Protein AF-A0A522WHL7-F1 (afdb_monomer)

Secondary structure (DSSP, 8-state):
---HHHHHHHHHHGGG-TTTTTS--SPPPSSS--HHHHHHHTTT-S----EEEES-SS---EEEET----S-HHHHHHHHHTSTT-TT---SS-----------GGGB-TTSBBSSSTT-B--SGGGTB-SHHHHHHHHHHHHHHHHHHHTTPPPP---TTT-HHHHHHHHHHHH--SS-B-TTTS--S-TTTS-GGGHHHHHHHHHHHTTSS-HHHHHHHHHHHHHHHHHHHHHHH-EE---HHHHHHHHHTT----SS-EEHHHHHTSTT--TTGGGGTS-----HHHHHHHHHHHHTHHHHHHHHHHHHHHHHHHHSB--TT---TT-TT--HHHHHHHHHH--SBHHHHHHSTT--HHHHHHHHHHHHHH---

Foldseek 3Di:
DFAPQLLVLLVVQQCVFCVNVCVDVADADPVLDALSVCCVVPVVDGDDDWDFDDPDDPDPDTDGPGHQGATDPVSVQSSQLNDPPRVPPDDPDDHHDDDDEADFLLQADLLQAGPVDGLDGDFDVNLQADDPVRRVLRCVSNVLQSVCVVVVHDRDHDDLLLELSNQSSCCRNQATDSHHDDSVVGPSPLDLNHDPLCNCVRPVVVCVVSPNDDPVSNVVSVVLVVLLVVVLVQQQVAKAAQDPQQQVLCVVLVHHGDPGIDGSLVVLLDPSDALVSCCSGDVDDGDPSSRVVSSSCSNCVVVNVVSVVVVVVLVVQQPAFDDQPDQPVVQPPDDPVLNVQCVVSVDGTLSSSCPGPPCDPSNSVSVVVVSCVPDPD

Structure (mmCIF, N/CA/C/O backbone):
data_AF-A0A522WHL7-F1
#
_entry.id   AF-A0A522WHL7-F1
#
loop_
_atom_site.group_PDB
_atom_site.id
_atom_site.type_symbol
_atom_site.label_atom_id
_atom_site.label_alt_id
_atom_site.label_comp_id
_atom_site.label_asym_id
_atom_site.label_entity_id
_atom_site.label_seq_id
_atom_site.pdbx_PDB_ins_code
_atom_site.Cartn_x
_atom_site.Cartn_y
_atom_site.Cartn_z
_atom_site.occupancy
_atom_site.B_iso_or_equiv
_atom_site.auth_seq_id
_atom_site.auth_comp_id
_atom_site.auth_asym_id
_atom_site.auth_atom_id
_atom_site.pdbx_PDB_model_num
ATOM 1 N N . TYR A 1 1 ? 24.673 10.976 -4.773 1.00 96.88 1 TYR A N 1
ATOM 2 C CA . TYR A 1 1 ? 23.726 11.743 -5.624 1.00 96.88 1 TYR A CA 1
ATOM 3 C C . TYR A 1 1 ? 24.350 11.904 -7.002 1.00 96.88 1 TYR A C 1
ATOM 5 O O . TYR A 1 1 ? 25.568 11.944 -7.076 1.00 96.88 1 TYR A O 1
ATOM 13 N N . THR A 1 2 ? 23.563 12.035 -8.073 1.00 96.94 2 THR A N 1
ATOM 14 C CA . THR A 1 2 ? 24.100 12.474 -9.377 1.00 96.94 2 THR A CA 1
ATOM 15 C C . THR A 1 2 ? 24.519 13.944 -9.319 1.00 96.94 2 THR A C 1
ATOM 17 O O . THR A 1 2 ? 24.060 14.681 -8.445 1.00 96.94 2 THR A O 1
ATOM 20 N N . ASN A 1 3 ? 25.281 14.405 -10.305 1.00 96.19 3 ASN A N 1
ATOM 21 C CA . ASN A 1 3 ? 25.673 15.809 -10.448 1.00 96.19 3 ASN A CA 1
ATOM 22 C C . ASN A 1 3 ? 25.560 16.278 -11.912 1.00 96.19 3 ASN A C 1
ATOM 24 O O . ASN A 1 3 ? 25.128 15.525 -12.788 1.00 96.19 3 ASN A O 1
ATOM 28 N N . LYS A 1 4 ? 25.959 17.529 -12.174 1.00 95.50 4 LYS A N 1
ATOM 29 C CA . LYS A 1 4 ? 25.925 18.133 -13.513 1.00 95.50 4 LYS A CA 1
ATOM 30 C C . LYS A 1 4 ? 26.721 17.328 -14.548 1.00 95.50 4 LYS A C 1
ATOM 32 O O . LYS A 1 4 ? 26.211 17.097 -15.639 1.00 95.50 4 LYS A O 1
ATOM 37 N N . ASN A 1 5 ? 27.912 16.842 -14.188 1.00 96.75 5 ASN A N 1
ATOM 38 C CA . ASN A 1 5 ? 28.731 16.011 -15.075 1.00 96.75 5 ASN A CA 1
ATOM 39 C C . ASN A 1 5 ? 27.999 14.709 -15.441 1.00 96.75 5 ASN A C 1
ATOM 41 O O . ASN A 1 5 ? 27.919 14.351 -16.614 1.00 96.75 5 ASN A O 1
ATOM 45 N N . THR A 1 6 ? 27.362 14.054 -14.462 1.00 97.06 6 THR A N 1
ATOM 46 C CA . THR A 1 6 ? 26.501 12.886 -14.715 1.00 97.06 6 THR A CA 1
ATOM 47 C C . THR A 1 6 ? 25.419 13.196 -15.749 1.00 97.06 6 THR A C 1
ATOM 49 O O . THR A 1 6 ? 25.168 12.399 -16.651 1.00 97.06 6 THR A O 1
ATOM 52 N N . HIS A 1 7 ? 24.768 14.359 -15.642 1.00 96.62 7 HIS A N 1
ATOM 53 C CA . HIS A 1 7 ? 23.696 14.740 -16.564 1.00 96.62 7 HIS A CA 1
ATOM 54 C C . HIS A 1 7 ? 24.213 15.005 -17.972 1.00 96.62 7 HIS A C 1
ATOM 56 O O . HIS A 1 7 ? 23.568 14.589 -18.930 1.00 96.62 7 HIS A O 1
ATOM 62 N N . ASP A 1 8 ? 25.370 15.647 -18.108 1.00 96.06 8 ASP A N 1
ATOM 63 C CA . ASP A 1 8 ? 25.982 15.922 -19.409 1.00 96.06 8 ASP A CA 1
ATOM 64 C C . ASP A 1 8 ? 26.408 14.625 -20.116 1.00 96.06 8 ASP A C 1
ATOM 66 O O . ASP A 1 8 ? 26.147 14.450 -21.310 1.00 96.06 8 ASP A O 1
ATOM 70 N N . ILE A 1 9 ? 26.942 13.656 -19.364 1.00 96.62 9 ILE A N 1
ATOM 71 C CA . ILE A 1 9 ? 27.240 12.308 -19.867 1.00 96.62 9 ILE A CA 1
ATOM 72 C C . ILE A 1 9 ? 25.968 11.620 -20.375 1.00 96.62 9 ILE A C 1
ATOM 74 O O . ILE A 1 9 ? 25.951 11.108 -21.495 1.00 96.62 9 ILE A O 1
ATOM 78 N N . ILE A 1 10 ? 24.882 11.646 -19.599 1.00 94.88 10 ILE A N 1
ATOM 79 C CA . ILE A 1 10 ? 23.603 11.038 -19.997 1.00 94.88 10 ILE A CA 1
ATOM 80 C C . ILE A 1 10 ? 23.042 11.733 -21.246 1.00 94.88 10 ILE A C 1
ATOM 82 O O . ILE A 1 10 ? 22.650 11.049 -22.193 1.00 94.88 10 ILE A O 1
ATOM 86 N N . ARG A 1 11 ? 23.080 13.073 -21.307 1.00 93.69 11 ARG A N 1
ATOM 87 C CA . ARG A 1 11 ? 22.654 13.856 -22.482 1.00 93.69 11 ARG A CA 1
ATOM 88 C C . ARG A 1 11 ? 23.410 13.453 -23.746 1.00 93.69 11 ARG A C 1
ATOM 90 O O . ARG A 1 11 ? 22.787 13.307 -24.796 1.00 93.69 11 ARG A O 1
ATOM 97 N N . SER A 1 12 ? 24.715 13.195 -23.638 1.00 94.38 12 SER A N 1
ATOM 98 C CA . SER A 1 12 ? 25.541 12.745 -24.769 1.00 94.38 12 SER A CA 1
ATOM 99 C C . SER A 1 12 ? 25.128 11.375 -25.336 1.00 94.38 12 SER A C 1
ATOM 101 O O . SER A 1 12 ? 25.459 11.053 -26.476 1.00 94.38 12 SER A O 1
ATOM 103 N N . GLY A 1 13 ? 24.401 10.563 -24.558 1.00 91.12 13 GLY A N 1
ATOM 104 C CA . GLY A 1 13 ? 23.924 9.237 -24.949 1.00 91.12 13 GLY A CA 1
ATOM 105 C C . GLY A 1 13 ? 22.462 9.175 -25.404 1.00 91.12 13 GLY A C 1
ATOM 106 O O . GLY A 1 13 ? 22.029 8.113 -25.855 1.00 91.12 13 GLY A O 1
ATOM 107 N N . LEU A 1 14 ? 21.692 10.267 -25.307 1.00 88.56 14 LEU A N 1
ATOM 108 C CA . LEU A 1 14 ? 20.240 10.255 -25.555 1.00 88.56 14 LEU A CA 1
ATOM 109 C C . LEU A 1 14 ? 19.878 9.799 -26.971 1.00 88.56 14 LEU A C 1
ATOM 111 O O . LEU A 1 14 ? 18.954 9.010 -27.145 1.00 88.56 14 LEU A O 1
ATOM 115 N N . ASN A 1 15 ? 20.652 10.212 -27.974 1.00 87.88 15 ASN A N 1
ATOM 116 C CA . ASN A 1 15 ? 20.476 9.798 -29.371 1.00 87.88 15 ASN A CA 1
ATOM 117 C C . ASN A 1 15 ? 20.708 8.294 -29.615 1.00 87.88 15 ASN A C 1
ATOM 119 O O . ASN A 1 15 ? 20.445 7.810 -30.713 1.00 87.88 15 ASN A O 1
ATOM 123 N N . ARG A 1 16 ? 21.217 7.560 -28.620 1.00 86.25 16 ARG A N 1
ATOM 124 C CA . ARG A 1 16 ? 21.435 6.108 -28.659 1.00 86.25 16 ARG A CA 1
ATOM 125 C C . ARG A 1 16 ? 20.519 5.342 -27.705 1.00 86.25 16 ARG A C 1
ATOM 127 O O . ARG A 1 16 ? 20.542 4.114 -27.716 1.00 86.25 16 ARG A O 1
ATOM 134 N N . SER A 1 17 ? 19.709 6.029 -26.900 1.00 83.19 17 SER A N 1
ATOM 135 C CA . SER A 1 17 ? 18.747 5.375 -26.013 1.00 83.19 17 SER A CA 1
ATOM 136 C C . SER A 1 17 ? 17.597 4.765 -26.830 1.00 83.19 17 SER A C 1
ATOM 138 O O . SER A 1 17 ? 16.963 5.476 -27.619 1.00 83.19 17 SER A O 1
ATOM 140 N N . PRO A 1 18 ? 17.260 3.476 -26.643 1.00 79.31 18 PRO A N 1
ATOM 141 C CA . PRO A 1 18 ? 16.093 2.853 -27.270 1.00 79.31 18 PRO A CA 1
ATOM 142 C C . PRO A 1 18 ? 14.770 3.588 -26.999 1.00 79.31 18 PRO A C 1
ATOM 144 O O . PRO A 1 18 ? 13.891 3.576 -27.860 1.00 79.31 18 PRO A O 1
ATOM 147 N N . LEU A 1 19 ? 14.657 4.268 -25.848 1.00 76.69 19 LEU A N 1
ATOM 148 C CA . LEU A 1 19 ? 13.498 5.090 -25.481 1.00 76.69 19 LEU A CA 1
ATOM 149 C C . LEU A 1 19 ? 13.349 6.332 -26.372 1.00 76.69 19 LEU A C 1
ATOM 151 O O . LEU A 1 19 ? 12.238 6.689 -26.743 1.00 76.69 19 LEU A O 1
ATOM 155 N N . TYR A 1 20 ? 14.459 6.982 -26.736 1.00 75.81 20 TYR A N 1
ATOM 156 C CA . TYR A 1 20 ? 14.453 8.229 -27.518 1.00 75.81 20 TYR A CA 1
ATOM 157 C C . TYR A 1 20 ? 14.638 8.020 -29.021 1.00 75.81 20 TYR A C 1
ATOM 159 O O . TYR A 1 20 ? 14.260 8.873 -29.818 1.00 75.81 20 TYR A O 1
ATOM 167 N N . THR A 1 21 ? 15.187 6.877 -29.424 1.00 74.38 21 THR A N 1
ATOM 168 C CA . THR A 1 21 ? 15.337 6.497 -30.839 1.00 74.38 21 THR A CA 1
ATOM 169 C C . THR A 1 21 ? 14.070 5.885 -31.440 1.00 74.38 21 THR A C 1
ATOM 171 O O . THR A 1 21 ? 14.076 5.505 -32.608 1.00 74.38 21 THR A O 1
ATOM 174 N N . GLY A 1 22 ? 12.989 5.763 -30.659 1.00 68.19 22 GLY A N 1
ATOM 175 C CA . GLY A 1 22 ? 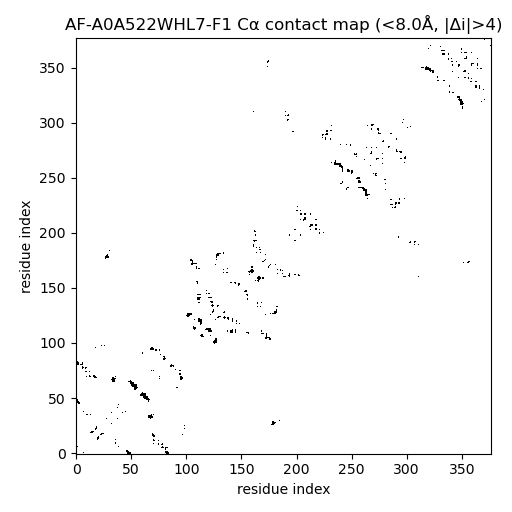11.722 5.174 -31.103 1.00 68.19 22 GLY A CA 1
ATOM 176 C C . GLY A 1 22 ? 11.776 3.659 -31.326 1.00 68.19 22 GLY A C 1
ATOM 177 O O . GLY A 1 22 ? 10.855 3.099 -31.920 1.00 68.19 22 GLY A O 1
ATOM 178 N N . LYS A 1 23 ? 12.847 2.987 -30.871 1.00 73.50 23 LYS A N 1
ATOM 179 C CA . LYS A 1 23 ? 12.945 1.519 -30.885 1.00 73.50 23 LYS A CA 1
ATOM 180 C C . LYS A 1 23 ? 11.979 0.889 -29.886 1.00 73.50 23 LYS A C 1
ATOM 182 O O . LYS A 1 23 ? 11.388 -0.133 -30.202 1.00 73.50 23 LYS A O 1
ATOM 187 N N . ILE A 1 24 ? 11.820 1.513 -28.719 1.00 70.88 24 ILE A N 1
ATOM 188 C CA . ILE A 1 24 ? 10.766 1.185 -27.758 1.00 70.88 24 ILE A CA 1
ATOM 189 C C . ILE A 1 24 ? 9.537 2.011 -28.134 1.00 70.88 24 ILE A C 1
ATOM 191 O O . ILE A 1 24 ? 9.610 3.240 -28.197 1.00 70.88 24 ILE A O 1
ATOM 195 N N . LYS A 1 25 ? 8.423 1.332 -28.413 1.00 69.88 25 LYS A N 1
ATOM 196 C CA . LYS A 1 25 ? 7.145 1.968 -28.774 1.00 69.88 25 LYS A CA 1
ATOM 197 C C . LYS A 1 25 ? 6.217 2.078 -27.570 1.00 69.88 25 LYS A C 1
ATOM 199 O O . LYS A 1 25 ? 5.331 2.933 -27.556 1.00 69.88 25 LYS A O 1
ATOM 204 N N . ALA A 1 26 ? 6.407 1.212 -26.575 1.00 66.06 26 ALA A N 1
ATOM 205 C CA . ALA A 1 26 ? 5.633 1.219 -25.350 1.00 66.06 26 ALA A CA 1
ATOM 206 C C . ALA A 1 26 ? 5.852 2.511 -24.548 1.00 66.06 26 ALA A C 1
ATOM 208 O O . ALA A 1 26 ? 6.954 3.056 -24.457 1.00 66.06 26 ALA A O 1
ATOM 209 N N . THR A 1 27 ? 4.780 2.991 -23.916 1.00 66.38 27 THR A N 1
ATOM 210 C CA . THR A 1 27 ? 4.862 4.142 -23.014 1.00 66.38 27 THR A CA 1
ATOM 211 C C . THR A 1 27 ? 5.487 3.696 -21.692 1.00 66.38 27 THR A C 1
ATOM 213 O O . THR A 1 27 ? 4.933 2.850 -20.991 1.00 66.38 27 THR A O 1
ATOM 216 N N . GLY A 1 28 ? 6.650 4.256 -21.348 1.00 65.19 28 GLY A N 1
ATOM 217 C CA . GLY A 1 28 ? 7.315 3.995 -20.071 1.00 65.19 28 GLY A CA 1
ATOM 218 C C . GLY A 1 28 ? 6.529 4.524 -18.864 1.00 65.19 28 GLY A C 1
ATOM 219 O O . GLY A 1 28 ? 5.613 5.334 -18.996 1.00 65.19 28 GLY A O 1
ATOM 220 N N . VAL A 1 29 ? 6.913 4.093 -17.660 1.00 65.88 29 VAL A N 1
ATOM 221 C CA . VAL A 1 29 ? 6.261 4.514 -16.409 1.00 65.88 29 VAL A CA 1
ATOM 222 C C . VAL A 1 29 ? 6.482 6.012 -16.176 1.00 65.88 29 VAL A C 1
ATOM 224 O O . VAL A 1 29 ? 7.615 6.429 -15.938 1.00 65.88 29 VAL A O 1
ATOM 227 N N . ARG A 1 30 ? 5.423 6.837 -16.149 1.00 66.81 30 ARG A N 1
ATOM 228 C CA . ARG A 1 30 ? 5.552 8.289 -15.888 1.00 66.81 30 ARG A CA 1
ATOM 229 C C . ARG A 1 30 ? 6.271 8.617 -14.587 1.00 66.81 30 ARG A C 1
ATOM 231 O O . ARG A 1 30 ? 6.985 9.613 -14.519 1.00 66.81 30 ARG A O 1
ATOM 238 N N . TYR A 1 31 ? 6.043 7.813 -13.553 1.00 59.19 31 TYR A N 1
ATOM 239 C CA . TYR A 1 31 ? 6.452 8.136 -12.188 1.00 59.19 31 TYR A CA 1
ATOM 240 C C . TYR A 1 31 ? 7.720 7.423 -11.704 1.00 59.19 31 TYR A C 1
ATOM 242 O O . TYR A 1 31 ? 8.341 7.867 -10.740 1.00 59.19 31 TYR A O 1
ATOM 250 N N . CYS A 1 32 ? 8.145 6.365 -12.393 1.00 61.41 32 CYS A N 1
ATOM 251 C CA . CYS A 1 32 ? 9.471 5.781 -12.213 1.00 61.41 32 CYS A CA 1
ATOM 252 C C . CYS A 1 32 ? 10.206 5.744 -13.555 1.00 61.41 32 CYS A C 1
ATOM 254 O O . CYS A 1 32 ? 10.490 4.654 -14.051 1.00 61.41 32 CYS A O 1
ATOM 256 N N . PRO A 1 33 ? 10.484 6.915 -14.158 1.00 76.56 33 PRO A N 1
ATOM 257 C CA . PRO A 1 33 ? 11.187 6.933 -15.421 1.00 76.56 33 PRO A CA 1
ATOM 258 C C . PRO A 1 33 ? 12.647 6.523 -15.233 1.00 76.56 33 PRO A C 1
ATOM 260 O O . PRO A 1 33 ? 13.207 6.631 -14.132 1.00 76.56 33 PRO A O 1
ATOM 263 N N . SER A 1 34 ? 13.258 6.066 -16.322 1.00 88.19 34 SER A N 1
ATOM 264 C CA . SER A 1 34 ? 14.704 5.887 -16.393 1.00 88.19 34 SER A CA 1
ATOM 265 C C . SER A 1 34 ? 15.424 7.209 -16.109 1.00 88.19 34 SER A C 1
ATOM 267 O O . SER A 1 34 ? 14.839 8.291 -16.207 1.00 88.19 34 SER A O 1
ATOM 269 N N . ILE A 1 35 ? 16.692 7.147 -15.707 1.00 91.44 35 ILE A N 1
ATOM 270 C CA . ILE A 1 35 ? 17.466 8.343 -15.359 1.00 91.44 35 ILE A CA 1
ATOM 271 C C . ILE A 1 35 ? 17.605 9.294 -16.549 1.00 91.44 35 ILE A C 1
ATOM 273 O O . ILE A 1 35 ? 17.504 10.507 -16.363 1.00 91.44 35 ILE A O 1
ATOM 277 N N . GLU A 1 36 ? 17.727 8.759 -17.768 1.00 90.94 36 GLU A N 1
ATOM 278 C CA . GLU A 1 36 ? 17.702 9.558 -18.990 1.00 90.94 36 GLU A CA 1
ATOM 279 C C . GLU A 1 36 ? 16.388 10.332 -19.164 1.00 90.94 36 GLU A C 1
ATOM 281 O O . GLU A 1 36 ? 16.423 11.517 -19.491 1.00 90.94 36 GLU A O 1
ATOM 286 N N . ASP A 1 37 ? 15.241 9.725 -18.845 1.00 88.88 37 ASP A N 1
ATOM 287 C CA . ASP A 1 37 ? 13.938 10.386 -18.954 1.00 88.88 37 ASP A CA 1
ATOM 288 C C . ASP A 1 37 ? 13.640 11.344 -17.796 1.00 88.88 37 ASP A C 1
ATOM 290 O O . ASP A 1 37 ? 13.053 12.409 -18.003 1.00 88.88 37 ASP A O 1
ATOM 294 N N . LYS A 1 38 ? 14.151 11.059 -16.591 1.00 89.75 38 LYS A N 1
ATOM 295 C CA . LYS A 1 38 ? 14.127 12.009 -15.466 1.00 89.75 38 LYS A CA 1
ATOM 296 C C . LYS A 1 38 ? 14.867 13.302 -15.799 1.00 89.75 38 LYS A C 1
ATOM 298 O O . LYS A 1 38 ? 14.344 14.373 -15.514 1.00 89.75 38 LYS A O 1
ATOM 303 N N . ILE A 1 39 ? 16.055 13.211 -16.396 1.00 90.00 39 ILE A N 1
ATOM 304 C CA . ILE A 1 39 ? 16.891 14.383 -16.703 1.00 90.00 39 ILE A CA 1
ATOM 305 C C . ILE A 1 39 ? 16.273 15.249 -17.803 1.00 90.00 39 ILE A C 1
ATOM 307 O O . ILE A 1 39 ? 16.405 16.470 -17.753 1.00 90.00 39 ILE A O 1
ATOM 311 N N . VAL A 1 40 ? 15.580 14.647 -18.773 1.00 88.88 40 VAL A N 1
ATOM 312 C CA . VAL A 1 40 ? 14.864 15.401 -19.814 1.00 88.88 40 VAL A CA 1
ATOM 313 C C . VAL A 1 40 ? 13.605 16.063 -19.250 1.00 88.88 40 VAL A C 1
ATOM 315 O O . VAL A 1 40 ? 13.370 17.242 -19.505 1.00 88.88 40 VAL A O 1
ATOM 318 N N . LYS A 1 41 ? 12.801 15.340 -18.457 1.00 87.25 41 LYS A N 1
ATOM 319 C CA . LYS A 1 41 ? 11.545 15.868 -17.891 1.00 87.25 41 LYS A CA 1
ATOM 320 C C . LYS A 1 41 ? 11.753 16.897 -16.781 1.00 87.25 41 LYS A C 1
ATOM 322 O O . LYS A 1 41 ? 10.933 17.798 -16.640 1.00 87.25 41 LYS A O 1
ATOM 327 N N . PHE A 1 42 ? 12.818 16.757 -15.995 1.00 89.62 42 PHE A N 1
ATOM 328 C CA . PHE A 1 42 ? 13.140 17.614 -14.851 1.00 89.62 42 PHE A CA 1
ATOM 329 C C . PHE A 1 42 ? 14.507 18.275 -15.047 1.00 89.62 42 PHE A C 1
ATOM 331 O O . PHE A 1 42 ? 15.416 18.121 -14.230 1.00 89.62 42 PHE A O 1
ATOM 338 N N . ALA A 1 43 ? 14.661 18.977 -16.172 1.00 89.25 43 ALA A N 1
ATOM 339 C CA . ALA A 1 43 ? 15.923 19.592 -16.582 1.00 89.25 43 ALA A CA 1
ATOM 340 C C . ALA A 1 43 ? 16.423 20.691 -15.623 1.00 89.25 43 ALA A C 1
ATOM 342 O O . ALA A 1 43 ? 17.608 21.015 -15.631 1.00 89.25 43 ALA A O 1
ATOM 343 N N . ASP A 1 44 ? 15.534 21.245 -14.798 1.00 91.38 44 ASP A N 1
ATOM 344 C CA . ASP A 1 44 ? 15.813 22.225 -13.747 1.00 91.38 44 ASP A CA 1
ATOM 345 C C . ASP A 1 44 ? 16.507 21.617 -12.516 1.00 91.38 44 ASP A C 1
ATOM 347 O O . ASP A 1 44 ? 17.134 22.334 -11.736 1.00 91.38 44 ASP A O 1
ATOM 351 N N . LYS A 1 45 ? 16.429 20.293 -12.325 1.00 92.12 45 LYS A N 1
ATOM 352 C CA . LYS A 1 45 ? 17.042 19.625 -11.173 1.00 92.12 45 LYS A CA 1
ATOM 353 C C . LYS A 1 45 ? 18.531 19.389 -11.388 1.00 92.12 45 LYS A C 1
ATOM 355 O O . LYS A 1 45 ? 18.926 18.555 -12.193 1.00 92.12 45 LYS A O 1
ATOM 360 N N . GLU A 1 46 ? 19.355 20.013 -10.551 1.00 94.12 46 GLU A N 1
ATOM 361 C CA . GLU A 1 46 ? 20.820 19.878 -10.600 1.00 94.12 46 GLU A CA 1
ATOM 362 C C . GLU A 1 46 ? 21.345 18.507 -10.138 1.00 94.12 46 GLU A C 1
ATOM 364 O O . GLU A 1 46 ? 22.448 18.095 -10.499 1.00 94.12 46 GLU A O 1
ATOM 369 N N . ARG A 1 47 ? 20.568 17.778 -9.327 1.00 95.38 47 ARG A N 1
ATOM 370 C CA . ARG A 1 47 ? 20.953 16.469 -8.781 1.00 95.38 47 ARG A CA 1
ATOM 371 C C . ARG A 1 47 ? 19.758 15.553 -8.554 1.00 95.38 47 ARG A C 1
ATOM 373 O O . ARG A 1 47 ? 18.670 16.000 -8.200 1.00 95.38 47 ARG A O 1
ATOM 380 N N . HIS A 1 48 ? 20.004 14.254 -8.676 1.00 95.25 48 HIS A N 1
ATOM 381 C CA . HIS A 1 48 ? 19.059 13.186 -8.377 1.00 95.25 48 HIS A CA 1
ATOM 382 C C . HIS A 1 48 ? 19.645 12.270 -7.298 1.00 95.25 48 HIS A C 1
ATOM 384 O O . HIS A 1 48 ? 20.848 11.994 -7.276 1.00 95.25 48 HIS A O 1
ATOM 390 N N . GLN A 1 49 ? 18.810 11.837 -6.355 1.00 95.94 49 GLN A N 1
ATOM 391 C CA . GLN A 1 49 ? 19.238 10.915 -5.306 1.00 95.94 49 GLN A CA 1
ATOM 392 C C . GLN A 1 49 ? 19.458 9.517 -5.888 1.00 95.94 49 GLN A C 1
ATOM 394 O O . GLN A 1 49 ? 18.701 9.077 -6.751 1.00 95.94 49 GLN A O 1
ATOM 399 N N . VAL A 1 50 ? 20.499 8.850 -5.395 1.00 96.12 50 VAL A N 1
ATOM 400 C CA . VAL A 1 50 ? 20.830 7.460 -5.716 1.00 96.12 50 VAL A CA 1
ATOM 401 C C . VAL A 1 50 ? 21.042 6.744 -4.390 1.00 96.12 50 VAL A C 1
ATOM 403 O O . VAL A 1 50 ? 21.777 7.262 -3.546 1.00 96.12 50 VAL A O 1
ATOM 406 N N . PHE A 1 51 ? 20.376 5.610 -4.200 1.00 97.19 51 PHE A N 1
ATOM 407 C CA . PHE A 1 51 ? 20.589 4.721 -3.061 1.00 97.19 51 PHE A CA 1
ATOM 408 C C . PHE A 1 51 ? 21.415 3.527 -3.528 1.00 97.19 51 PHE A C 1
ATOM 410 O O . PHE A 1 51 ? 21.125 2.956 -4.574 1.00 97.19 51 PHE A O 1
ATOM 417 N N . LEU A 1 52 ? 22.448 3.171 -2.770 1.00 97.00 52 LEU A N 1
ATOM 418 C CA . LEU A 1 52 ? 23.219 1.953 -2.998 1.00 97.00 52 LEU A CA 1
ATOM 419 C C . LEU A 1 52 ? 22.682 0.890 -2.049 1.00 97.00 52 LEU A C 1
ATOM 421 O O . LEU A 1 52 ? 22.902 0.967 -0.840 1.00 97.00 52 LEU A O 1
ATOM 425 N N . GLU A 1 53 ? 21.922 -0.050 -2.595 1.00 97.62 53 GLU A N 1
ATOM 426 C CA . GLU A 1 53 ? 21.223 -1.079 -1.830 1.00 97.62 53 GLU A CA 1
ATOM 427 C C . GLU A 1 53 ? 21.975 -2.409 -1.985 1.00 97.62 53 GLU A C 1
ATOM 429 O O . GLU A 1 53 ? 22.102 -2.884 -3.111 1.00 97.62 53 GLU A O 1
ATOM 434 N N . PRO A 1 54 ? 22.507 -3.017 -0.908 1.00 97.06 54 PRO A N 1
ATOM 435 C CA . PRO A 1 54 ? 23.101 -4.350 -0.996 1.00 97.06 54 PRO A CA 1
ATOM 436 C C . PRO A 1 54 ? 22.054 -5.371 -1.459 1.00 97.06 54 PRO A C 1
ATOM 438 O O . PRO A 1 54 ? 20.959 -5.410 -0.893 1.00 97.06 54 PRO A O 1
ATOM 441 N N . GLU A 1 55 ? 22.377 -6.220 -2.439 1.00 96.94 55 GLU A N 1
ATOM 442 C CA . GLU A 1 55 ? 21.430 -7.246 -2.911 1.00 96.94 55 GLU A CA 1
ATOM 443 C C . GLU A 1 55 ? 21.324 -8.455 -1.959 1.00 96.94 55 GLU A C 1
ATOM 445 O O . GLU A 1 55 ? 20.351 -9.208 -2.007 1.00 96.94 55 GLU A O 1
ATOM 450 N N . GLY A 1 56 ? 22.289 -8.638 -1.053 1.00 96.50 56 GLY A N 1
ATOM 451 C CA . GLY A 1 56 ? 22.282 -9.719 -0.067 1.00 96.50 56 GLY A CA 1
ATOM 452 C C . GLY A 1 56 ? 23.464 -9.663 0.900 1.00 96.50 56 GLY A C 1
ATOM 453 O O . GLY A 1 56 ? 24.334 -8.807 0.777 1.00 96.50 56 GLY A O 1
ATOM 454 N N . LEU A 1 57 ? 23.486 -10.577 1.878 1.00 96.19 57 LEU A N 1
ATOM 455 C CA . LEU A 1 57 ? 24.555 -10.653 2.888 1.00 96.19 57 LEU A CA 1
ATOM 456 C C . LEU A 1 57 ? 25.852 -11.276 2.346 1.00 96.19 57 LEU A C 1
ATOM 458 O O . LEU A 1 57 ? 26.931 -10.892 2.784 1.00 96.19 57 LEU A O 1
ATOM 462 N N . ASP A 1 58 ? 25.734 -12.206 1.393 1.00 97.19 58 ASP A N 1
ATOM 463 C CA . ASP A 1 58 ? 26.853 -13.016 0.883 1.00 97.19 58 ASP A CA 1
ATOM 464 C C . ASP A 1 58 ? 27.295 -12.621 -0.540 1.00 97.19 58 ASP A C 1
ATOM 466 O O . ASP A 1 58 ? 28.129 -13.290 -1.148 1.00 97.19 58 ASP A O 1
ATOM 470 N N . THR A 1 59 ? 26.720 -11.553 -1.101 1.00 96.38 59 THR A N 1
ATOM 471 C CA . THR A 1 59 ? 27.074 -11.027 -2.427 1.00 96.38 59 THR A CA 1
ATOM 472 C C . THR A 1 59 ? 27.801 -9.696 -2.299 1.00 96.38 59 THR A C 1
ATOM 474 O O . THR A 1 59 ? 27.573 -8.930 -1.366 1.00 96.38 59 THR A O 1
ATOM 477 N N . ILE A 1 60 ? 28.662 -9.409 -3.270 1.00 96.06 60 ILE A N 1
ATOM 478 C CA . ILE A 1 60 ? 29.313 -8.103 -3.424 1.00 96.06 60 ILE A CA 1
ATOM 479 C C . ILE A 1 60 ? 28.488 -7.143 -4.293 1.00 96.06 60 ILE A C 1
ATOM 481 O O . ILE A 1 60 ? 28.919 -6.023 -4.555 1.00 96.06 60 ILE A O 1
ATOM 485 N N . GLU A 1 61 ? 27.330 -7.588 -4.790 1.00 97.19 61 GLU A N 1
ATOM 486 C CA . GLU A 1 61 ? 26.480 -6.804 -5.683 1.00 97.19 61 GLU A CA 1
ATOM 487 C C . GLU A 1 61 ? 25.651 -5.761 -4.922 1.00 97.19 61 GLU A C 1
ATOM 489 O O . GLU A 1 61 ? 25.026 -6.036 -3.893 1.00 97.19 61 GLU A O 1
ATOM 494 N N . TYR A 1 62 ? 25.619 -4.556 -5.490 1.00 97.38 62 TYR A N 1
ATOM 495 C CA . TYR A 1 62 ? 24.797 -3.444 -5.034 1.00 97.38 62 TYR A CA 1
ATOM 496 C C . TYR A 1 62 ? 23.872 -3.000 -6.163 1.00 97.38 62 TYR A C 1
ATOM 498 O O . TYR A 1 62 ? 24.314 -2.799 -7.294 1.00 97.38 62 TYR A O 1
ATOM 506 N N . TYR A 1 63 ? 22.607 -2.767 -5.830 1.00 97.12 63 TYR A N 1
ATOM 507 C CA . TYR A 1 63 ? 21.624 -2.171 -6.717 1.00 97.12 63 TYR A CA 1
ATOM 508 C C . TYR A 1 63 ? 21.645 -0.638 -6.567 1.00 97.12 63 TYR A C 1
ATOM 510 O O . TYR A 1 63 ? 21.287 -0.114 -5.505 1.00 97.12 63 TYR A O 1
ATOM 518 N N . PRO A 1 64 ? 22.049 0.123 -7.603 1.00 96.25 64 PRO A N 1
ATOM 519 C CA . PRO A 1 64 ? 22.054 1.578 -7.552 1.00 96.25 64 PRO A CA 1
ATOM 520 C C . PRO A 1 64 ? 20.648 2.120 -7.867 1.00 96.25 64 PRO A C 1
ATOM 522 O O . PRO A 1 64 ? 20.329 2.551 -8.981 1.00 96.25 64 PRO A O 1
ATOM 525 N N . ASN A 1 65 ? 19.763 2.098 -6.873 1.00 94.75 65 ASN A N 1
ATOM 526 C CA . ASN A 1 65 ? 18.391 2.565 -7.014 1.00 94.75 65 ASN A CA 1
ATOM 527 C C . ASN A 1 65 ? 18.348 4.067 -7.338 1.00 94.75 65 ASN A C 1
ATOM 529 O O . ASN A 1 65 ? 18.857 4.911 -6.598 1.00 94.75 65 ASN A O 1
ATOM 533 N N . GLY A 1 66 ? 17.713 4.403 -8.462 1.00 92.25 66 GLY A N 1
ATOM 534 C CA . GLY A 1 66 ? 17.608 5.768 -8.978 1.00 92.25 66 GLY A CA 1
ATOM 535 C C . GLY A 1 66 ? 18.241 5.969 -10.354 1.00 92.25 66 GLY A C 1
ATOM 536 O O . GLY A 1 66 ? 17.840 6.914 -11.035 1.00 92.25 66 GLY A O 1
ATOM 537 N N . VAL A 1 67 ? 19.132 5.067 -10.791 1.00 94.06 67 VAL A N 1
ATOM 538 C CA . VAL A 1 67 ? 19.848 5.150 -12.082 1.00 94.06 67 VAL A CA 1
ATOM 539 C C . VAL A 1 67 ? 19.453 4.068 -13.098 1.00 94.06 67 VAL A C 1
ATOM 541 O O . VAL A 1 67 ? 20.239 3.714 -13.971 1.00 94.06 67 VAL A O 1
ATOM 544 N N . SER A 1 68 ? 18.221 3.548 -13.027 1.00 93.25 68 SER A N 1
ATOM 545 C CA . SER A 1 68 ? 17.679 2.645 -14.056 1.00 93.25 68 SER A CA 1
ATOM 546 C C . SER A 1 68 ? 17.808 3.280 -15.444 1.00 93.25 68 SER A C 1
ATOM 548 O O . SER A 1 68 ? 17.399 4.427 -15.625 1.00 93.25 68 SER A O 1
ATOM 550 N N . THR A 1 69 ? 18.366 2.558 -16.417 1.00 93.81 69 THR A N 1
ATOM 551 C CA . THR A 1 69 ? 18.711 3.120 -17.729 1.00 93.81 69 THR A CA 1
ATOM 552 C C . THR A 1 69 ? 18.667 2.082 -18.844 1.00 93.81 69 THR A C 1
ATOM 554 O O . THR A 1 69 ? 18.818 0.887 -18.607 1.00 93.81 69 THR A O 1
ATOM 557 N N . SER A 1 70 ? 18.488 2.564 -20.070 1.00 91.81 70 SER A N 1
ATOM 558 C CA . SER A 1 70 ? 18.603 1.814 -21.324 1.00 91.81 70 SER A CA 1
ATOM 559 C C . SER A 1 70 ? 19.767 2.300 -22.203 1.00 91.81 70 SER A C 1
ATOM 561 O O . SER A 1 70 ? 19.868 1.921 -23.370 1.00 91.81 70 SER A O 1
ATOM 563 N N . LEU A 1 71 ? 20.623 3.185 -21.675 1.00 94.00 71 LEU A N 1
ATOM 564 C CA . LEU A 1 71 ? 21.749 3.766 -22.406 1.00 94.00 71 LEU A CA 1
ATOM 565 C C . LEU A 1 71 ? 22.821 2.713 -22.743 1.00 94.00 71 LEU A C 1
ATOM 567 O O . LEU A 1 71 ? 22.945 1.717 -22.034 1.00 94.00 71 LEU A O 1
ATOM 571 N N . PRO A 1 72 ? 23.638 2.927 -23.787 1.00 94.56 72 PRO A N 1
ATOM 572 C CA . PRO A 1 72 ? 24.781 2.066 -24.087 1.00 94.56 72 PRO A CA 1
ATOM 573 C C . PRO A 1 72 ? 25.756 1.915 -22.910 1.00 94.56 72 PRO A C 1
ATOM 575 O O . PRO A 1 72 ? 25.968 2.863 -22.152 1.00 94.56 72 PRO A O 1
ATOM 578 N N . LEU A 1 73 ? 26.390 0.744 -22.787 1.00 95.94 73 LEU A N 1
ATOM 579 C CA . LEU A 1 73 ? 27.288 0.409 -21.672 1.00 95.94 73 LEU A CA 1
ATOM 580 C C . LEU A 1 73 ? 28.424 1.432 -21.479 1.00 95.94 73 LEU A C 1
ATOM 582 O O . LEU A 1 73 ? 28.736 1.779 -20.343 1.00 95.94 73 LEU A O 1
ATOM 586 N N . ASP A 1 74 ? 28.989 1.983 -22.560 1.00 96.56 74 ASP A N 1
ATOM 587 C CA . ASP A 1 74 ? 30.029 3.022 -22.489 1.00 96.56 74 ASP A CA 1
ATOM 588 C C . ASP A 1 74 ? 29.550 4.290 -21.767 1.00 96.56 74 ASP A C 1
ATOM 590 O O . ASP A 1 74 ? 30.324 4.935 -21.058 1.00 96.56 74 ASP A O 1
ATOM 594 N N . ILE A 1 75 ? 28.272 4.642 -21.921 1.00 96.81 75 ILE A N 1
ATOM 595 C CA . ILE A 1 75 ? 27.655 5.765 -21.212 1.00 96.81 75 ILE A CA 1
ATOM 596 C C . ILE A 1 75 ? 27.315 5.376 -19.781 1.00 96.81 75 ILE A C 1
ATOM 598 O O . ILE A 1 75 ? 27.508 6.197 -18.890 1.00 96.81 75 ILE A O 1
ATOM 602 N N . GLN A 1 76 ? 26.858 4.144 -19.544 1.00 97.38 76 GLN A N 1
ATOM 603 C CA . GLN A 1 76 ? 26.555 3.675 -18.191 1.00 97.38 76 GLN A CA 1
ATOM 604 C C . GLN A 1 76 ? 27.784 3.714 -17.280 1.00 97.38 76 GLN A C 1
ATOM 606 O O . GLN A 1 76 ? 27.693 4.235 -16.171 1.00 97.38 76 GLN A O 1
ATOM 611 N N . ILE A 1 77 ? 28.933 3.240 -17.771 1.00 97.44 77 ILE A N 1
ATOM 612 C CA . ILE A 1 77 ? 30.205 3.269 -17.035 1.00 97.44 77 ILE A CA 1
ATOM 613 C C . ILE A 1 77 ? 30.579 4.714 -16.690 1.00 97.44 77 ILE A C 1
ATOM 615 O O . ILE A 1 77 ? 30.749 5.046 -15.520 1.00 97.44 77 ILE A O 1
ATOM 619 N N . LYS A 1 78 ? 30.617 5.604 -17.693 1.00 97.69 78 LYS A N 1
ATOM 620 C CA . LYS A 1 78 ? 30.943 7.027 -17.488 1.00 97.69 78 LYS A CA 1
ATOM 621 C C . LYS A 1 78 ? 29.979 7.705 -16.514 1.00 97.69 78 LYS A C 1
ATOM 623 O O . LYS A 1 78 ? 30.401 8.478 -15.659 1.00 97.69 78 LYS A O 1
ATOM 628 N N . MET A 1 79 ? 28.683 7.419 -16.644 1.00 96.44 79 MET A N 1
ATOM 629 C CA . MET A 1 79 ? 27.637 7.927 -15.761 1.00 96.44 79 MET A CA 1
ATOM 630 C C . MET A 1 79 ? 27.900 7.500 -14.317 1.00 96.44 79 MET A C 1
ATOM 632 O O . MET A 1 79 ? 27.896 8.362 -13.443 1.00 96.44 79 MET A O 1
ATOM 636 N N . LEU A 1 80 ? 28.138 6.210 -14.060 1.00 96.88 80 LEU A N 1
ATOM 637 C CA . LEU A 1 80 ? 28.396 5.717 -12.706 1.00 96.88 80 LEU A CA 1
ATOM 638 C C . LEU A 1 80 ? 29.684 6.302 -12.130 1.00 96.88 80 LEU A C 1
ATOM 640 O O . LEU A 1 80 ? 29.642 6.840 -11.031 1.00 96.88 80 LEU A O 1
ATOM 644 N N . HIS A 1 81 ? 30.782 6.309 -12.890 1.00 98.25 81 HIS A N 1
ATOM 645 C CA . HIS A 1 81 ? 32.065 6.873 -12.444 1.00 98.25 81 HIS A CA 1
ATOM 646 C C . HIS A 1 81 ? 32.017 8.379 -12.174 1.00 98.25 81 HIS A C 1
ATOM 648 O O . HIS A 1 81 ? 32.868 8.910 -11.470 1.00 98.25 81 HIS A O 1
ATOM 654 N N . SER A 1 82 ? 31.020 9.086 -12.710 1.00 97.81 82 SER A N 1
ATOM 655 C CA . SER A 1 82 ? 30.805 10.502 -12.397 1.00 97.81 82 SER A CA 1
ATOM 656 C C . SER A 1 82 ? 30.098 10.744 -11.059 1.00 97.81 82 SER A C 1
ATOM 658 O O . SER A 1 82 ? 30.035 11.892 -10.617 1.00 97.81 82 SER A O 1
ATOM 660 N N . ILE A 1 83 ? 29.508 9.713 -10.446 1.00 97.62 83 ILE A N 1
ATOM 661 C CA . ILE A 1 83 ? 28.802 9.804 -9.166 1.00 97.62 83 ILE A CA 1
ATOM 662 C C . ILE A 1 83 ? 29.824 9.658 -8.038 1.00 97.62 83 ILE A C 1
ATOM 664 O O . ILE A 1 83 ? 30.594 8.704 -8.015 1.00 97.62 83 ILE A O 1
ATOM 668 N N . GLU A 1 84 ? 29.783 10.586 -7.083 1.00 96.88 84 GLU A N 1
ATOM 669 C CA . GLU A 1 84 ? 30.677 10.590 -5.921 1.00 96.88 84 GLU A CA 1
ATOM 670 C C . GLU A 1 84 ? 30.596 9.267 -5.142 1.00 96.88 84 GLU A C 1
ATOM 672 O O . GLU A 1 84 ? 29.502 8.831 -4.761 1.00 96.88 84 GLU A O 1
ATOM 677 N N . GLY A 1 85 ? 31.754 8.645 -4.919 1.00 97.12 85 GLY A N 1
ATOM 678 C CA . GLY A 1 85 ? 31.909 7.342 -4.269 1.00 97.12 85 GLY A CA 1
ATOM 679 C C . GLY A 1 85 ? 31.812 6.135 -5.209 1.00 97.12 85 GLY A C 1
ATOM 680 O O . GLY A 1 85 ? 31.984 5.006 -4.753 1.00 97.12 85 GLY A O 1
ATOM 681 N N . LEU A 1 86 ? 31.525 6.344 -6.499 1.00 97.81 86 LEU A N 1
ATOM 682 C CA . LEU A 1 86 ? 31.439 5.298 -7.526 1.00 97.81 86 LEU A CA 1
ATOM 683 C C . LEU A 1 86 ? 32.496 5.463 -8.628 1.00 97.81 86 LEU A C 1
ATOM 685 O O . LEU A 1 86 ? 32.372 4.853 -9.688 1.00 97.81 86 LEU A O 1
ATOM 689 N N . GLU A 1 87 ? 33.549 6.248 -8.399 1.00 98.12 87 GLU A N 1
ATOM 690 C CA . GLU A 1 87 ? 34.569 6.610 -9.395 1.00 98.12 87 GLU A CA 1
ATOM 691 C C . GLU A 1 87 ? 35.299 5.398 -9.989 1.00 98.12 87 GLU A C 1
ATOM 693 O O . GLU A 1 87 ? 35.821 5.477 -11.097 1.00 98.12 87 GLU A O 1
ATOM 698 N N . GLN A 1 88 ? 35.351 4.291 -9.245 1.00 97.31 88 GLN A N 1
ATOM 699 C CA . GLN A 1 88 ? 35.963 3.017 -9.638 1.00 97.31 88 GLN A CA 1
ATOM 700 C C . GLN A 1 88 ? 34.963 1.854 -9.551 1.00 97.31 88 GLN A C 1
ATOM 702 O O . GLN A 1 88 ? 35.357 0.701 -9.410 1.00 97.31 88 GLN A O 1
ATOM 707 N N . ALA A 1 89 ? 33.658 2.140 -9.583 1.00 96.69 89 ALA A N 1
ATOM 708 C CA . ALA A 1 89 ? 32.645 1.095 -9.513 1.00 96.69 89 ALA A CA 1
ATOM 709 C C . ALA A 1 89 ? 32.713 0.180 -10.746 1.00 96.69 89 ALA A C 1
ATOM 711 O O . ALA A 1 89 ? 32.809 0.652 -11.883 1.00 96.69 89 ALA A O 1
ATOM 712 N N . GLU A 1 90 ? 32.613 -1.128 -10.525 1.00 96.81 90 GLU A N 1
ATOM 713 C CA . GLU A 1 90 ? 32.556 -2.125 -11.592 1.00 96.81 90 GLU A CA 1
ATOM 714 C C . GLU A 1 90 ? 31.108 -2.550 -11.847 1.00 96.81 90 GLU A C 1
ATOM 716 O O . GLU A 1 90 ? 30.349 -2.847 -10.923 1.00 96.81 90 GLU A O 1
ATOM 721 N N . ILE A 1 91 ? 30.710 -2.577 -13.120 1.00 96.75 91 ILE A N 1
ATOM 722 C CA . ILE A 1 91 ? 29.381 -3.041 -13.524 1.00 96.75 91 ILE A CA 1
ATOM 723 C C . ILE A 1 91 ? 29.432 -4.559 -13.695 1.00 96.75 91 ILE A C 1
ATOM 725 O O . ILE A 1 91 ? 29.981 -5.051 -14.679 1.00 96.75 91 ILE A O 1
ATOM 729 N N . THR A 1 92 ? 28.804 -5.299 -12.781 1.00 95.88 92 THR A N 1
ATOM 730 C CA . THR A 1 92 ? 28.604 -6.751 -12.932 1.00 95.88 92 THR A CA 1
ATOM 731 C C . THR A 1 92 ? 27.497 -7.066 -13.939 1.00 95.88 92 THR A C 1
ATOM 733 O O . THR A 1 92 ? 27.602 -8.013 -14.716 1.00 95.88 92 THR A O 1
ATOM 736 N N . LYS A 1 93 ? 26.433 -6.251 -13.952 1.00 96.38 93 LYS A N 1
ATOM 737 C CA . LYS A 1 93 ? 25.259 -6.397 -14.824 1.00 96.38 93 LYS A CA 1
ATOM 738 C C . LYS A 1 93 ? 24.879 -5.036 -15.423 1.00 96.38 93 LYS A C 1
ATOM 740 O O . LYS A 1 93 ? 24.579 -4.115 -14.662 1.00 96.38 93 LYS A O 1
ATOM 745 N N . PRO A 1 94 ? 24.868 -4.878 -16.760 1.00 96.31 94 PRO A N 1
ATOM 746 C CA . PRO A 1 94 ? 24.445 -3.632 -17.393 1.00 96.31 94 PRO A CA 1
ATOM 747 C C . PRO A 1 94 ? 22.973 -3.328 -17.112 1.00 96.31 94 PRO A C 1
ATOM 749 O O . PRO A 1 94 ? 22.133 -4.229 -17.109 1.00 96.31 94 PRO A O 1
ATOM 752 N N . GLY A 1 95 ? 22.639 -2.047 -16.971 1.00 94.50 95 GLY A N 1
ATOM 753 C CA . GLY A 1 95 ? 21.258 -1.583 -17.039 1.00 94.50 95 GLY A CA 1
ATOM 754 C C . GLY A 1 95 ? 20.657 -1.845 -18.422 1.00 94.50 95 GLY A C 1
ATOM 755 O O . GLY A 1 95 ? 21.352 -1.784 -19.439 1.00 94.50 95 GLY A O 1
ATOM 756 N N . TYR A 1 96 ? 19.363 -2.143 -18.468 1.00 92.38 96 TYR A N 1
ATOM 757 C CA . TYR A 1 96 ? 18.643 -2.408 -19.708 1.00 92.38 96 TYR A CA 1
ATOM 758 C C . TYR A 1 96 ? 17.176 -1.978 -19.605 1.00 92.38 96 TYR A C 1
ATOM 760 O O . TYR A 1 96 ? 16.633 -1.778 -18.517 1.00 92.38 96 TYR A O 1
ATOM 768 N N . GLY A 1 97 ? 16.528 -1.845 -20.764 1.00 87.88 97 GLY A N 1
ATOM 769 C CA . GLY A 1 97 ? 15.078 -1.700 -20.881 1.00 87.88 97 GLY A CA 1
ATOM 770 C C . GLY A 1 97 ? 14.456 -2.986 -21.420 1.00 87.88 97 GLY A C 1
ATOM 771 O O . GLY A 1 97 ? 15.044 -3.631 -22.287 1.00 87.88 97 GLY A O 1
ATOM 772 N N . ILE A 1 98 ? 13.272 -3.342 -20.923 1.00 87.69 98 ILE A N 1
ATOM 773 C CA . ILE A 1 98 ? 12.488 -4.485 -21.399 1.00 87.69 98 ILE A CA 1
ATOM 774 C C . ILE A 1 98 ? 11.144 -4.002 -21.947 1.00 87.69 98 ILE A C 1
ATOM 776 O O . ILE A 1 98 ? 10.447 -3.221 -21.300 1.00 87.69 98 ILE A O 1
ATOM 780 N N . GLU A 1 99 ? 10.781 -4.487 -23.130 1.00 87.12 99 GLU A N 1
ATOM 781 C CA . GLU A 1 99 ? 9.457 -4.323 -23.733 1.00 87.12 99 GLU A CA 1
ATOM 782 C C . GLU A 1 99 ? 8.806 -5.710 -23.804 1.00 87.12 99 GLU A C 1
ATOM 784 O O . GLU A 1 99 ? 9.474 -6.693 -24.128 1.00 87.12 99 GLU A O 1
ATOM 789 N N . HIS A 1 100 ? 7.537 -5.810 -23.417 1.00 88.38 100 HIS A N 1
ATOM 790 C CA . HIS A 1 100 ? 6.792 -7.066 -23.391 1.00 88.38 100 HIS A CA 1
ATOM 791 C C . HIS A 1 100 ? 5.309 -6.813 -23.649 1.00 88.38 100 HIS A C 1
ATOM 793 O O . HIS A 1 100 ? 4.804 -5.717 -23.391 1.00 88.38 100 HIS A O 1
ATOM 799 N N . ASP A 1 101 ? 4.623 -7.848 -24.124 1.00 92.12 101 ASP A N 1
ATOM 800 C CA . ASP A 1 101 ? 3.188 -7.800 -24.372 1.00 92.12 101 ASP A CA 1
ATOM 801 C C . ASP A 1 101 ? 2.391 -7.858 -23.065 1.00 92.12 101 ASP A C 1
ATOM 803 O O . ASP A 1 101 ? 2.763 -8.529 -22.097 1.00 92.12 101 ASP A O 1
ATOM 807 N N . VAL A 1 102 ? 1.252 -7.170 -23.066 1.00 93.00 102 VAL A N 1
ATOM 808 C CA . VAL A 1 102 ? 0.281 -7.165 -21.971 1.00 93.00 102 VAL A CA 1
ATOM 809 C C . VAL A 1 102 ? -1.117 -7.396 -22.530 1.00 93.00 102 VAL A C 1
ATOM 811 O O . VAL A 1 102 ? -1.426 -7.016 -23.661 1.00 93.00 102 VAL A O 1
ATOM 814 N N . VAL A 1 103 ? -1.979 -8.009 -21.727 1.00 94.56 103 VAL A N 1
ATOM 815 C CA . VAL A 1 103 ? -3.413 -8.092 -22.004 1.00 94.56 103 VAL A CA 1
ATOM 816 C C . VAL A 1 103 ? -4.079 -6.894 -21.343 1.00 94.56 103 VAL A C 1
ATOM 818 O O . VAL A 1 103 ? -3.812 -6.605 -20.176 1.00 94.56 103 VAL A O 1
ATOM 821 N N . ASP A 1 104 ? -4.958 -6.205 -22.075 1.00 93.50 104 ASP A N 1
ATOM 822 C CA . ASP A 1 104 ? -5.740 -5.106 -21.508 1.00 93.50 104 ASP A CA 1
ATOM 823 C C . ASP A 1 104 ? -6.538 -5.621 -20.293 1.00 93.50 104 ASP A C 1
ATOM 825 O O . ASP A 1 104 ? -7.387 -6.507 -20.452 1.00 93.50 104 ASP A O 1
ATOM 829 N N . PRO A 1 105 ? -6.301 -5.103 -19.072 1.00 92.94 105 PRO A N 1
ATOM 830 C CA . PRO A 1 105 ? -6.992 -5.579 -17.879 1.00 92.94 105 PRO A CA 1
ATOM 831 C C . PRO A 1 105 ? -8.508 -5.328 -17.913 1.00 92.94 105 PRO A C 1
ATOM 833 O O . PRO A 1 105 ? -9.241 -5.932 -17.126 1.00 92.94 105 PRO A O 1
ATOM 836 N N . LEU A 1 106 ? -9.016 -4.516 -18.850 1.00 89.31 106 LEU A N 1
ATOM 837 C CA . LEU A 1 106 ? -10.449 -4.407 -19.135 1.00 89.31 106 LEU A CA 1
ATOM 838 C C . LEU A 1 106 ? -11.055 -5.709 -19.683 1.00 89.31 106 LEU A C 1
ATOM 840 O O . LEU A 1 106 ? -12.276 -5.865 -19.655 1.00 89.31 106 LEU A O 1
ATOM 844 N N . GLU A 1 107 ? -10.250 -6.671 -20.132 1.00 91.31 107 GLU A N 1
ATOM 845 C CA . GLU A 1 107 ? -10.696 -8.016 -20.521 1.00 91.31 107 GLU A CA 1
ATOM 846 C C . GLU A 1 107 ? -10.926 -8.946 -19.316 1.00 91.31 107 GLU A C 1
ATOM 848 O O . GLU A 1 107 ? -11.346 -10.092 -19.491 1.00 91.31 107 GLU A O 1
ATOM 853 N N . LEU A 1 108 ? -10.699 -8.472 -18.085 1.00 94.19 108 LEU A N 1
ATOM 854 C CA . LEU A 1 108 ? -10.878 -9.239 -16.853 1.00 94.19 108 LEU A CA 1
ATOM 855 C C . LEU A 1 108 ? -12.101 -8.769 -16.054 1.00 94.19 108 LEU A C 1
ATOM 857 O O . LEU A 1 108 ? -12.469 -7.592 -16.044 1.00 94.19 108 LEU A O 1
ATOM 861 N N . TYR A 1 109 ? -12.737 -9.696 -15.342 1.00 90.81 109 TYR A N 1
ATOM 862 C CA . TYR A 1 109 ? -13.648 -9.362 -14.246 1.00 90.81 109 TYR A CA 1
ATOM 863 C C . TYR A 1 109 ? -12.857 -8.968 -12.984 1.00 90.81 109 TYR A C 1
ATOM 865 O O . TYR A 1 109 ? -11.701 -9.365 -12.850 1.00 90.81 109 TYR A O 1
ATOM 873 N N . PRO A 1 110 ? -13.475 -8.311 -11.980 1.00 91.81 110 PRO A N 1
ATOM 874 C CA . PRO A 1 110 ? -12.833 -8.045 -10.682 1.00 91.81 110 PRO A CA 1
ATOM 875 C C . PRO A 1 110 ? -12.360 -9.298 -9.920 1.00 91.81 110 PRO A C 1
ATOM 877 O O . PRO A 1 110 ? -11.624 -9.198 -8.946 1.00 91.81 110 PRO A O 1
ATOM 880 N N . ALA A 1 111 ? -12.781 -10.490 -10.350 1.00 94.94 111 ALA A N 1
ATOM 881 C CA . ALA A 1 111 ? -12.267 -11.770 -9.866 1.00 94.94 111 ALA A CA 1
ATOM 882 C C . ALA A 1 111 ? -10.941 -12.202 -10.539 1.00 94.94 111 ALA A C 1
ATOM 884 O O . ALA A 1 111 ? -10.437 -13.279 -10.226 1.00 94.94 111 ALA A O 1
ATOM 885 N N . LEU A 1 112 ? -10.404 -11.388 -11.458 1.00 97.94 112 LEU A N 1
ATOM 886 C CA . LEU A 1 112 ? -9.254 -11.645 -12.339 1.00 97.94 112 LEU A CA 1
ATOM 887 C C . LEU A 1 112 ? -9.444 -12.783 -13.358 1.00 97.94 112 LEU A C 1
ATOM 889 O O . LEU A 1 112 ? -8.494 -13.183 -14.027 1.00 97.94 112 LEU A O 1
ATOM 893 N N . GLU A 1 113 ? -10.671 -13.285 -13.503 1.00 97.81 113 GLU A N 1
ATOM 894 C CA . GLU A 1 113 ? -11.047 -14.219 -14.569 1.00 97.81 113 GLU A CA 1
ATOM 895 C C . GLU A 1 113 ? -11.238 -13.461 -15.887 1.00 97.81 113 GLU A C 1
ATOM 897 O O . GLU A 1 113 ? -11.845 -12.383 -15.899 1.00 97.81 113 GLU A O 1
ATOM 902 N N . THR A 1 114 ? -10.766 -14.024 -17.001 1.00 96.69 114 THR A N 1
ATOM 903 C CA . THR A 1 114 ? -10.983 -13.419 -18.319 1.00 96.69 114 THR A CA 1
ATOM 904 C C . THR A 1 114 ? -12.457 -13.464 -18.719 1.00 96.69 114 THR A C 1
ATOM 906 O O . THR A 1 114 ? -13.171 -14.433 -18.458 1.00 96.69 114 THR A O 1
ATOM 909 N N . LYS A 1 115 ? -12.926 -12.418 -19.403 1.00 87.94 115 LYS A N 1
ATOM 910 C CA . LYS A 1 115 ? -14.302 -12.324 -19.910 1.00 87.94 115 LYS A CA 1
ATOM 911 C C . LYS A 1 115 ? -14.570 -13.289 -21.064 1.00 87.94 115 LYS A C 1
ATOM 913 O O . LYS A 1 115 ? -15.700 -13.745 -21.221 1.00 87.94 115 LYS A O 1
ATOM 918 N N . ARG A 1 116 ? -13.541 -13.582 -21.867 1.00 92.50 116 ARG A N 1
ATOM 919 C CA . ARG A 1 116 ? -13.642 -14.393 -23.092 1.00 92.50 116 ARG A CA 1
ATOM 920 C C . ARG A 1 116 ? -13.492 -15.890 -22.838 1.00 92.50 116 ARG A C 1
ATOM 922 O O . ARG A 1 116 ? -14.149 -16.680 -23.507 1.00 92.50 116 ARG A O 1
ATOM 929 N N . ILE A 1 117 ? -12.631 -16.280 -21.898 1.00 97.00 117 ILE A N 1
ATOM 930 C CA . ILE A 1 117 ? -12.314 -17.682 -21.618 1.00 97.00 117 ILE A CA 1
ATOM 931 C C . ILE A 1 117 ? -12.598 -17.969 -20.146 1.00 97.00 117 ILE A C 1
ATOM 933 O O . ILE A 1 117 ? -11.893 -17.516 -19.242 1.00 97.00 117 ILE A O 1
ATOM 937 N N . ARG A 1 118 ? -13.636 -18.770 -19.901 1.00 94.25 118 ARG A N 1
ATOM 938 C CA . ARG A 1 118 ? -13.952 -19.227 -18.546 1.00 94.25 118 ARG A CA 1
ATOM 939 C C . ARG A 1 118 ? -12.806 -20.089 -18.004 1.00 94.25 118 ARG A C 1
ATOM 941 O O . ARG A 1 118 ? -12.235 -20.887 -18.740 1.00 94.25 118 ARG A O 1
ATOM 948 N N . ASN A 1 119 ? -12.516 -19.956 -16.712 1.00 96.94 119 ASN A N 1
ATOM 949 C CA . ASN A 1 119 ? -11.446 -20.633 -15.971 1.00 96.94 119 ASN A CA 1
ATOM 950 C C . ASN A 1 119 ? -10.011 -20.203 -16.328 1.00 96.94 119 ASN A C 1
ATOM 952 O O . ASN A 1 119 ? -9.064 -20.783 -15.799 1.00 96.94 119 ASN A O 1
ATOM 956 N N . LEU A 1 120 ? -9.835 -19.180 -17.170 1.00 98.31 120 LEU A N 1
ATOM 957 C CA . LEU A 1 120 ? -8.540 -18.539 -17.391 1.00 98.31 120 LEU A CA 1
ATOM 958 C C . LEU A 1 120 ? -8.429 -17.299 -16.498 1.00 98.31 120 LEU A C 1
ATOM 960 O O . LEU A 1 120 ? -9.303 -16.434 -16.533 1.00 98.31 120 LEU A O 1
ATOM 964 N N . TYR A 1 121 ? -7.351 -17.210 -15.721 1.00 98.50 121 TYR A N 1
ATOM 965 C CA . TYR A 1 121 ? -7.066 -16.089 -14.824 1.00 98.50 121 TYR A CA 1
ATOM 966 C C . TYR A 1 121 ? -5.706 -15.495 -15.163 1.00 98.50 121 TYR A C 1
ATOM 968 O O . TYR A 1 121 ? -4.757 -16.241 -15.405 1.00 98.50 121 TYR A O 1
ATOM 976 N N . LEU A 1 122 ? -5.604 -14.168 -15.144 1.00 98.44 122 LEU A N 1
ATOM 977 C CA . LEU A 1 122 ? -4.357 -13.452 -15.411 1.00 98.44 122 LEU A CA 1
ATOM 978 C C . LEU A 1 122 ? -3.960 -12.618 -14.188 1.00 98.44 122 LEU A C 1
ATOM 980 O O . LEU A 1 122 ? -4.814 -12.023 -13.527 1.00 98.44 122 LEU A O 1
ATOM 984 N N . ALA A 1 123 ? -2.665 -12.570 -13.876 1.00 98.19 123 ALA A N 1
ATOM 985 C CA . ALA A 1 123 ? -2.134 -11.851 -12.721 1.00 98.19 123 ALA A CA 1
ATOM 986 C C . ALA A 1 123 ? -0.696 -11.372 -12.954 1.00 98.19 123 ALA A C 1
ATOM 988 O O . ALA A 1 123 ? 0.124 -12.093 -13.518 1.00 98.19 123 ALA A O 1
ATOM 989 N N . GLY A 1 124 ? -0.374 -10.178 -12.455 1.00 96.62 124 GLY A N 1
ATOM 990 C CA . GLY A 1 124 ? 0.978 -9.621 -12.499 1.00 96.62 124 GLY A CA 1
ATOM 991 C C . GLY A 1 124 ? 1.239 -8.766 -13.729 1.00 96.62 124 GLY A C 1
ATOM 992 O O . GLY A 1 124 ? 0.355 -8.042 -14.184 1.00 96.62 124 GLY A O 1
ATOM 993 N N . GLN A 1 125 ? 2.471 -8.795 -14.240 1.00 95.12 125 GLN A N 1
ATOM 994 C CA . GLN A 1 125 ? 2.892 -7.894 -15.320 1.00 95.12 125 GLN A CA 1
ATOM 995 C C . GLN A 1 125 ? 2.063 -8.055 -16.598 1.00 95.12 125 GLN A C 1
ATOM 997 O O . GLN A 1 125 ? 1.801 -7.063 -17.267 1.00 95.12 125 GLN A O 1
ATOM 1002 N N . ILE A 1 126 ? 1.539 -9.259 -16.861 1.00 96.38 126 ILE A N 1
ATOM 1003 C CA . ILE A 1 126 ? 0.635 -9.523 -17.991 1.00 96.38 126 ILE A CA 1
ATOM 1004 C C . ILE A 1 126 ? -0.639 -8.660 -17.968 1.00 96.38 126 ILE A C 1
ATOM 1006 O O . ILE A 1 126 ? -1.207 -8.406 -19.022 1.00 96.38 126 ILE A O 1
ATOM 1010 N N . ASN A 1 127 ? -1.054 -8.160 -16.797 1.00 95.94 127 ASN A N 1
ATOM 1011 C CA . ASN A 1 127 ? -2.202 -7.259 -16.634 1.00 95.94 127 ASN A CA 1
ATOM 1012 C C . ASN A 1 127 ? -1.811 -5.769 -16.698 1.00 95.94 127 ASN A C 1
ATOM 1014 O O . ASN A 1 127 ? -2.597 -4.903 -16.313 1.00 95.94 127 ASN A O 1
ATOM 1018 N N . GLY A 1 128 ? -0.574 -5.454 -17.092 1.00 91.81 128 GLY A N 1
ATOM 1019 C CA . GLY A 1 128 ? -0.075 -4.084 -17.178 1.00 91.81 128 GLY A CA 1
ATOM 1020 C C . GLY A 1 128 ? 0.335 -3.463 -15.840 1.00 91.81 128 GLY A C 1
ATOM 1021 O O . GLY A 1 128 ? 0.418 -2.244 -15.743 1.00 91.81 128 GLY A O 1
ATOM 1022 N N . THR A 1 129 ? 0.604 -4.253 -14.795 1.00 93.06 129 THR A N 1
ATOM 1023 C CA . THR A 1 129 ? 1.223 -3.747 -13.548 1.00 93.06 129 THR A CA 1
ATOM 1024 C C . THR A 1 129 ? 2.741 -3.874 -13.564 1.00 93.06 129 THR A C 1
ATOM 1026 O O . THR A 1 129 ? 3.281 -4.738 -14.244 1.00 93.06 129 THR A O 1
ATOM 1029 N N . THR A 1 130 ? 3.447 -3.079 -12.762 1.00 89.00 130 THR A N 1
ATOM 1030 C CA . THR A 1 130 ? 4.887 -3.261 -12.530 1.00 89.00 130 THR A CA 1
ATOM 1031 C C . THR A 1 130 ? 5.205 -3.150 -11.041 1.00 89.00 130 THR A C 1
ATOM 1033 O O . THR A 1 130 ? 5.068 -2.088 -10.447 1.00 89.00 130 THR A O 1
ATOM 1036 N N . GLY A 1 131 ? 5.680 -4.242 -10.451 1.00 90.06 131 GLY A N 1
ATOM 1037 C CA . GLY A 1 131 ? 6.004 -4.317 -9.026 1.00 90.06 131 GLY A CA 1
ATOM 1038 C C . GLY A 1 131 ? 5.680 -5.693 -8.460 1.00 90.06 131 GLY A C 1
ATOM 1039 O O . GLY A 1 131 ? 4.775 -6.385 -8.941 1.00 90.06 131 GLY A O 1
ATOM 1040 N N . TYR A 1 132 ? 6.470 -6.124 -7.480 1.00 94.94 132 TYR A N 1
ATOM 1041 C CA . TYR A 1 132 ? 6.341 -7.459 -6.903 1.00 94.94 132 TYR A CA 1
ATOM 1042 C C . TYR A 1 132 ? 5.075 -7.567 -6.055 1.00 94.94 132 TYR A C 1
ATOM 1044 O O . TYR A 1 132 ? 4.392 -8.588 -6.075 1.00 94.94 132 TYR A O 1
ATOM 1052 N N . GLU A 1 133 ? 4.727 -6.498 -5.349 1.00 96.00 133 GLU A N 1
ATOM 1053 C CA . GLU A 1 133 ? 3.574 -6.403 -4.468 1.00 96.00 133 GLU A CA 1
ATOM 1054 C C . GLU A 1 133 ? 2.269 -6.423 -5.266 1.00 96.00 133 GLU A C 1
ATOM 1056 O O . GLU A 1 133 ? 1.347 -7.166 -4.922 1.00 96.00 133 GLU A O 1
ATOM 1061 N N . GLU A 1 134 ? 2.194 -5.667 -6.366 1.00 95.75 134 GLU A N 1
ATOM 1062 C CA . GLU A 1 134 ? 1.059 -5.681 -7.288 1.00 95.75 134 GLU A CA 1
ATOM 1063 C C . GLU A 1 134 ? 0.861 -7.064 -7.902 1.00 95.75 134 GLU A C 1
ATOM 1065 O O . GLU A 1 134 ? -0.270 -7.559 -7.966 1.00 95.75 134 GLU A O 1
ATOM 1070 N N . ALA A 1 135 ? 1.946 -7.697 -8.353 1.00 97.06 135 ALA A N 1
ATOM 1071 C CA . ALA A 1 135 ? 1.880 -9.021 -8.952 1.00 97.06 135 ALA A CA 1
ATOM 1072 C C . ALA A 1 135 ? 1.504 -10.097 -7.929 1.00 97.06 135 ALA A C 1
ATOM 1074 O O . ALA A 1 135 ? 0.608 -10.900 -8.189 1.00 97.06 135 ALA A O 1
ATOM 1075 N N . GLY A 1 136 ? 2.112 -10.072 -6.741 1.00 98.12 136 GLY A N 1
ATOM 1076 C CA . GLY A 1 136 ? 1.802 -10.990 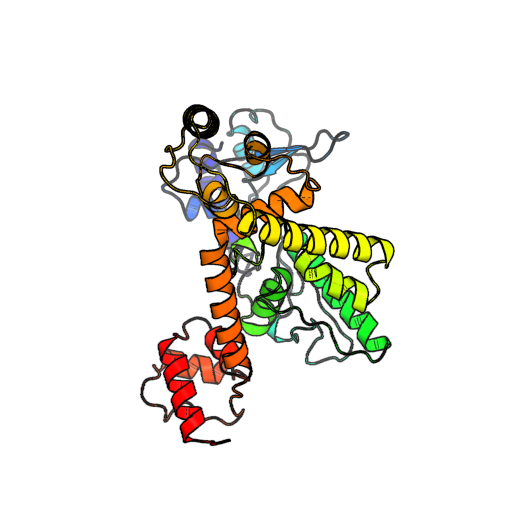-5.648 1.00 98.12 136 GLY A CA 1
ATOM 1077 C C . GLY A 1 136 ? 0.356 -10.860 -5.166 1.00 98.12 136 GLY A C 1
ATOM 1078 O O . GLY A 1 136 ? -0.318 -11.868 -4.953 1.00 98.12 136 GLY A O 1
ATOM 1079 N N . ALA A 1 137 ? -0.163 -9.632 -5.064 1.00 97.69 137 ALA A N 1
ATOM 1080 C CA . ALA A 1 137 ? -1.554 -9.376 -4.700 1.00 97.69 137 ALA A CA 1
ATOM 1081 C C . ALA A 1 137 ? -2.542 -9.934 -5.736 1.00 97.69 137 ALA A C 1
ATOM 1083 O O . ALA A 1 137 ? -3.511 -10.599 -5.367 1.00 97.69 137 ALA A O 1
ATOM 1084 N N . GLN A 1 138 ? -2.292 -9.696 -7.026 1.00 98.50 138 GLN A N 1
ATOM 1085 C CA . GLN A 1 138 ? -3.120 -10.253 -8.097 1.00 98.50 138 GLN A CA 1
ATOM 1086 C C . GLN A 1 138 ? -3.041 -11.779 -8.126 1.00 98.50 138 GLN A C 1
ATOM 1088 O O . GLN A 1 138 ? -4.076 -12.436 -8.196 1.00 98.50 138 GLN A O 1
ATOM 1093 N N . GLY A 1 139 ? -1.836 -12.346 -8.016 1.00 98.56 139 GLY A N 1
ATOM 1094 C CA . GLY A 1 139 ? -1.618 -13.792 -8.019 1.00 98.56 139 GLY A CA 1
ATOM 1095 C C . GLY A 1 139 ? -2.357 -14.488 -6.878 1.00 98.56 139 GLY A C 1
ATOM 1096 O O . GLY A 1 139 ? -3.003 -15.511 -7.098 1.00 98.56 139 GLY A O 1
ATOM 1097 N N . LEU A 1 140 ? -2.353 -13.887 -5.683 1.00 98.44 140 LEU A N 1
ATOM 1098 C CA . LEU A 1 140 ? -3.120 -14.378 -4.539 1.00 98.44 140 LEU A CA 1
ATOM 1099 C C . LEU A 1 140 ? -4.624 -14.444 -4.849 1.00 98.44 140 LEU A C 1
ATOM 1101 O O . LEU A 1 140 ? -5.249 -15.478 -4.623 1.00 98.44 140 LEU A O 1
ATOM 1105 N N . ILE A 1 141 ? -5.211 -13.366 -5.378 1.00 98.44 141 ILE A N 1
ATOM 1106 C CA . ILE A 1 141 ? -6.652 -13.315 -5.675 1.00 98.44 141 ILE A CA 1
ATOM 1107 C C . ILE A 1 141 ? -7.026 -14.232 -6.843 1.00 98.44 141 ILE A C 1
ATOM 1109 O O . ILE A 1 141 ? -8.007 -14.969 -6.741 1.00 98.44 141 ILE A O 1
ATOM 1113 N N . ALA A 1 142 ? -6.234 -14.243 -7.917 1.00 98.56 142 ALA A N 1
ATOM 1114 C CA . ALA A 1 142 ? -6.430 -15.132 -9.058 1.00 98.56 142 ALA A CA 1
ATOM 1115 C C . ALA A 1 142 ? -6.380 -16.607 -8.626 1.00 98.56 142 ALA A C 1
ATOM 1117 O O . ALA A 1 142 ? -7.284 -17.375 -8.951 1.00 98.56 142 ALA A O 1
ATOM 1118 N N . GLY A 1 143 ? -5.384 -16.989 -7.818 1.00 98.50 143 GLY A N 1
ATOM 1119 C CA . GLY A 1 143 ? -5.256 -18.345 -7.282 1.00 98.50 143 GLY A CA 1
ATOM 1120 C C . GLY A 1 143 ? -6.418 -18.742 -6.365 1.00 98.50 143 GLY A C 1
ATOM 1121 O O . GLY A 1 143 ? -6.962 -19.840 -6.497 1.00 98.50 143 GLY A O 1
ATOM 1122 N N . ILE A 1 144 ? -6.854 -17.838 -5.477 1.00 98.50 144 ILE A N 1
ATOM 1123 C CA . ILE A 1 144 ? -8.046 -18.047 -4.639 1.00 98.50 144 ILE A CA 1
ATOM 1124 C C . ILE A 1 144 ? -9.274 -18.303 -5.515 1.00 98.50 144 ILE A C 1
ATOM 1126 O O . ILE A 1 144 ? -9.999 -19.270 -5.286 1.00 98.50 144 ILE A O 1
ATOM 1130 N N . ASN A 1 145 ? -9.508 -17.467 -6.526 1.00 98.56 145 ASN A N 1
ATOM 1131 C CA . ASN A 1 145 ? -10.702 -17.565 -7.358 1.00 98.56 145 ASN A CA 1
ATOM 1132 C C . ASN A 1 145 ? -10.691 -18.786 -8.276 1.00 98.56 145 ASN A C 1
ATOM 1134 O O . ASN A 1 145 ? -11.736 -19.418 -8.424 1.00 98.56 145 ASN A O 1
ATOM 1138 N N . ALA A 1 146 ? -9.528 -19.181 -8.798 1.00 98.38 146 ALA A N 1
ATOM 1139 C CA . ALA A 1 146 ? -9.372 -20.443 -9.514 1.00 98.38 146 ALA A CA 1
ATOM 1140 C C . ALA A 1 146 ? -9.747 -21.642 -8.620 1.00 98.38 146 ALA A C 1
ATOM 1142 O O . ALA A 1 146 ? -10.510 -22.517 -9.029 1.00 98.38 146 ALA A O 1
ATOM 1143 N N . ALA A 1 147 ? -9.292 -21.653 -7.362 1.00 98.19 147 ALA A N 1
ATOM 1144 C CA . ALA A 1 147 ? -9.632 -22.711 -6.410 1.00 98.19 147 ALA A CA 1
ATOM 1145 C C . ALA A 1 147 ? -11.116 -22.694 -5.991 1.00 98.19 147 ALA A C 1
ATOM 1147 O O . ALA A 1 147 ? -11.728 -23.753 -5.849 1.00 98.19 147 ALA A O 1
ATOM 1148 N N . LEU A 1 148 ? -11.710 -21.513 -5.785 1.00 97.38 148 LEU A N 1
ATOM 1149 C CA . LEU A 1 148 ? -13.135 -21.369 -5.459 1.00 97.38 148 LEU A CA 1
ATOM 1150 C C . LEU A 1 148 ? -14.022 -21.834 -6.615 1.00 97.38 148 LEU A C 1
ATOM 1152 O O . LEU A 1 148 ? -15.021 -22.505 -6.369 1.00 97.38 148 LEU A O 1
ATOM 1156 N N . ARG A 1 149 ? -13.618 -21.553 -7.857 1.00 96.62 149 ARG A N 1
ATOM 1157 C CA . ARG A 1 149 ? -14.310 -21.996 -9.068 1.00 96.62 149 ARG A CA 1
ATOM 1158 C C . ARG A 1 149 ? -14.394 -23.515 -9.176 1.00 96.62 149 ARG A C 1
ATOM 1160 O O . ARG A 1 149 ? -15.467 -24.019 -9.467 1.00 96.62 149 ARG A O 1
ATOM 1167 N N . ILE A 1 150 ? -13.305 -24.235 -8.897 1.00 97.12 150 ILE A N 1
ATOM 1168 C CA . ILE A 1 150 ? -13.298 -25.713 -8.882 1.00 97.12 150 ILE A CA 1
ATOM 1169 C C . ILE A 1 150 ? -14.207 -26.266 -7.773 1.00 97.12 150 ILE A C 1
ATOM 1171 O O . ILE A 1 150 ? -14.774 -27.344 -7.908 1.00 97.12 150 ILE A O 1
ATOM 1175 N N . LYS A 1 151 ? -14.348 -25.531 -6.665 1.00 96.38 151 LYS A N 1
ATOM 1176 C CA . LYS A 1 151 ? -15.193 -25.901 -5.520 1.00 96.38 151 LYS A CA 1
ATOM 1177 C C . LYS A 1 151 ? -16.648 -25.432 -5.659 1.00 96.38 151 LYS A C 1
ATOM 1179 O O . LYS A 1 151 ? -17.366 -25.478 -4.662 1.00 96.38 151 LYS A O 1
ATOM 1184 N N . ASP A 1 152 ? -17.043 -24.910 -6.822 1.00 95.81 152 ASP A N 1
ATOM 1185 C CA . ASP A 1 152 ? -18.355 -24.298 -7.077 1.00 95.81 152 ASP A CA 1
ATOM 1186 C C . ASP A 1 152 ? -18.769 -23.253 -6.023 1.00 95.81 152 ASP A C 1
ATOM 1188 O O . ASP A 1 152 ? -19.937 -23.106 -5.658 1.00 95.81 152 ASP A O 1
ATOM 1192 N N . LYS A 1 153 ? -17.791 -22.495 -5.515 1.00 95.94 153 LYS A N 1
ATOM 1193 C CA . LYS A 1 153 ? -18.014 -21.395 -4.572 1.00 95.94 153 LYS A CA 1
ATOM 1194 C C . LYS A 1 153 ? -18.018 -20.041 -5.291 1.00 95.94 153 LYS A C 1
ATOM 1196 O O . LYS A 1 153 ? -17.340 -19.885 -6.309 1.00 95.94 153 LYS A O 1
ATOM 1201 N N . PRO A 1 154 ? -18.733 -19.033 -4.754 1.00 94.00 154 PRO A N 1
ATOM 1202 C CA . PRO A 1 154 ? -18.678 -17.673 -5.280 1.00 94.00 154 PRO A CA 1
ATOM 1203 C C . PRO A 1 154 ? -17.247 -17.132 -5.304 1.00 94.00 154 PRO A C 1
ATOM 1205 O O . PRO A 1 154 ? -16.479 -17.372 -4.372 1.00 94.00 154 PRO A O 1
ATOM 1208 N N . ALA A 1 155 ? -16.906 -16.375 -6.348 1.00 94.94 155 ALA A N 1
ATOM 1209 C CA . ALA A 1 155 ? -15.609 -15.718 -6.443 1.00 94.94 155 ALA A CA 1
ATOM 1210 C C . ALA A 1 155 ? -15.438 -14.666 -5.335 1.00 94.94 155 ALA A C 1
ATOM 1212 O O . ALA A 1 155 ? -16.362 -13.915 -5.013 1.00 94.94 155 ALA A O 1
ATOM 1213 N N . LEU A 1 156 ? -14.229 -14.584 -4.789 1.00 96.94 156 LEU A N 1
ATOM 1214 C CA . LEU A 1 156 ? -13.813 -13.525 -3.890 1.00 96.94 156 LEU A CA 1
ATOM 1215 C C . LEU A 1 156 ? -13.475 -12.268 -4.696 1.00 96.94 156 LEU A C 1
ATOM 1217 O O . LEU A 1 156 ? -12.537 -12.249 -5.494 1.00 96.94 156 LEU A O 1
ATOM 1221 N N . VAL A 1 157 ? -14.204 -11.192 -4.417 1.00 94.56 157 VAL A N 1
ATOM 1222 C CA . VAL A 1 157 ? -13.888 -9.843 -4.889 1.00 94.56 157 VAL A CA 1
ATOM 1223 C C . VAL A 1 157 ? -13.673 -8.964 -3.666 1.00 94.56 157 VAL A C 1
ATOM 1225 O O . VAL A 1 157 ? -14.562 -8.830 -2.823 1.00 94.56 157 VAL A O 1
ATOM 1228 N N . LEU A 1 158 ? -12.477 -8.386 -3.546 1.00 93.94 158 LEU A N 1
ATOM 1229 C CA . LEU A 1 158 ? -12.169 -7.472 -2.453 1.00 93.94 158 LEU A CA 1
ATOM 1230 C C . LEU A 1 158 ? -12.674 -6.070 -2.778 1.00 93.94 158 LEU A C 1
ATOM 1232 O O . LEU A 1 158 ? -12.337 -5.488 -3.804 1.00 93.94 158 LEU A O 1
ATOM 1236 N N . ASP A 1 159 ? -13.457 -5.519 -1.859 1.00 88.06 159 ASP A N 1
ATOM 1237 C CA . ASP A 1 159 ? -13.971 -4.157 -1.948 1.00 88.06 159 ASP A CA 1
ATOM 1238 C C . ASP A 1 159 ? -12.820 -3.132 -1.867 1.00 88.06 159 ASP A C 1
ATOM 1240 O O . ASP A 1 159 ? -11.928 -3.231 -1.016 1.00 88.06 159 ASP A O 1
ATOM 1244 N N . ARG A 1 160 ? -12.844 -2.109 -2.727 1.00 89.69 160 ARG A N 1
ATOM 1245 C CA . ARG A 1 160 ? -11.837 -1.035 -2.723 1.00 89.69 160 ARG A CA 1
ATOM 1246 C C . ARG A 1 160 ? -11.805 -0.232 -1.416 1.00 89.69 160 ARG A C 1
ATOM 1248 O O . ARG A 1 160 ? -10.775 0.329 -1.062 1.00 89.69 160 ARG A O 1
ATOM 1255 N N . SER A 1 161 ? -12.905 -0.204 -0.665 1.00 88.88 161 SER A N 1
ATOM 1256 C CA . SER A 1 161 ? -12.985 0.400 0.670 1.00 88.88 161 SER A CA 1
ATOM 1257 C C . SER A 1 161 ? -12.377 -0.461 1.775 1.00 88.88 161 SER A C 1
ATOM 1259 O O . SER A 1 161 ? -12.144 0.037 2.877 1.00 88.88 161 SER A O 1
ATOM 1261 N N . SER A 1 162 ? -12.099 -1.739 1.501 1.00 88.62 162 SER A N 1
ATOM 1262 C CA . SER A 1 162 ? -11.575 -2.674 2.494 1.00 88.62 162 SER A CA 1
ATOM 1263 C C . SER A 1 162 ? -10.087 -2.960 2.332 1.00 88.62 162 SER A C 1
ATOM 1265 O O . SER A 1 162 ? -9.473 -3.412 3.298 1.00 88.62 162 SER A O 1
ATOM 1267 N N . SER A 1 163 ? -9.479 -2.728 1.159 1.00 94.00 163 SER A N 1
ATOM 1268 C CA . SER A 1 163 ? -8.069 -3.069 0.920 1.00 94.00 163 SER A CA 1
ATOM 1269 C C . SER A 1 163 ? -7.419 -2.357 -0.272 1.00 94.00 163 SER A C 1
ATOM 1271 O O . SER A 1 163 ? -8.071 -2.071 -1.271 1.00 94.00 163 SER A O 1
ATOM 1273 N N . TYR A 1 164 ? -6.091 -2.178 -0.202 1.00 94.94 164 TYR A N 1
ATOM 1274 C CA . TYR A 1 164 ? -5.269 -1.761 -1.349 1.00 94.94 164 TYR A CA 1
ATOM 1275 C C . TYR A 1 164 ? -5.338 -2.776 -2.507 1.00 94.94 164 TYR A C 1
ATOM 1277 O O . TYR A 1 164 ? -5.316 -2.364 -3.659 1.00 94.94 164 TYR A O 1
ATOM 1285 N N . ILE A 1 165 ? -5.499 -4.077 -2.223 1.00 96.12 165 ILE A N 1
ATOM 1286 C CA . ILE A 1 165 ? -5.700 -5.116 -3.253 1.00 96.12 165 I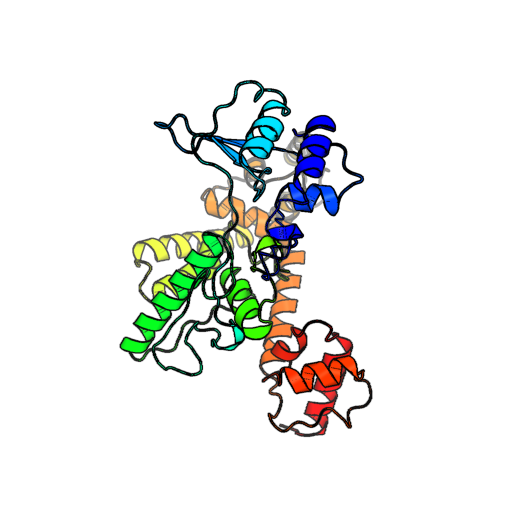LE A CA 1
ATOM 1287 C C . ILE A 1 165 ? -7.013 -4.881 -4.016 1.00 96.12 165 ILE A C 1
ATOM 1289 O O . ILE A 1 165 ? -7.039 -4.960 -5.239 1.00 96.12 165 ILE A O 1
ATOM 1293 N N . GLY A 1 166 ? -8.092 -4.541 -3.306 1.00 93.81 166 GLY A N 1
ATOM 1294 C CA . GLY A 1 166 ? -9.363 -4.169 -3.926 1.00 93.81 166 GLY A CA 1
ATOM 1295 C C . GLY A 1 166 ? -9.236 -2.923 -4.803 1.00 93.81 166 GLY A C 1
ATOM 1296 O O . GLY A 1 166 ? -9.757 -2.908 -5.911 1.00 93.81 166 GLY A O 1
ATOM 1297 N N . VAL A 1 167 ? -8.488 -1.905 -4.353 1.00 92.56 167 VAL A N 1
ATOM 1298 C CA . VAL A 1 167 ? -8.208 -0.711 -5.174 1.00 92.56 167 VAL A CA 1
ATOM 1299 C C . VAL A 1 167 ? -7.414 -1.071 -6.430 1.00 92.56 167 VAL A C 1
ATOM 1301 O O . VAL A 1 167 ? -7.796 -0.635 -7.509 1.00 92.56 167 VAL A O 1
ATOM 1304 N N . LEU A 1 168 ? -6.348 -1.872 -6.301 1.00 94.88 168 LEU A N 1
ATOM 1305 C CA . LEU A 1 168 ? -5.526 -2.341 -7.422 1.00 94.88 168 LEU A CA 1
ATOM 1306 C C . LEU A 1 168 ? -6.386 -2.995 -8.503 1.00 94.88 168 LEU A C 1
ATOM 1308 O O . LEU A 1 168 ? -6.346 -2.597 -9.663 1.00 94.88 168 LEU A O 1
ATOM 1312 N N . ILE A 1 169 ? -7.167 -4.000 -8.111 1.00 94.75 169 ILE A N 1
ATOM 1313 C CA . ILE A 1 169 ? -7.938 -4.809 -9.053 1.00 94.75 169 ILE A CA 1
ATOM 1314 C C . ILE A 1 169 ? -9.103 -4.004 -9.639 1.00 94.75 169 ILE A C 1
ATOM 1316 O O . ILE A 1 169 ? -9.355 -4.097 -10.840 1.00 94.75 169 ILE A O 1
ATOM 1320 N N . ASP A 1 170 ? -9.797 -3.188 -8.839 1.00 90.25 170 ASP A N 1
ATOM 1321 C CA . ASP A 1 170 ? -10.879 -2.333 -9.345 1.00 90.25 170 ASP A CA 1
ATOM 1322 C C . ASP A 1 170 ? -10.351 -1.288 -10.335 1.00 90.25 170 ASP A C 1
ATOM 1324 O O . ASP A 1 170 ? -10.952 -1.110 -11.392 1.00 90.25 170 ASP A O 1
ATOM 1328 N N . ASP A 1 171 ? -9.218 -0.639 -10.045 1.00 90.50 171 ASP A N 1
ATOM 1329 C CA . ASP A 1 171 ? -8.628 0.345 -10.954 1.00 90.50 171 ASP A CA 1
ATOM 1330 C C . ASP A 1 171 ? -8.206 -0.312 -12.279 1.00 90.50 171 ASP A C 1
ATOM 1332 O O . ASP A 1 171 ? -8.589 0.193 -13.334 1.00 90.50 171 ASP A O 1
ATOM 1336 N N . LEU A 1 172 ? -7.529 -1.467 -12.247 1.00 91.69 172 LEU A N 1
ATOM 1337 C CA . LEU A 1 172 ? -7.150 -2.207 -13.460 1.00 91.69 172 LEU A CA 1
ATOM 1338 C C . LEU A 1 172 ? -8.371 -2.614 -14.298 1.00 91.69 172 LEU A C 1
ATOM 1340 O O . LEU A 1 172 ? -8.436 -2.326 -15.490 1.00 91.69 172 LEU A O 1
ATOM 1344 N N . THR A 1 173 ? -9.362 -3.252 -13.672 1.00 89.38 173 THR A N 1
ATOM 1345 C CA . THR A 1 173 ? -10.510 -3.846 -14.384 1.00 89.38 173 THR A CA 1
ATOM 1346 C C . THR A 1 173 ? -11.601 -2.838 -14.760 1.00 89.38 173 THR A C 1
ATOM 1348 O O . THR A 1 173 ? -12.475 -3.151 -15.570 1.00 89.38 173 THR A O 1
ATOM 1351 N N . THR A 1 174 ? -11.555 -1.620 -14.207 1.00 83.62 174 THR A N 1
ATOM 1352 C CA . THR A 1 174 ? -12.517 -0.543 -14.507 1.00 83.62 174 THR A CA 1
ATOM 1353 C C . THR A 1 174 ? -11.930 0.546 -15.398 1.00 83.62 174 THR A C 1
ATOM 1355 O O . THR A 1 174 ? -12.629 1.048 -16.279 1.00 83.62 174 THR A O 1
ATOM 1358 N N . LYS A 1 175 ? -10.682 0.961 -15.149 1.00 83.56 175 LYS A N 1
ATOM 1359 C CA . LYS A 1 175 ? -10.052 2.097 -15.842 1.00 83.56 175 LYS A CA 1
ATOM 1360 C C . LYS A 1 175 ? -9.103 1.658 -16.954 1.00 83.56 175 LYS A C 1
ATOM 1362 O O . LYS A 1 175 ? -8.794 2.483 -17.810 1.00 83.56 175 LYS A O 1
ATOM 1367 N N . GLY A 1 176 ? -8.659 0.402 -16.946 1.00 86.69 176 GLY A N 1
ATOM 1368 C CA . GLY A 1 176 ? -7.571 -0.046 -17.804 1.00 86.69 176 GLY A CA 1
ATOM 1369 C C . GLY A 1 176 ? -6.233 0.536 -17.349 1.00 86.69 176 GLY A C 1
ATOM 1370 O O . GLY A 1 176 ? -6.130 1.159 -16.286 1.00 86.69 176 GLY A O 1
ATOM 1371 N N . THR A 1 177 ? -5.198 0.371 -18.169 1.00 83.12 177 THR A N 1
ATOM 1372 C CA . THR A 1 177 ? -3.917 1.039 -17.932 1.00 83.12 177 THR A CA 1
ATOM 1373 C C . THR A 1 177 ? -3.204 1.359 -19.243 1.00 83.12 177 THR A C 1
ATOM 1375 O O . THR A 1 177 ? -3.027 0.492 -20.089 1.00 83.12 177 THR A O 1
ATOM 1378 N N . ASN A 1 178 ? -2.809 2.623 -19.419 1.00 77.06 178 ASN A N 1
ATOM 1379 C CA . ASN A 1 178 ? -2.077 3.092 -20.611 1.00 77.06 178 ASN A CA 1
ATOM 1380 C C . ASN A 1 178 ? -0.555 3.126 -20.397 1.00 77.06 178 ASN A C 1
ATOM 1382 O O . ASN A 1 178 ? 0.210 3.404 -21.314 1.00 77.06 178 ASN A O 1
ATOM 1386 N N . GLU A 1 179 ? -0.125 2.909 -19.160 1.00 79.00 179 GLU A N 1
ATOM 1387 C CA . GLU A 1 179 ? 1.264 2.789 -18.733 1.00 79.00 179 GLU A CA 1
ATOM 1388 C C . GLU A 1 179 ? 1.336 1.696 -17.660 1.00 79.00 179 GLU A C 1
ATOM 1390 O O . GLU A 1 179 ? 0.294 1.341 -17.105 1.00 79.00 179 GLU A O 1
ATOM 1395 N N . PRO A 1 180 ? 2.513 1.155 -17.319 1.00 83.50 180 PRO A N 1
ATOM 1396 C CA . PRO A 1 180 ? 2.587 0.152 -16.268 1.00 83.50 180 PRO A CA 1
ATOM 1397 C C . PRO A 1 180 ? 2.093 0.704 -14.918 1.00 83.50 180 PRO A C 1
ATOM 1399 O O . PRO A 1 180 ? 2.670 1.640 -14.357 1.00 83.50 180 PRO A O 1
ATOM 1402 N N . TYR A 1 181 ? 1.012 0.125 -14.398 1.00 87.19 181 TYR A N 1
ATOM 1403 C CA . TYR A 1 181 ? 0.342 0.559 -13.178 1.00 87.19 181 TYR A CA 1
ATOM 1404 C C . TYR A 1 181 ? 1.206 0.284 -11.939 1.00 87.19 181 TYR A C 1
ATOM 1406 O O . TYR A 1 181 ? 1.795 -0.794 -11.808 1.00 87.19 181 TYR A O 1
ATOM 1414 N N . ARG A 1 182 ? 1.234 1.245 -11.005 1.00 86.25 182 ARG A N 1
ATOM 1415 C CA . ARG A 1 182 ? 1.918 1.156 -9.705 1.00 86.25 182 ARG A CA 1
ATOM 1416 C C . ARG A 1 182 ? 1.024 1.675 -8.583 1.00 86.25 182 ARG A C 1
ATOM 1418 O O . ARG A 1 182 ? 0.420 2.732 -8.726 1.00 86.25 182 ARG A O 1
ATOM 1425 N N . MET A 1 183 ? 1.004 1.015 -7.428 1.00 85.31 183 MET A N 1
ATOM 1426 C CA . MET A 1 183 ? 0.100 1.370 -6.324 1.00 85.31 183 MET A CA 1
ATOM 1427 C C . MET A 1 183 ? 0.328 2.759 -5.740 1.00 85.31 183 MET A C 1
ATOM 1429 O O . MET A 1 183 ? -0.594 3.356 -5.186 1.00 85.31 183 MET A O 1
ATOM 1433 N N . PHE A 1 184 ? 1.542 3.301 -5.838 1.00 78.81 184 PHE A N 1
ATOM 1434 C CA . PHE A 1 184 ? 1.810 4.630 -5.295 1.00 78.81 184 PHE A CA 1
ATOM 1435 C C . PHE A 1 184 ? 1.144 5.751 -6.115 1.00 78.81 184 PHE A C 1
ATOM 1437 O O . PHE A 1 184 ? 0.950 6.849 -5.592 1.00 78.81 184 PHE A O 1
ATOM 1444 N N . THR A 1 185 ? 0.797 5.506 -7.388 1.00 65.31 185 THR A N 1
ATOM 1445 C CA . THR A 1 185 ? 0.066 6.475 -8.226 1.00 65.31 185 THR A CA 1
ATOM 1446 C C . THR A 1 185 ? -1.440 6.403 -7.979 1.00 65.31 185 THR A C 1
ATOM 1448 O O . THR A 1 185 ? -2.177 7.346 -8.287 1.00 65.31 185 THR A O 1
ATOM 1451 N N . SER A 1 186 ? -1.902 5.314 -7.364 1.00 68.62 186 SER A N 1
ATOM 1452 C CA . SER A 1 186 ? -3.298 5.077 -7.036 1.00 68.62 186 SER A CA 1
ATOM 1453 C C . SER A 1 186 ? -3.798 6.051 -5.978 1.00 68.62 186 SER A C 1
ATOM 1455 O O . SER A 1 186 ? -3.216 6.249 -4.905 1.00 68.62 186 SER A O 1
ATOM 1457 N N . ARG A 1 187 ? -4.968 6.631 -6.239 1.00 69.06 187 ARG A N 1
ATOM 1458 C CA . ARG A 1 187 ? -5.694 7.401 -5.231 1.00 69.06 187 ARG A CA 1
ATOM 1459 C C . ARG A 1 187 ? -6.527 6.453 -4.385 1.00 69.06 187 ARG A C 1
ATOM 1461 O O . ARG A 1 187 ? -7.694 6.242 -4.671 1.00 69.06 187 ARG A O 1
ATOM 1468 N N . VAL A 1 188 ? -5.937 5.922 -3.319 1.00 79.56 188 VAL A N 1
ATOM 1469 C CA . VAL A 1 188 ? -6.734 5.310 -2.249 1.00 79.56 188 VAL A CA 1
ATOM 1470 C C . VAL A 1 188 ? -7.455 6.419 -1.501 1.00 79.56 188 VAL A C 1
ATOM 1472 O O . VAL A 1 188 ? -6.810 7.274 -0.892 1.00 79.56 188 VAL A O 1
ATOM 1475 N N . GLU A 1 189 ? -8.782 6.423 -1.573 1.00 81.19 189 GLU A N 1
ATOM 1476 C CA . GLU A 1 189 ? -9.636 7.450 -0.973 1.00 81.19 189 GLU A CA 1
ATOM 1477 C C . GLU A 1 189 ? -9.736 7.271 0.550 1.00 81.19 189 GLU A C 1
ATOM 1479 O O . GLU A 1 189 ? -9.738 8.237 1.316 1.00 81.19 189 GLU A O 1
ATOM 1484 N N . TYR A 1 190 ? -9.728 6.019 1.009 1.00 87.25 190 TYR A N 1
ATOM 1485 C CA . TYR A 1 190 ? -10.028 5.643 2.390 1.00 87.25 190 TYR A CA 1
ATOM 1486 C C . TYR A 1 190 ? -8.775 5.310 3.224 1.00 87.25 190 TYR A C 1
ATOM 1488 O O . TYR A 1 190 ? -8.707 4.310 3.936 1.00 87.25 190 TYR A O 1
ATOM 1496 N N . ARG A 1 191 ? -7.745 6.161 3.138 1.00 89.00 191 ARG A N 1
ATOM 1497 C CA . ARG A 1 191 ? -6.408 5.912 3.7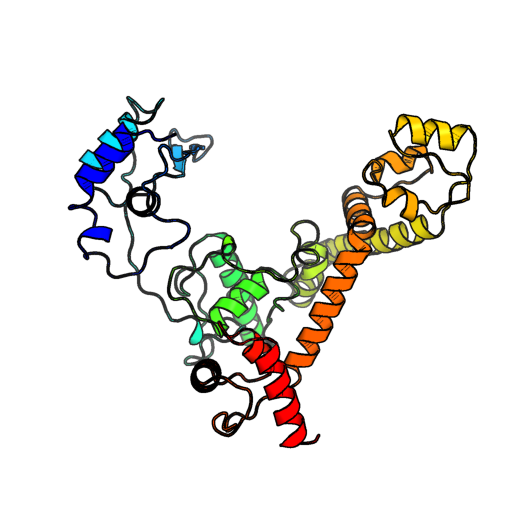30 1.00 89.00 191 ARG A CA 1
ATOM 1498 C C . ARG A 1 191 ? -6.379 5.748 5.251 1.00 89.00 191 ARG A C 1
ATOM 1500 O O . ARG A 1 191 ? -5.440 5.160 5.765 1.00 89.00 191 ARG A O 1
ATOM 1507 N N . LEU A 1 192 ? -7.362 6.278 5.981 1.00 90.00 192 LEU A N 1
ATOM 1508 C CA . LEU A 1 192 ? -7.390 6.180 7.442 1.00 90.00 192 LEU A CA 1
ATOM 1509 C C . LEU A 1 192 ? -8.030 4.885 7.922 1.00 90.00 192 LEU A C 1
ATOM 1511 O O . LEU A 1 192 ? -7.768 4.491 9.052 1.00 90.00 192 LEU A O 1
ATOM 1515 N N . ILE A 1 193 ? -8.836 4.217 7.097 1.00 92.06 193 ILE A N 1
ATOM 1516 C CA . ILE A 1 193 ? -9.374 2.887 7.413 1.00 92.06 193 ILE A CA 1
ATOM 1517 C C . ILE A 1 193 ? -8.549 1.771 6.762 1.00 92.06 193 ILE A C 1
ATOM 1519 O O . ILE A 1 193 ? -8.474 0.682 7.324 1.00 92.06 193 ILE A O 1
ATOM 1523 N N . ILE A 1 194 ? -7.876 2.037 5.637 1.00 93.69 194 ILE A N 1
ATOM 1524 C CA . ILE A 1 194 ? -7.001 1.078 4.949 1.00 93.69 194 ILE A CA 1
ATOM 1525 C C . ILE A 1 194 ? -5.535 1.374 5.282 1.00 93.69 194 ILE A C 1
ATOM 1527 O O . ILE A 1 194 ? -4.818 1.986 4.492 1.00 93.69 194 ILE A O 1
ATOM 1531 N N . ARG A 1 195 ? -5.097 0.925 6.459 1.00 93.50 195 ARG A N 1
ATOM 1532 C CA . ARG A 1 195 ? -3.730 1.131 6.954 1.00 93.50 195 ARG A CA 1
ATOM 1533 C C . ARG A 1 195 ? -2.960 -0.180 7.027 1.00 93.50 195 ARG A C 1
ATOM 1535 O O . ARG A 1 195 ? -3.550 -1.263 7.032 1.00 93.50 195 ARG A O 1
ATOM 1542 N N . GLU A 1 196 ? -1.643 -0.095 7.089 1.00 94.00 196 GLU A N 1
ATOM 1543 C CA . GLU A 1 196 ? -0.771 -1.256 7.237 1.00 94.00 196 GLU A CA 1
ATOM 1544 C C . GLU A 1 196 ? -0.991 -1.970 8.580 1.00 94.00 196 GLU A C 1
ATOM 1546 O O . GLU A 1 196 ? -1.030 -3.198 8.631 1.00 94.00 196 GLU A O 1
ATOM 1551 N N . ASP A 1 197 ? -1.237 -1.215 9.657 1.00 93.69 197 ASP A N 1
ATOM 1552 C CA . ASP A 1 197 ? -1.338 -1.729 11.029 1.00 93.69 197 ASP A CA 1
ATOM 1553 C C . ASP A 1 197 ? -2.640 -2.496 11.335 1.00 93.69 197 ASP A C 1
ATOM 1555 O O . ASP A 1 197 ? -2.718 -3.203 12.345 1.00 93.69 197 ASP A O 1
ATOM 1559 N N . ASN A 1 198 ? -3.651 -2.374 10.467 1.00 95.38 198 ASN A N 1
ATOM 1560 C CA . ASN A 1 198 ? -4.977 -2.970 10.651 1.00 95.38 198 ASN A CA 1
ATOM 1561 C C . ASN A 1 198 ? -5.391 -3.942 9.530 1.00 95.38 198 ASN A C 1
ATOM 1563 O O . ASN A 1 198 ? -6.562 -4.318 9.432 1.00 95.38 198 ASN A O 1
ATOM 1567 N N . ALA A 1 199 ? -4.456 -4.350 8.665 1.00 96.38 199 ALA A N 1
ATOM 1568 C CA . ALA A 1 199 ? -4.741 -5.279 7.571 1.00 96.38 199 ALA A CA 1
ATOM 1569 C C . ALA A 1 199 ? -5.270 -6.636 8.059 1.00 96.38 199 ALA A C 1
ATOM 1571 O O . ALA A 1 199 ? -6.148 -7.224 7.425 1.00 96.38 199 ALA A O 1
ATOM 1572 N N . ASP A 1 200 ? -4.788 -7.105 9.210 1.00 95.56 200 ASP A N 1
ATOM 1573 C CA . ASP A 1 200 ? -5.263 -8.323 9.861 1.00 95.56 200 ASP A CA 1
ATOM 1574 C C . ASP A 1 200 ? -6.728 -8.206 10.306 1.00 95.56 200 ASP A C 1
ATOM 1576 O O . ASP A 1 200 ? -7.529 -9.084 9.990 1.00 95.56 200 ASP A O 1
ATOM 1580 N N . LEU A 1 201 ? -7.096 -7.099 10.954 1.00 95.69 201 LEU A N 1
ATOM 1581 C CA . LEU A 1 201 ? -8.468 -6.818 11.385 1.00 95.69 201 LEU A CA 1
ATOM 1582 C C . LEU A 1 201 ? -9.438 -6.752 10.194 1.00 95.69 201 LEU A C 1
ATOM 1584 O O . LEU A 1 201 ? -10.584 -7.176 10.307 1.00 95.69 201 LEU A O 1
ATOM 1588 N N . ARG A 1 202 ? -8.974 -6.263 9.036 1.00 95.94 202 ARG A N 1
ATOM 1589 C CA . ARG A 1 202 ? -9.795 -6.142 7.820 1.00 95.94 202 ARG A CA 1
ATOM 1590 C C . ARG A 1 202 ? -9.947 -7.452 7.046 1.00 95.94 202 ARG A C 1
ATOM 1592 O O . ARG A 1 202 ? -11.031 -7.734 6.546 1.00 95.94 202 ARG A O 1
ATOM 1599 N N . LEU A 1 203 ? -8.869 -8.226 6.896 1.00 97.00 203 LEU A N 1
ATOM 1600 C CA . LEU A 1 203 ? -8.806 -9.306 5.899 1.00 97.00 203 LEU A CA 1
ATOM 1601 C C . LEU A 1 203 ? -8.692 -10.714 6.491 1.00 97.00 203 LEU A C 1
ATOM 1603 O O . LEU A 1 203 ? -8.969 -11.686 5.788 1.00 97.00 203 LEU A O 1
ATOM 1607 N N . ARG A 1 204 ? -8.317 -10.875 7.769 1.00 96.38 204 ARG A N 1
ATOM 1608 C CA . ARG A 1 204 ? -8.081 -12.215 8.335 1.00 96.38 204 ARG A CA 1
ATOM 1609 C C . ARG A 1 204 ? -9.357 -13.053 8.415 1.00 96.38 204 ARG A C 1
ATOM 1611 O O . ARG A 1 204 ? -9.285 -14.254 8.172 1.00 96.38 204 ARG A O 1
ATOM 1618 N N . LYS A 1 205 ? -10.508 -12.424 8.690 1.00 96.69 205 LYS A N 1
ATOM 1619 C CA . LYS A 1 205 ? -11.822 -13.088 8.677 1.00 96.69 205 LYS A CA 1
ATOM 1620 C C . LYS A 1 205 ? -12.117 -13.710 7.309 1.00 96.69 205 LYS A C 1
ATOM 1622 O O . LYS A 1 205 ? -12.392 -14.900 7.239 1.00 96.69 205 LYS A O 1
ATOM 1627 N N . ILE A 1 206 ? -11.944 -12.935 6.237 1.00 96.62 206 ILE A N 1
ATOM 1628 C CA . ILE A 1 206 ? -12.122 -13.405 4.854 1.00 96.62 206 ILE A CA 1
ATOM 1629 C C . ILE A 1 206 ? -11.173 -14.573 4.574 1.00 96.62 206 ILE A C 1
ATOM 1631 O O . ILE A 1 206 ? -11.599 -15.620 4.100 1.00 96.62 206 ILE A O 1
ATOM 1635 N N . GLY A 1 207 ? -9.889 -14.421 4.921 1.00 96.62 207 GLY A N 1
ATOM 1636 C CA . GLY A 1 207 ? -8.882 -15.470 4.746 1.00 96.62 207 GLY A CA 1
ATOM 1637 C C . GLY A 1 207 ? -9.220 -16.775 5.479 1.00 96.62 207 GLY A C 1
ATOM 1638 O O . GLY A 1 207 ? -8.896 -17.857 4.992 1.00 96.62 207 GLY A O 1
ATOM 1639 N N . HIS A 1 208 ? -9.875 -16.687 6.636 1.00 97.50 208 HIS A N 1
ATOM 1640 C CA . HIS A 1 208 ? -10.346 -17.846 7.385 1.00 97.50 208 HIS A CA 1
ATOM 1641 C C . HIS A 1 208 ? -11.570 -18.498 6.727 1.00 97.50 208 HIS A C 1
ATOM 1643 O O . HIS A 1 208 ? -11.560 -19.706 6.508 1.00 97.50 208 HIS A O 1
ATOM 1649 N N . GLU A 1 209 ? -12.565 -17.707 6.317 1.00 95.44 209 GLU A N 1
ATOM 1650 C CA . GLU A 1 209 ? -13.777 -18.188 5.632 1.00 95.44 209 GLU A CA 1
ATOM 1651 C C . GLU A 1 209 ? -13.465 -18.940 4.324 1.00 95.44 209 GLU A C 1
ATOM 1653 O O . GLU A 1 209 ? -14.131 -19.922 3.991 1.00 95.44 209 GLU A O 1
ATOM 1658 N N . ILE A 1 210 ? -12.417 -18.527 3.602 1.00 95.12 210 ILE A N 1
ATOM 1659 C CA . ILE A 1 210 ? -11.951 -19.205 2.379 1.00 95.12 210 ILE A CA 1
ATOM 1660 C C . ILE A 1 210 ? -10.948 -20.344 2.644 1.00 95.12 210 ILE A C 1
ATOM 1662 O O . ILE A 1 210 ? -10.550 -21.039 1.708 1.00 95.12 210 ILE A O 1
ATOM 1666 N N . GLY A 1 211 ? -10.546 -20.560 3.900 1.00 95.06 211 GLY A N 1
ATOM 1667 C CA . GLY A 1 211 ? -9.700 -21.680 4.325 1.00 95.06 211 GLY A CA 1
ATOM 1668 C C . GLY A 1 211 ? -8.184 -21.474 4.209 1.00 95.06 211 GLY A C 1
ATOM 1669 O O . GLY A 1 211 ? -7.441 -22.437 4.371 1.00 95.06 211 GLY A O 1
ATOM 1670 N N . LEU A 1 212 ? -7.700 -20.252 3.956 1.00 96.88 212 LEU A N 1
ATOM 1671 C CA . LEU A 1 212 ? -6.258 -19.946 3.942 1.00 96.88 212 LEU A CA 1
ATOM 1672 C C . LEU A 1 212 ? -5.681 -19.693 5.341 1.00 96.88 212 LEU A C 1
ATOM 1674 O O . LEU A 1 212 ? -4.472 -19.783 5.546 1.00 96.88 212 LEU A O 1
ATOM 1678 N N . ILE A 1 213 ? -6.533 -19.357 6.309 1.00 97.69 213 ILE A N 1
ATOM 1679 C CA . ILE A 1 213 ? -6.125 -19.029 7.675 1.00 97.69 213 ILE A CA 1
ATOM 1680 C C . ILE A 1 213 ? -6.632 -20.092 8.646 1.00 97.69 213 ILE A C 1
ATOM 1682 O O . ILE A 1 213 ? -7.832 -20.349 8.745 1.00 97.69 213 ILE A O 1
ATOM 1686 N N . LYS A 1 214 ? -5.705 -20.659 9.425 1.00 97.50 214 LYS A N 1
ATOM 1687 C CA . LYS A 1 214 ? -6.015 -21.604 10.504 1.00 97.50 214 LYS A CA 1
ATOM 1688 C C . LYS A 1 214 ? -6.836 -20.929 11.606 1.00 97.50 214 LYS A C 1
ATOM 1690 O O . LYS A 1 214 ? -6.573 -19.783 11.968 1.00 97.50 214 LYS A O 1
ATOM 1695 N N . GLU A 1 215 ? -7.740 -21.689 12.218 1.00 97.31 215 GLU A N 1
ATOM 1696 C CA . GLU A 1 215 ? -8.572 -21.246 13.349 1.00 97.31 215 GLU A CA 1
ATOM 1697 C C . GLU A 1 215 ? -7.747 -20.619 14.486 1.00 97.31 215 GLU A C 1
ATOM 1699 O O . GLU A 1 215 ? -8.117 -19.591 15.049 1.00 97.31 215 GLU A O 1
ATOM 1704 N N . SER A 1 216 ? -6.578 -21.190 14.799 1.00 96.94 216 SER A N 1
ATOM 1705 C CA . SER A 1 216 ? -5.683 -20.675 15.841 1.00 96.94 216 SER A CA 1
ATOM 1706 C C . SER A 1 216 ? -5.188 -19.253 15.562 1.00 96.94 216 SER A C 1
ATOM 1708 O O . SER A 1 216 ? -5.093 -18.451 16.487 1.00 96.94 216 SER A O 1
ATOM 1710 N N . GLU A 1 217 ? -4.887 -18.923 14.302 1.00 95.44 217 GLU A N 1
ATOM 1711 C CA . GLU A 1 217 ? -4.459 -17.577 13.904 1.00 95.44 217 GLU A CA 1
ATOM 1712 C C . GLU A 1 217 ? -5.637 -16.603 13.889 1.00 95.44 217 GLU A C 1
ATOM 1714 O O . GLU A 1 217 ? -5.501 -15.456 14.318 1.00 95.44 217 GLU A O 1
ATOM 1719 N N . PHE A 1 218 ? -6.815 -17.059 13.458 1.00 97.31 218 PHE A N 1
ATOM 1720 C CA . PHE A 1 218 ? -8.015 -16.229 13.474 1.00 97.31 218 PHE A CA 1
ATOM 1721 C C . PHE A 1 218 ? -8.442 -15.860 14.905 1.00 97.31 218 PHE A C 1
ATOM 1723 O O . PHE A 1 218 ? -8.696 -14.686 15.184 1.00 97.31 218 PHE A O 1
ATOM 1730 N N . LYS A 1 219 ? -8.381 -16.808 15.852 1.00 96.94 219 LYS A N 1
ATOM 1731 C CA . LYS A 1 219 ? -8.646 -16.555 17.280 1.00 96.94 219 LYS A CA 1
ATOM 1732 C C . LYS A 1 219 ? -7.734 -15.485 17.887 1.00 96.94 219 LYS A C 1
ATOM 1734 O O . LYS A 1 219 ? -8.185 -14.714 18.736 1.00 96.94 219 LYS A O 1
ATOM 1739 N N . LYS A 1 220 ? -6.467 -15.389 17.459 1.00 95.44 220 LYS A N 1
ATOM 1740 C CA . LYS A 1 220 ? -5.558 -14.313 17.910 1.00 95.44 220 LYS A CA 1
ATOM 1741 C C . LYS A 1 220 ? -6.072 -12.938 17.480 1.00 95.44 220 LYS A C 1
ATOM 1743 O O . LYS A 1 220 ? -6.078 -12.013 18.291 1.00 95.44 220 LYS A O 1
ATOM 1748 N N . VAL A 1 221 ? -6.549 -12.818 16.240 1.00 95.81 221 VAL A N 1
ATOM 1749 C CA . VAL A 1 221 ? -7.121 -11.567 15.719 1.00 95.81 221 VAL A CA 1
ATOM 1750 C C . VAL A 1 221 ? -8.427 -11.221 16.433 1.00 95.81 221 VAL A C 1
ATOM 1752 O O . VAL A 1 221 ? -8.590 -10.080 16.853 1.00 95.81 221 VAL A O 1
ATOM 1755 N N . GLN A 1 222 ? -9.305 -12.196 16.683 1.00 96.31 222 GLN A N 1
ATOM 1756 C CA . GLN A 1 222 ? -10.531 -11.968 17.461 1.00 96.31 222 GLN A CA 1
ATOM 1757 C C . GLN A 1 222 ? -10.237 -11.500 18.893 1.00 96.31 222 GLN A C 1
ATOM 1759 O O . GLN A 1 222 ? -10.913 -10.612 19.415 1.00 96.31 222 GLN A O 1
ATOM 1764 N N . LYS A 1 223 ? -9.207 -12.065 19.538 1.00 95.94 223 LYS A N 1
ATOM 1765 C CA . LYS A 1 223 ? -8.758 -11.610 20.860 1.00 95.94 223 LYS A CA 1
ATOM 1766 C C . LYS A 1 223 ? -8.271 -10.159 20.807 1.00 95.94 223 LYS A C 1
ATOM 1768 O O . LYS A 1 223 ? -8.700 -9.363 21.639 1.00 95.94 223 LYS A O 1
ATOM 1773 N N . LYS A 1 224 ? -7.436 -9.814 19.817 1.00 95.88 224 LYS A N 1
ATOM 1774 C CA . LYS A 1 224 ? -6.960 -8.440 19.577 1.00 95.88 224 LYS A CA 1
ATOM 1775 C C . LYS A 1 224 ? -8.136 -7.478 19.380 1.00 95.88 224 LYS A C 1
ATOM 1777 O O . LYS A 1 224 ? -8.190 -6.449 20.042 1.00 95.88 224 LYS A O 1
ATOM 1782 N N . GLU A 1 225 ? -9.097 -7.824 18.526 1.00 96.25 225 GLU A N 1
ATOM 1783 C CA . GLU A 1 225 ? -10.290 -7.012 18.252 1.00 96.25 225 GLU A CA 1
ATOM 1784 C C . GLU A 1 225 ? -11.137 -6.785 19.513 1.00 96.25 225 GLU A C 1
ATOM 1786 O O . GLU A 1 225 ? -11.495 -5.650 19.834 1.00 96.25 225 GLU A O 1
ATOM 1791 N N . LYS A 1 226 ? -11.394 -7.848 20.286 1.00 96.38 226 LYS A N 1
ATOM 1792 C CA . LYS A 1 226 ? -12.121 -7.755 21.559 1.00 96.38 226 LYS A CA 1
ATOM 1793 C C . LYS A 1 226 ? -11.405 -6.845 22.554 1.00 96.38 226 LYS A C 1
ATOM 1795 O O . LYS A 1 226 ? -12.049 -6.058 23.243 1.00 96.38 226 LYS A O 1
ATOM 1800 N N . GLU A 1 227 ? -10.084 -6.942 22.636 1.00 95.50 227 GLU A N 1
ATOM 1801 C CA . GLU A 1 227 ? -9.283 -6.106 23.523 1.00 95.50 227 GLU A CA 1
ATOM 1802 C C . GLU A 1 227 ? -9.279 -4.636 23.100 1.00 95.50 227 GLU A C 1
ATOM 1804 O O . GLU A 1 227 ? -9.396 -3.766 23.959 1.00 95.50 227 GLU A O 1
ATOM 1809 N N . ILE A 1 228 ? -9.246 -4.350 21.796 1.00 96.25 228 ILE A N 1
ATOM 1810 C CA . ILE A 1 228 ? -9.393 -2.986 21.273 1.00 96.25 228 ILE A CA 1
ATOM 1811 C C . ILE A 1 228 ? -10.752 -2.406 21.676 1.00 96.25 228 ILE A C 1
ATOM 1813 O O . ILE A 1 228 ? -10.811 -1.325 22.263 1.00 96.25 228 ILE A O 1
ATOM 1817 N N . HIS A 1 229 ? -11.847 -3.129 21.419 1.00 95.88 229 HIS A N 1
ATOM 1818 C CA . HIS A 1 229 ? -13.193 -2.666 21.762 1.00 95.88 229 HIS A CA 1
ATOM 1819 C C . HIS A 1 229 ? -13.365 -2.443 23.268 1.00 95.88 229 HIS A C 1
ATOM 1821 O O . HIS A 1 229 ? -13.840 -1.385 23.689 1.00 95.88 229 HIS A O 1
ATOM 1827 N N . ASN A 1 230 ? -12.926 -3.404 24.085 1.00 95.44 230 ASN A N 1
ATOM 1828 C CA . ASN A 1 230 ? -12.989 -3.296 25.539 1.00 95.44 230 ASN A CA 1
ATOM 1829 C C . ASN A 1 230 ? -12.105 -2.161 26.064 1.00 95.44 230 ASN A C 1
ATOM 1831 O O . ASN A 1 230 ? -12.526 -1.426 26.953 1.00 95.44 230 ASN A O 1
ATOM 1835 N N . GLY A 1 231 ? -10.906 -1.991 25.504 1.00 95.31 231 GLY A N 1
ATOM 1836 C CA . GLY A 1 231 ? -9.977 -0.930 25.872 1.00 95.31 231 GLY A CA 1
ATOM 1837 C C . GLY A 1 231 ? -10.548 0.454 25.585 1.00 95.31 231 GLY A C 1
ATOM 1838 O O . GLY A 1 231 ? -10.560 1.303 26.470 1.00 95.31 231 GLY A O 1
ATOM 1839 N N . ILE A 1 232 ? -11.120 0.671 24.398 1.00 95.81 232 ILE A N 1
ATOM 1840 C CA . ILE A 1 232 ? -11.782 1.941 24.055 1.00 95.81 232 ILE A CA 1
ATOM 1841 C C . ILE A 1 232 ? -12.980 2.202 24.981 1.00 95.81 232 ILE A C 1
ATOM 1843 O O . ILE A 1 232 ? -13.138 3.313 25.490 1.00 95.81 232 ILE A O 1
ATOM 1847 N N . ALA A 1 233 ? -13.816 1.190 25.238 1.00 95.75 233 ALA A N 1
ATOM 1848 C CA . ALA A 1 233 ? -14.953 1.322 26.149 1.00 95.75 233 ALA A CA 1
ATOM 1849 C C . ALA A 1 233 ? -14.507 1.662 27.582 1.00 95.75 233 ALA A C 1
ATOM 1851 O O . ALA A 1 233 ? -15.107 2.517 28.237 1.00 95.75 233 ALA A O 1
ATOM 1852 N N . TYR A 1 234 ? -13.422 1.041 28.047 1.00 95.12 234 TYR A N 1
ATOM 1853 C CA . TYR A 1 234 ? -12.814 1.333 29.338 1.00 95.12 234 TYR A CA 1
ATOM 1854 C C . TYR A 1 234 ? -12.302 2.775 29.406 1.00 95.12 234 TYR A C 1
ATOM 1856 O O . TYR A 1 234 ? -12.655 3.496 30.334 1.00 95.12 234 TYR A O 1
ATOM 1864 N N . LEU A 1 235 ? -11.552 3.240 28.400 1.00 95.50 235 LEU A N 1
ATOM 1865 C CA . LEU A 1 235 ? -11.038 4.615 28.354 1.00 95.50 235 LEU A CA 1
ATOM 1866 C C . LEU A 1 235 ? -12.150 5.673 28.384 1.00 95.50 235 LEU A C 1
ATOM 1868 O O . LEU A 1 235 ? -11.957 6.748 28.950 1.00 95.50 235 LEU A O 1
ATOM 1872 N N . ARG A 1 236 ? -13.315 5.373 27.799 1.00 95.75 236 ARG A N 1
ATOM 1873 C CA . ARG A 1 236 ? -14.500 6.243 27.856 1.00 95.75 236 ARG A CA 1
ATOM 1874 C C . ARG A 1 236 ? -15.140 6.282 29.238 1.00 95.75 236 ARG A C 1
ATOM 1876 O O . ARG A 1 236 ? -15.567 7.342 29.684 1.00 95.75 236 ARG A O 1
ATOM 1883 N N . LYS A 1 237 ? -15.241 5.127 29.900 1.00 95.50 237 LYS A N 1
ATOM 1884 C CA . LYS A 1 237 ? -15.905 4.996 31.206 1.00 95.50 237 LYS A CA 1
ATOM 1885 C C . LYS A 1 237 ? -15.028 5.505 32.350 1.00 95.50 237 LYS A C 1
ATOM 1887 O O . LYS A 1 237 ? -15.533 6.094 33.305 1.00 95.50 237 LYS A O 1
ATOM 1892 N N . THR A 1 238 ? -13.726 5.268 32.265 1.00 94.25 238 THR A N 1
ATOM 1893 C CA . THR A 1 238 ? -12.761 5.649 33.292 1.00 94.25 238 THR A CA 1
ATOM 1894 C C . THR A 1 238 ? -12.408 7.117 33.143 1.00 94.25 238 THR A C 1
ATOM 1896 O O . THR A 1 238 ? -12.131 7.614 32.053 1.00 94.25 238 THR A O 1
ATOM 1899 N N . SER A 1 239 ? -12.442 7.838 34.254 1.00 94.25 239 SER A N 1
ATOM 1900 C CA . SER A 1 239 ? -12.208 9.275 34.275 1.00 94.25 239 SER A CA 1
ATOM 1901 C C . SER A 1 239 ? -11.281 9.653 35.410 1.00 94.25 239 SER A C 1
ATOM 1903 O O . SER A 1 239 ? -11.303 9.032 36.471 1.00 94.25 239 SER A O 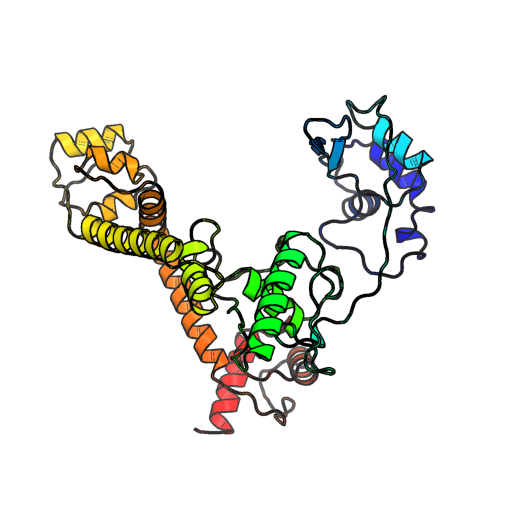1
ATOM 1905 N N . ILE A 1 240 ? -10.535 10.727 35.197 1.00 93.50 240 ILE A N 1
ATOM 1906 C CA . ILE A 1 240 ? -9.618 11.307 36.170 1.00 93.50 240 ILE A CA 1
ATOM 1907 C C . ILE A 1 240 ? -10.190 12.609 36.717 1.00 93.50 240 ILE A C 1
ATOM 1909 O O . ILE A 1 240 ? -10.751 13.419 35.978 1.00 93.50 240 ILE A O 1
ATOM 1913 N N . SER A 1 241 ? -10.059 12.791 38.027 1.00 93.69 241 SER A N 1
ATOM 1914 C CA . SER A 1 241 ? -10.436 14.022 38.721 1.00 93.69 241 SER A CA 1
ATOM 1915 C C . SER A 1 241 ? -9.252 14.998 38.763 1.00 93.69 241 SER A C 1
ATOM 1917 O O . SER A 1 241 ? -8.103 14.550 38.755 1.00 93.69 241 SER A O 1
ATOM 1919 N N . PRO A 1 242 ? -9.504 16.316 38.840 1.00 93.88 242 PRO A N 1
ATOM 1920 C CA . PRO A 1 242 ? -8.467 17.348 38.859 1.00 93.88 242 PRO A CA 1
ATOM 1921 C C . PRO A 1 242 ? -7.752 17.425 40.223 1.00 93.88 242 PRO A C 1
ATOM 1923 O O . PRO A 1 242 ? -7.882 18.398 40.958 1.00 93.88 242 PRO A O 1
ATOM 1926 N N . THR A 1 243 ? -7.015 16.380 40.602 1.00 94.69 243 THR A N 1
ATOM 1927 C CA . THR A 1 243 ? -6.191 16.389 41.822 1.00 94.69 243 THR A CA 1
ATOM 1928 C C . THR A 1 243 ? -4.846 17.072 41.565 1.00 94.69 243 THR A C 1
ATOM 1930 O O . THR A 1 243 ? -4.375 17.135 40.426 1.00 94.69 243 THR A O 1
ATOM 1933 N N . ILE A 1 244 ? -4.189 17.552 42.630 1.00 93.56 244 ILE A N 1
ATOM 1934 C CA . ILE A 1 244 ? -2.837 18.140 42.554 1.00 93.56 244 ILE A CA 1
ATOM 1935 C C . ILE A 1 244 ? -1.869 17.164 41.870 1.00 93.56 244 ILE A C 1
ATOM 1937 O O . ILE A 1 244 ? -1.110 17.551 40.984 1.00 93.56 244 ILE A O 1
ATOM 1941 N N . GLU A 1 245 ? -1.942 15.882 42.226 1.00 93.38 245 GLU A N 1
ATOM 1942 C CA . GLU A 1 245 ? -1.101 14.838 41.646 1.00 93.38 245 GLU A CA 1
ATOM 1943 C C . GLU A 1 245 ? -1.347 14.648 40.142 1.00 93.38 245 GLU A C 1
ATOM 1945 O O . GLU A 1 245 ? -0.394 14.626 39.361 1.00 93.38 245 GLU A O 1
ATOM 1950 N N . VAL A 1 246 ? -2.613 14.565 39.712 1.00 93.12 246 VAL A N 1
ATOM 1951 C CA . VAL A 1 246 ? -2.967 14.440 38.289 1.00 93.12 246 VAL A CA 1
ATOM 1952 C C . VAL A 1 246 ? -2.471 15.655 37.510 1.00 93.12 246 VAL A C 1
ATOM 1954 O O . VAL A 1 246 ? -1.812 15.494 36.484 1.00 93.12 246 VAL A O 1
ATOM 1957 N N . ASN A 1 247 ? -2.709 16.866 38.014 1.00 94.94 247 ASN A N 1
ATOM 1958 C CA . ASN A 1 247 ? -2.276 18.095 37.353 1.00 94.94 247 ASN A CA 1
ATOM 1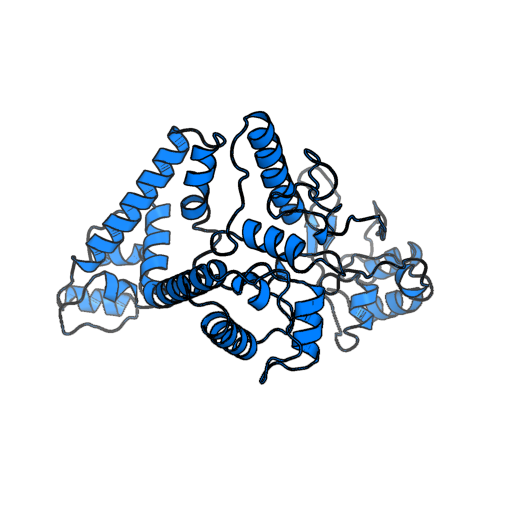959 C C . ASN A 1 247 ? -0.746 18.236 37.300 1.00 94.94 247 ASN A C 1
ATOM 1961 O O . ASN A 1 247 ? -0.216 18.703 36.291 1.00 94.94 247 ASN A O 1
ATOM 1965 N N . ASN A 1 248 ? -0.016 17.759 38.309 1.00 94.62 248 ASN A N 1
ATOM 1966 C CA . ASN A 1 248 ? 1.446 17.691 38.260 1.00 94.62 248 ASN A CA 1
ATOM 1967 C C . ASN A 1 248 ? 1.936 16.702 37.192 1.00 94.62 248 ASN A C 1
ATOM 1969 O O . ASN A 1 248 ? 2.835 17.033 36.417 1.00 94.62 248 ASN A O 1
ATOM 1973 N N . ARG A 1 249 ? 1.312 15.521 37.084 1.00 93.44 249 ARG A N 1
ATOM 1974 C CA . ARG A 1 249 ? 1.624 14.536 36.031 1.00 93.44 249 ARG A CA 1
ATOM 1975 C C . ARG A 1 249 ? 1.315 15.074 34.627 1.00 93.44 249 ARG A C 1
ATOM 1977 O O . ARG A 1 249 ? 2.074 14.804 33.699 1.00 93.44 249 ARG A O 1
ATOM 1984 N N . LEU A 1 250 ? 0.245 15.858 34.465 1.00 94.06 250 LEU A N 1
ATOM 1985 C CA . LEU A 1 250 ? -0.091 16.530 33.200 1.00 94.06 250 LEU A CA 1
ATOM 1986 C C . LEU A 1 250 ? 0.959 17.580 32.814 1.00 94.06 250 LEU A C 1
ATOM 1988 O O . LEU A 1 250 ? 1.426 17.579 31.675 1.00 94.06 250 LEU A O 1
ATOM 1992 N N . LYS A 1 251 ? 1.410 18.403 33.769 1.00 93.94 251 LYS A N 1
ATOM 1993 C CA . LYS A 1 251 ? 2.504 19.364 33.547 1.00 93.94 251 LYS A CA 1
ATOM 1994 C C . LYS A 1 251 ? 3.802 18.667 33.134 1.00 93.94 251 LYS A C 1
ATOM 1996 O O . LYS A 1 251 ? 4.423 19.079 32.164 1.00 93.94 251 LYS A O 1
ATOM 2001 N N . GLN A 1 252 ? 4.173 17.571 33.802 1.00 92.81 252 GLN A N 1
ATOM 2002 C CA . GLN A 1 252 ? 5.345 16.759 33.432 1.00 92.81 252 GLN A CA 1
ATOM 2003 C C . GLN A 1 252 ? 5.229 16.131 32.035 1.00 92.81 252 GLN A C 1
ATOM 2005 O O . GLN A 1 252 ? 6.238 15.861 31.391 1.00 92.81 252 GLN A O 1
ATOM 2010 N N . ALA A 1 253 ? 4.006 15.876 31.568 1.00 90.44 253 ALA A N 1
ATOM 2011 C CA . ALA A 1 253 ? 3.729 15.410 30.213 1.00 90.44 253 ALA A CA 1
ATOM 2012 C C . ALA A 1 253 ? 3.599 16.562 29.195 1.00 90.44 253 ALA A C 1
ATOM 2014 O O . ALA A 1 253 ? 3.153 16.326 28.074 1.00 90.44 253 ALA A O 1
ATOM 2015 N N . ASN A 1 254 ? 3.965 17.795 29.571 1.00 93.31 254 ASN A N 1
ATOM 2016 C CA . ASN A 1 254 ? 3.870 18.999 28.744 1.00 93.31 254 ASN A CA 1
ATOM 2017 C C . ASN A 1 254 ? 2.464 19.222 28.159 1.00 93.31 254 ASN A C 1
ATOM 2019 O O . ASN A 1 254 ? 2.308 19.635 27.010 1.00 93.31 254 ASN A O 1
ATOM 2023 N N . THR A 1 255 ? 1.421 18.930 28.941 1.00 93.94 255 THR A N 1
ATOM 2024 C CA . THR A 1 255 ? 0.026 19.153 28.548 1.00 93.94 255 THR A CA 1
ATOM 2025 C C . THR A 1 255 ? -0.713 20.009 29.576 1.00 93.94 255 THR A C 1
ATOM 2027 O O . THR A 1 255 ? -0.310 20.102 30.735 1.00 93.94 255 THR A O 1
ATOM 2030 N N . ALA A 1 256 ? -1.802 20.651 29.147 1.00 93.38 256 ALA A N 1
ATOM 2031 C CA . ALA A 1 256 ? -2.598 21.531 29.999 1.00 93.38 256 ALA A CA 1
ATOM 2032 C C . ALA A 1 256 ? -3.161 20.788 31.225 1.00 93.38 256 ALA A C 1
ATOM 2034 O O . ALA A 1 256 ? -3.484 19.599 31.154 1.00 93.38 256 ALA A O 1
ATOM 2035 N N . THR A 1 257 ? -3.329 21.483 32.346 1.00 95.38 257 THR A N 1
ATOM 2036 C CA . THR A 1 257 ? -4.043 20.940 33.508 1.00 95.38 257 THR A CA 1
ATOM 2037 C C . THR A 1 257 ? -5.530 20.743 33.204 1.00 95.38 257 THR A C 1
ATOM 2039 O O . THR A 1 257 ? -6.027 21.105 32.134 1.00 95.38 257 THR A O 1
ATOM 2042 N N . ILE A 1 258 ? -6.241 20.104 34.124 1.00 95.19 258 ILE A N 1
ATOM 2043 C CA . ILE A 1 258 ? -7.693 19.952 34.075 1.00 95.19 258 ILE A CA 1
ATOM 2044 C C . ILE A 1 258 ? -8.321 20.571 35.319 1.00 95.19 258 ILE A C 1
ATOM 2046 O O . ILE A 1 258 ? -7.778 20.444 36.416 1.00 95.19 258 ILE A O 1
ATOM 2050 N N . ASP A 1 259 ? -9.497 21.169 35.130 1.00 94.00 259 ASP A N 1
ATOM 2051 C CA . ASP A 1 259 ? -10.287 21.789 36.205 1.00 94.00 259 ASP A CA 1
ATOM 2052 C C . ASP A 1 259 ? -11.596 21.027 36.470 1.00 94.00 259 ASP A C 1
ATOM 2054 O O . ASP A 1 259 ? -12.306 21.275 37.441 1.00 94.00 259 ASP A O 1
ATOM 2058 N N . LYS A 1 260 ? -11.930 20.074 35.594 1.00 95.06 260 LYS A N 1
ATOM 2059 C CA . LYS A 1 260 ? -13.101 19.199 35.691 1.00 95.06 260 LYS A CA 1
ATOM 2060 C C . LYS A 1 260 ? -12.683 17.759 35.437 1.00 95.06 260 LYS A C 1
ATOM 2062 O O . LYS A 1 260 ? -11.633 17.495 34.854 1.00 95.06 260 LYS A O 1
ATOM 2067 N N . LYS A 1 261 ? -13.533 16.826 35.862 1.00 95.50 261 LYS A N 1
ATOM 2068 C CA . LYS A 1 261 ? -13.372 15.403 35.568 1.00 95.50 261 LYS A CA 1
ATOM 2069 C C . LYS A 1 261 ? -13.396 15.182 34.050 1.00 95.50 261 LYS A C 1
ATOM 2071 O O . LYS A 1 261 ? -14.341 15.619 33.396 1.00 95.50 261 LYS A O 1
ATOM 2076 N N . ILE A 1 262 ? -12.385 14.504 33.510 1.00 95.88 262 ILE A N 1
ATOM 2077 C CA . ILE A 1 262 ? -12.316 14.128 32.087 1.00 95.88 262 ILE A CA 1
ATOM 2078 C C . ILE A 1 262 ? -12.098 12.625 31.937 1.00 95.88 262 ILE A C 1
ATOM 2080 O O . ILE A 1 262 ? -11.515 11.991 32.820 1.00 95.88 262 ILE A O 1
ATOM 2084 N N . SER A 1 263 ? -12.556 12.050 30.826 1.00 96.38 263 SER A N 1
ATOM 2085 C CA . SER A 1 263 ? -12.302 10.641 30.519 1.00 96.38 263 SER A CA 1
ATOM 2086 C C . SER A 1 263 ? -10.836 10.409 30.136 1.00 96.38 263 SER A C 1
ATOM 2088 O O . SER A 1 263 ? -10.132 11.325 29.696 1.00 96.38 263 SER A O 1
ATOM 2090 N N . LEU A 1 264 ? -10.366 9.168 30.266 1.00 95.62 264 LEU A N 1
ATOM 2091 C CA . LEU A 1 264 ? -9.049 8.797 29.745 1.00 95.62 264 LEU A CA 1
ATOM 2092 C C . LEU A 1 264 ? -9.010 8.852 28.210 1.00 95.62 264 LEU A C 1
ATOM 2094 O O . LEU A 1 264 ? -7.956 9.137 27.645 1.00 95.62 264 LEU A O 1
ATOM 2098 N N . GLU A 1 265 ? -10.146 8.638 27.535 1.00 96.19 265 GLU A N 1
ATOM 2099 C CA . GLU A 1 265 ? -10.276 8.846 26.086 1.00 96.19 265 GLU A CA 1
ATOM 2100 C C . GLU A 1 265 ? -9.979 10.309 25.715 1.00 96.19 265 GLU A C 1
ATOM 2102 O O . GLU A 1 265 ? -9.204 10.568 24.796 1.00 96.19 265 GLU A O 1
ATOM 2107 N N . ASP A 1 266 ? -10.546 11.274 26.444 1.00 95.31 266 ASP A N 1
ATOM 2108 C CA . ASP A 1 266 ? -10.325 12.702 26.181 1.00 95.31 266 ASP A CA 1
ATOM 2109 C C . ASP A 1 266 ? -8.894 13.134 26.480 1.00 95.31 266 ASP A C 1
ATOM 2111 O O . ASP A 1 266 ? -8.338 13.975 25.770 1.00 95.31 266 ASP A O 1
ATOM 2115 N N . LEU A 1 267 ? -8.267 12.528 27.490 1.00 95.06 267 LEU A N 1
ATOM 2116 C CA . LEU A 1 267 ? -6.852 12.745 27.746 1.00 95.06 267 LEU A CA 1
ATOM 2117 C C . LEU A 1 267 ? -5.981 12.188 26.606 1.00 95.06 267 LEU A C 1
ATOM 2119 O O . LEU A 1 267 ? -5.045 12.858 26.175 1.00 95.06 267 LEU A O 1
ATOM 2123 N N . LEU A 1 268 ? -6.306 11.003 26.078 1.00 95.56 268 LEU A N 1
ATOM 2124 C CA . LEU A 1 268 ? -5.566 10.359 24.985 1.00 95.56 268 LEU A CA 1
ATOM 2125 C C . LEU A 1 268 ? -5.695 11.092 23.642 1.00 95.56 268 LEU A C 1
ATOM 2127 O O . LEU A 1 268 ? -4.808 10.986 22.797 1.00 95.56 268 LEU A O 1
ATOM 2131 N N . LYS A 1 269 ? -6.768 11.866 23.438 1.00 95.25 269 LYS A N 1
ATOM 2132 C CA . LYS A 1 269 ? -6.910 12.744 22.262 1.00 95.25 269 LYS A CA 1
ATOM 2133 C C . LYS A 1 269 ? -5.865 13.864 22.235 1.00 95.25 269 LYS A C 1
ATOM 2135 O O . LYS A 1 269 ? -5.661 14.469 21.184 1.00 95.25 269 LYS A O 1
ATOM 2140 N N . ARG A 1 270 ? -5.201 14.162 23.357 1.00 94.69 270 ARG A N 1
ATOM 2141 C CA . ARG A 1 270 ? -4.164 15.197 23.406 1.00 94.69 270 ARG A CA 1
ATOM 2142 C C . ARG A 1 270 ? -2.891 14.712 22.705 1.00 94.69 270 ARG A C 1
ATOM 2144 O O . ARG A 1 270 ? -2.414 13.624 23.026 1.00 94.69 270 ARG A O 1
ATOM 2151 N N . PRO A 1 271 ? -2.281 15.510 21.810 1.00 92.31 271 PRO A N 1
ATOM 2152 C CA . PRO A 1 271 ? -1.101 15.090 21.049 1.00 92.31 271 PRO A CA 1
ATOM 2153 C C . PRO A 1 271 ? 0.080 14.633 21.914 1.00 92.31 271 PRO A C 1
ATOM 2155 O O . PRO A 1 271 ? 0.821 13.742 21.512 1.00 92.31 271 PRO A O 1
ATOM 2158 N N . GLN A 1 272 ? 0.231 15.213 23.109 1.00 94.19 272 GLN A N 1
ATOM 2159 C CA . GLN A 1 272 ? 1.334 14.928 24.033 1.00 94.19 272 GLN A CA 1
ATOM 2160 C C . GLN A 1 272 ? 1.143 13.628 24.830 1.00 94.19 272 GLN A C 1
ATOM 2162 O O . GLN A 1 272 ? 2.060 13.174 25.513 1.00 94.19 272 GLN A O 1
ATOM 2167 N N . ILE A 1 273 ? -0.048 13.026 24.771 1.00 93.69 273 ILE A N 1
ATOM 2168 C CA . ILE A 1 273 ? -0.384 11.816 25.517 1.00 93.69 273 ILE A CA 1
ATOM 2169 C C . ILE A 1 273 ? -0.482 10.639 24.548 1.00 93.69 273 ILE A C 1
ATOM 2171 O O . ILE A 1 273 ? -1.205 10.684 23.556 1.00 93.69 273 ILE A O 1
ATOM 2175 N N . GLY A 1 274 ? 0.257 9.573 24.844 1.00 92.75 274 GLY A N 1
ATOM 2176 C CA . GLY A 1 274 ? 0.159 8.288 24.159 1.00 92.75 274 GLY A CA 1
ATOM 2177 C C . GLY A 1 274 ? -0.449 7.232 25.075 1.00 92.75 274 GLY A C 1
ATOM 2178 O O . GLY A 1 274 ? -0.543 7.415 26.291 1.00 92.75 274 GLY A O 1
ATOM 2179 N N . ILE A 1 275 ? -0.819 6.084 24.515 1.00 91.12 275 ILE A N 1
ATOM 2180 C CA . ILE A 1 275 ? -1.458 5.003 25.277 1.00 91.12 275 ILE A CA 1
ATOM 2181 C C . ILE A 1 275 ? -0.563 4.491 26.411 1.00 91.12 275 ILE A C 1
ATOM 2183 O O . ILE A 1 275 ? -1.041 4.130 27.482 1.00 91.12 275 ILE A O 1
ATOM 2187 N N . ILE A 1 276 ? 0.757 4.512 26.205 1.00 88.81 276 ILE A N 1
ATOM 2188 C CA . ILE A 1 276 ? 1.737 4.079 27.205 1.00 88.81 276 ILE A CA 1
ATOM 2189 C C . ILE A 1 276 ? 1.793 5.072 28.372 1.00 88.81 276 ILE A C 1
ATOM 2191 O O . ILE A 1 276 ? 1.901 4.649 29.524 1.00 88.81 276 ILE A O 1
ATOM 2195 N N . SER A 1 277 ? 1.686 6.381 28.110 1.00 89.12 277 SER A N 1
ATOM 2196 C CA . SER A 1 277 ? 1.748 7.392 29.170 1.00 89.12 277 SER A CA 1
ATOM 2197 C C . SER A 1 277 ? 0.477 7.443 30.018 1.00 89.12 277 SER A C 1
ATOM 2199 O O . SER A 1 277 ? 0.555 7.874 31.168 1.00 89.12 277 SER A O 1
ATOM 2201 N N . LEU A 1 278 ? -0.652 6.902 29.535 1.00 90.25 278 LEU A N 1
ATOM 2202 C CA . LEU A 1 278 ? -1.866 6.729 30.345 1.00 90.25 278 LEU A CA 1
ATOM 2203 C C . LEU A 1 278 ? -1.655 5.858 31.588 1.00 90.25 278 LEU A C 1
ATOM 2205 O O . LEU A 1 278 ? -2.366 6.044 32.573 1.00 90.25 278 LEU A O 1
ATOM 2209 N N . LYS A 1 279 ? -0.639 4.984 31.603 1.00 88.06 279 LYS A N 1
ATOM 2210 C CA . LYS A 1 279 ? -0.265 4.201 32.796 1.00 88.06 279 LYS A CA 1
ATOM 2211 C C . LYS A 1 279 ? 0.111 5.066 33.999 1.00 88.06 279 LYS A C 1
ATOM 2213 O O . LYS A 1 279 ? 0.051 4.614 35.137 1.00 88.06 279 LYS A O 1
ATOM 2218 N N . LYS A 1 280 ? 0.505 6.321 33.756 1.00 86.12 280 LYS A N 1
ATOM 2219 C CA . LYS A 1 280 ? 0.754 7.303 34.816 1.00 86.12 280 LYS A CA 1
ATOM 2220 C C . LYS A 1 280 ? -0.535 7.814 35.448 1.00 86.12 280 LYS A C 1
ATOM 2222 O O . LYS A 1 280 ? -0.458 8.457 36.479 1.00 86.12 280 LYS A O 1
ATOM 2227 N N . PHE A 1 281 ? -1.698 7.596 34.849 1.00 86.06 281 PHE A N 1
ATOM 2228 C CA . PHE A 1 281 ? -2.979 8.119 35.327 1.00 86.06 281 PHE A CA 1
ATOM 2229 C C . PHE A 1 281 ? -3.922 7.008 35.792 1.00 86.06 281 PHE A C 1
ATOM 2231 O O . PHE A 1 281 ? -4.788 7.270 36.618 1.00 86.06 281 PHE A O 1
ATOM 2238 N N . ASP A 1 282 ? -3.728 5.781 35.305 1.00 86.69 282 ASP A N 1
ATOM 2239 C CA . ASP A 1 282 ? -4.529 4.614 35.662 1.00 86.69 282 ASP A CA 1
ATOM 2240 C C . ASP A 1 282 ? -3.738 3.300 35.486 1.00 86.69 282 ASP A C 1
ATOM 2242 O O . ASP A 1 282 ? -2.746 3.255 34.757 1.00 86.69 282 ASP A O 1
ATOM 2246 N N . ARG A 1 283 ? -4.162 2.205 36.134 1.00 80.12 283 ARG A N 1
ATOM 2247 C CA . ARG A 1 283 ? -3.475 0.893 36.102 1.00 80.12 283 ARG A CA 1
ATOM 2248 C C . ARG A 1 283 ? -3.799 0.081 34.841 1.00 80.12 283 ARG A C 1
ATOM 2250 O O . ARG A 1 283 ? -4.197 -1.079 34.909 1.00 80.12 283 ARG A O 1
ATOM 2257 N N . ILE A 1 284 ? -3.619 0.693 33.678 1.00 79.69 284 ILE A N 1
ATOM 2258 C CA . ILE A 1 284 ? -3.976 0.092 32.393 1.00 79.69 284 ILE A CA 1
ATOM 2259 C C . ILE A 1 284 ? -2.887 -0.859 31.905 1.00 79.69 284 ILE A C 1
ATOM 2261 O O . ILE A 1 284 ? -1.714 -0.490 31.790 1.00 79.69 284 ILE A O 1
ATOM 2265 N N . VAL A 1 285 ? -3.290 -2.062 31.504 1.00 80.94 285 VAL A N 1
ATOM 2266 C CA . VAL A 1 285 ? -2.433 -2.997 30.774 1.00 80.94 285 VAL A CA 1
ATOM 2267 C C . VAL A 1 285 ? -3.204 -3.524 29.569 1.00 80.94 285 VAL A C 1
ATOM 2269 O O . VAL A 1 285 ? -4.222 -4.187 29.723 1.00 80.94 285 VAL A O 1
ATOM 2272 N N . PHE A 1 286 ? -2.695 -3.217 28.377 1.00 84.81 286 PHE A N 1
ATOM 2273 C CA . PHE A 1 286 ? -3.171 -3.755 27.104 1.00 84.81 286 PHE A CA 1
ATOM 2274 C C . PHE A 1 286 ? -2.033 -4.523 26.421 1.00 84.81 286 PHE A C 1
ATOM 2276 O O . PHE A 1 286 ? -0.858 -4.171 26.577 1.00 84.81 286 PHE A O 1
ATOM 2283 N N . MET A 1 287 ? -2.372 -5.534 25.625 1.00 84.38 287 MET A N 1
ATOM 2284 C CA . MET A 1 287 ? -1.482 -6.172 24.662 1.00 84.38 287 MET A CA 1
ATOM 2285 C C . MET A 1 287 ? -0.889 -5.111 23.732 1.00 84.38 287 MET A C 1
ATOM 2287 O O . MET A 1 287 ? -1.589 -4.202 23.289 1.00 84.38 287 MET A O 1
ATOM 2291 N N . LYS A 1 288 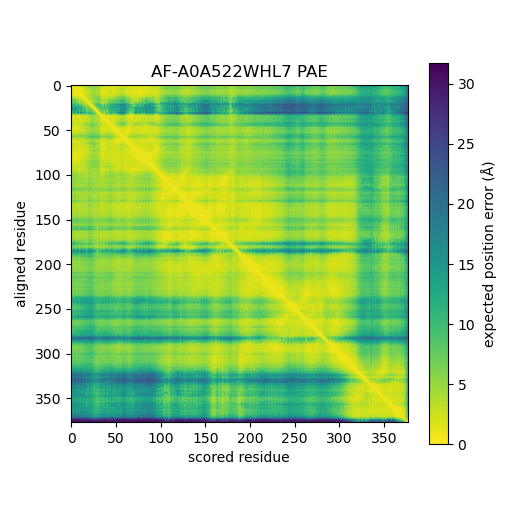? 0.403 -5.232 23.407 1.00 84.25 288 LYS A N 1
ATOM 2292 C CA . LYS A 1 288 ? 1.149 -4.225 22.631 1.00 84.25 288 LYS A CA 1
ATOM 2293 C C . LYS A 1 288 ? 0.445 -3.845 21.319 1.00 84.25 288 LYS A C 1
ATOM 2295 O O . LYS A 1 288 ? 0.265 -2.659 21.046 1.00 84.25 288 LYS A O 1
ATOM 2300 N N . ASP A 1 289 ? -0.012 -4.841 20.561 1.00 84.94 289 ASP A N 1
ATOM 2301 C CA . ASP A 1 289 ? -0.676 -4.624 19.270 1.00 84.94 289 ASP A CA 1
ATOM 2302 C C . ASP A 1 289 ? -2.066 -3.991 19.421 1.00 84.94 289 ASP A C 1
ATOM 2304 O O . ASP A 1 289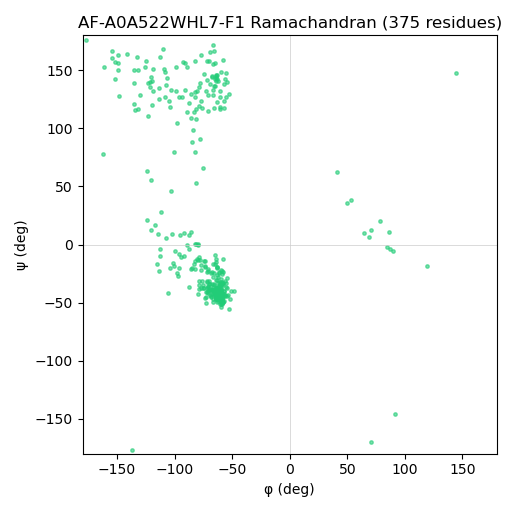 ? -2.471 -3.177 18.591 1.00 84.94 289 ASP A O 1
ATOM 2308 N N . ALA A 1 290 ? -2.789 -4.320 20.497 1.00 93.19 290 ALA A N 1
ATOM 2309 C CA . ALA A 1 290 ? -4.072 -3.700 20.812 1.00 93.19 290 ALA A CA 1
ATOM 2310 C C . ALA A 1 290 ? -3.885 -2.251 21.286 1.00 93.19 290 ALA A C 1
ATOM 2312 O O . ALA A 1 290 ? -4.621 -1.373 20.853 1.00 93.19 290 ALA A O 1
ATOM 2313 N N . ALA A 1 291 ? -2.867 -1.974 22.106 1.00 93.50 291 ALA A N 1
ATOM 2314 C CA . ALA A 1 291 ? -2.576 -0.644 22.638 1.00 93.50 291 ALA A CA 1
ATOM 2315 C C . ALA A 1 291 ? -2.338 0.384 21.522 1.00 93.50 291 ALA A C 1
ATOM 2317 O O . ALA A 1 291 ? -2.942 1.458 21.537 1.00 93.50 291 ALA A O 1
ATOM 2318 N N . LYS A 1 292 ? -1.504 0.034 20.529 1.00 92.75 292 LYS A N 1
ATOM 2319 C CA . LYS A 1 292 ? -1.252 0.892 19.360 1.00 92.75 292 LYS A CA 1
ATOM 2320 C C . LYS A 1 292 ? -2.552 1.184 18.610 1.00 92.75 292 LYS A C 1
ATOM 2322 O O . LYS A 1 292 ? -2.815 2.332 18.264 1.00 92.75 292 LYS A O 1
ATOM 2327 N N . GLN A 1 293 ? -3.379 0.162 18.404 1.00 95.50 293 GLN A N 1
ATOM 2328 C CA . GLN A 1 293 ? -4.617 0.321 17.654 1.00 95.50 293 GLN A CA 1
ATOM 2329 C C . GLN A 1 293 ? -5.681 1.116 18.427 1.00 95.50 293 GLN A C 1
ATOM 2331 O O . GLN A 1 293 ? -6.347 1.960 17.841 1.00 95.50 293 GLN A O 1
ATOM 2336 N N . ILE A 1 294 ? -5.787 0.943 19.749 1.00 95.81 294 ILE A N 1
ATOM 2337 C CA . ILE A 1 294 ? -6.638 1.776 20.615 1.00 95.81 294 ILE A CA 1
ATOM 2338 C C . ILE A 1 294 ? -6.241 3.253 20.496 1.00 95.81 294 ILE A C 1
ATOM 2340 O O . ILE A 1 294 ? -7.111 4.110 20.354 1.00 95.81 294 ILE A O 1
ATOM 2344 N N . GLU A 1 295 ? -4.939 3.561 20.523 1.00 95.38 295 GLU A N 1
ATOM 2345 C CA . GLU A 1 295 ? -4.455 4.937 20.372 1.00 95.38 295 GLU A CA 1
ATOM 2346 C C . GLU A 1 295 ? -4.884 5.560 19.044 1.00 95.38 295 GLU A C 1
ATOM 2348 O O . GLU A 1 295 ? -5.400 6.680 19.026 1.00 95.38 295 GLU A O 1
ATOM 2353 N N . ILE A 1 296 ? -4.703 4.825 17.946 1.00 94.56 296 ILE A N 1
ATOM 2354 C CA . ILE A 1 296 ? -5.070 5.279 16.604 1.00 94.56 296 ILE A CA 1
ATOM 2355 C C . ILE A 1 296 ? -6.586 5.489 16.511 1.00 94.56 296 ILE A C 1
ATOM 2357 O O . ILE A 1 296 ? -7.029 6.562 16.100 1.00 94.56 296 ILE A O 1
ATOM 2361 N N . GLU A 1 297 ? -7.388 4.513 16.941 1.00 94.75 297 GLU A N 1
ATOM 2362 C CA . GLU A 1 297 ? -8.852 4.607 16.898 1.00 94.75 297 GLU A CA 1
ATOM 2363 C C . GLU A 1 297 ? -9.379 5.790 17.718 1.00 94.75 297 GLU A C 1
ATOM 2365 O O . GLU A 1 297 ? -10.297 6.477 17.274 1.00 94.75 297 GLU A O 1
ATOM 2370 N N . VAL A 1 298 ? -8.784 6.090 18.879 1.00 95.94 298 VAL A N 1
ATOM 2371 C CA . VAL A 1 298 ? -9.188 7.236 19.710 1.00 95.94 298 VAL A CA 1
ATOM 2372 C C . VAL A 1 298 ? -8.763 8.566 19.087 1.00 95.94 298 VAL A C 1
ATOM 2374 O O . VAL A 1 298 ? -9.597 9.466 18.942 1.00 95.94 298 VAL A O 1
ATOM 2377 N N . LYS A 1 299 ? -7.491 8.708 18.692 1.00 95.44 299 LYS A N 1
ATOM 2378 C CA . LYS A 1 299 ? -6.954 9.971 18.158 1.00 95.44 299 LYS A CA 1
ATOM 2379 C C . LYS A 1 299 ? -7.572 10.342 16.813 1.00 95.44 299 LYS A C 1
ATOM 2381 O O . LYS A 1 299 ? -7.855 11.513 16.567 1.00 95.44 299 LYS A O 1
ATOM 2386 N N . TYR A 1 300 ? -7.845 9.352 15.967 1.00 94.56 300 TYR A N 1
ATOM 2387 C CA . TYR A 1 300 ? -8.394 9.565 14.629 1.00 94.56 300 TYR A CA 1
ATOM 2388 C C . TYR A 1 300 ? -9.899 9.280 14.527 1.00 94.56 300 TYR A C 1
ATOM 2390 O O . TYR A 1 300 ? -10.450 9.343 13.427 1.00 94.56 300 TYR A O 1
ATOM 2398 N N . ALA A 1 301 ? -10.600 9.056 15.648 1.00 93.75 301 ALA A N 1
ATOM 2399 C CA . ALA A 1 301 ? -12.017 8.671 15.692 1.00 93.75 301 ALA A CA 1
ATOM 2400 C C . ALA A 1 301 ? -12.936 9.540 14.817 1.00 93.75 301 ALA A C 1
ATOM 2402 O O . ALA A 1 301 ? -13.891 9.046 14.217 1.00 93.75 301 ALA A O 1
ATOM 2403 N N . GLY A 1 302 ? -12.712 10.858 14.785 1.00 92.38 302 GLY A N 1
ATOM 2404 C CA . GLY A 1 302 ? -13.511 11.785 13.975 1.00 92.38 302 GLY A CA 1
ATOM 2405 C C . GLY A 1 302 ? -13.313 11.565 12.473 1.00 92.38 302 GLY A C 1
ATOM 2406 O O . GLY A 1 302 ? -14.283 11.454 11.723 1.00 92.38 302 GLY A O 1
ATOM 2407 N N . PHE A 1 303 ? -12.057 11.439 12.048 1.00 93.00 303 PHE A N 1
ATOM 2408 C CA . PHE A 1 303 ? -11.691 11.251 10.648 1.00 93.00 303 PHE A CA 1
ATOM 2409 C C . PHE A 1 303 ? -12.040 9.847 10.141 1.00 93.00 303 PHE A C 1
ATOM 2411 O O . PHE A 1 303 ? -12.584 9.709 9.048 1.00 93.00 303 PHE A O 1
ATOM 2418 N N . ILE A 1 304 ? -11.816 8.818 10.962 1.00 93.12 304 ILE A N 1
ATOM 2419 C CA . ILE A 1 304 ? -12.204 7.431 10.676 1.00 93.12 304 ILE A CA 1
ATOM 2420 C C . ILE A 1 304 ? -13.725 7.333 10.488 1.00 93.12 304 ILE A C 1
ATOM 2422 O O . ILE A 1 304 ? -14.191 6.817 9.473 1.00 93.12 304 ILE A O 1
ATOM 2426 N N . ARG A 1 305 ? -14.522 7.911 11.402 1.00 93.75 305 ARG A N 1
ATOM 2427 C CA . ARG A 1 305 ? -15.992 7.946 11.267 1.00 93.75 305 ARG A CA 1
ATOM 2428 C C . ARG A 1 305 ? -16.449 8.665 10.002 1.00 93.75 305 ARG A C 1
ATOM 2430 O O . ARG A 1 305 ? -17.432 8.251 9.390 1.00 93.75 305 ARG A O 1
ATOM 2437 N N . ARG A 1 306 ? -15.759 9.735 9.602 1.00 93.19 306 ARG A N 1
ATOM 2438 C CA . ARG A 1 306 ? -16.042 10.422 8.338 1.00 93.19 306 ARG A CA 1
ATOM 2439 C C . ARG A 1 306 ? -15.786 9.506 7.139 1.00 93.19 306 ARG A C 1
ATOM 2441 O O . ARG A 1 306 ? -16.665 9.412 6.288 1.00 93.19 306 ARG A O 1
ATOM 2448 N N . GLN A 1 307 ? -14.657 8.796 7.102 1.00 92.06 307 GLN A N 1
ATOM 2449 C CA . GLN A 1 307 ? -14.367 7.860 6.011 1.00 92.06 307 GLN A CA 1
ATOM 2450 C C . GLN A 1 307 ? -15.382 6.718 5.944 1.00 92.06 307 GLN A C 1
ATOM 2452 O O . GLN A 1 307 ? -15.869 6.419 4.860 1.00 92.06 307 GLN A O 1
ATOM 2457 N N . PHE A 1 308 ? -15.797 6.142 7.076 1.00 92.50 308 PHE A N 1
ATOM 2458 C CA . PHE A 1 308 ? -16.854 5.124 7.069 1.00 92.50 308 PHE A CA 1
ATOM 2459 C C . PHE A 1 308 ? -18.181 5.647 6.495 1.00 92.50 308 PHE A C 1
ATOM 2461 O O . PHE A 1 308 ? -18.804 4.959 5.691 1.00 92.50 308 PHE A O 1
ATOM 2468 N N . LYS A 1 309 ? -18.581 6.887 6.810 1.00 92.88 309 LYS A N 1
ATOM 2469 C CA . LYS A 1 309 ? -19.765 7.515 6.190 1.00 92.88 309 LYS A CA 1
ATOM 2470 C C . LYS A 1 309 ? -19.607 7.705 4.678 1.00 92.88 309 LYS A C 1
ATOM 2472 O O . LYS A 1 309 ? -20.576 7.569 3.934 1.00 92.88 309 LYS A O 1
ATOM 2477 N N . GLU A 1 310 ? -18.409 8.048 4.213 1.00 89.75 310 GLU A N 1
ATOM 2478 C CA . GLU A 1 310 ? -18.109 8.169 2.781 1.00 89.75 310 GLU A CA 1
ATOM 2479 C C . GLU A 1 310 ? -18.171 6.800 2.079 1.00 89.75 310 GLU A C 1
ATOM 2481 O O . GLU A 1 310 ? -18.740 6.706 0.991 1.00 89.75 310 GLU A O 1
ATOM 2486 N N . VAL A 1 311 ? -17.689 5.731 2.727 1.00 89.56 311 VAL A N 1
ATOM 2487 C CA . VAL A 1 311 ? -17.830 4.343 2.251 1.00 89.56 311 VAL A CA 1
ATOM 2488 C C . VAL A 1 311 ? -19.299 3.932 2.158 1.00 89.56 311 VAL A C 1
ATOM 2490 O O . VAL A 1 311 ? -19.720 3.398 1.137 1.00 89.56 311 VAL A O 1
ATOM 2493 N N . GLU A 1 312 ? -20.110 4.195 3.185 1.00 90.81 312 GLU A N 1
ATOM 2494 C CA . GLU A 1 312 ? -21.542 3.863 3.165 1.00 90.81 312 GLU A CA 1
ATOM 2495 C C . GLU A 1 312 ? -22.286 4.577 2.031 1.00 90.81 312 GLU A C 1
ATOM 2497 O O . GLU A 1 312 ? -23.075 3.959 1.312 1.00 90.81 312 GLU A O 1
ATOM 2502 N N . ARG A 1 313 ? -22.009 5.872 1.828 1.00 87.31 313 ARG A N 1
ATOM 2503 C CA . ARG A 1 313 ? -22.568 6.640 0.705 1.00 87.31 313 ARG A CA 1
ATOM 2504 C C . ARG A 1 313 ? -22.192 6.019 -0.633 1.00 87.31 313 ARG A C 1
ATOM 2506 O O . ARG A 1 313 ? -23.058 5.857 -1.486 1.00 87.31 313 ARG A O 1
ATOM 2513 N N . PHE A 1 314 ? -20.928 5.647 -0.796 1.00 85.12 314 PHE A N 1
ATOM 2514 C CA . PHE A 1 314 ? -20.443 5.013 -2.013 1.00 85.12 314 PHE A CA 1
ATOM 2515 C C . PHE A 1 314 ? -21.095 3.646 -2.261 1.00 85.12 314 PHE A C 1
ATOM 2517 O O . PHE A 1 314 ? -21.608 3.404 -3.351 1.00 85.12 314 PHE A O 1
ATOM 2524 N N . LYS A 1 315 ? -21.204 2.795 -1.233 1.00 86.31 315 LYS A N 1
ATOM 2525 C CA . LYS A 1 315 ? -21.920 1.511 -1.324 1.00 86.31 315 LYS A CA 1
ATOM 2526 C C . LYS A 1 315 ? -23.383 1.686 -1.725 1.00 86.31 315 LYS A C 1
ATOM 2528 O O . LYS A 1 315 ? -23.944 0.837 -2.410 1.00 86.31 315 LYS A O 1
ATOM 2533 N N . ASN A 1 316 ? -24.016 2.788 -1.328 1.00 87.69 316 ASN A N 1
ATOM 2534 C CA . ASN A 1 316 ? -25.370 3.103 -1.774 1.00 87.69 316 ASN A CA 1
ATOM 2535 C C . ASN A 1 316 ? -25.427 3.527 -3.250 1.00 87.69 316 ASN A C 1
ATOM 2537 O O . ASN A 1 316 ? -26.411 3.210 -3.912 1.00 87.69 316 ASN A O 1
ATOM 2541 N N . LEU A 1 317 ? -24.385 4.166 -3.794 1.00 86.62 317 LEU A N 1
ATOM 2542 C CA . LEU A 1 317 ? -24.288 4.444 -5.235 1.00 86.62 317 LEU A CA 1
ATOM 2543 C C . LEU A 1 317 ? -24.140 3.160 -6.058 1.00 86.62 317 LEU A C 1
ATOM 2545 O O . LEU A 1 317 ? -24.747 3.045 -7.118 1.00 86.62 317 LEU A O 1
ATOM 2549 N N . GLU A 1 318 ? -23.377 2.180 -5.574 1.00 84.62 318 GLU A N 1
ATOM 2550 C CA . GLU A 1 318 ? -23.181 0.906 -6.284 1.00 84.62 318 GLU A CA 1
ATOM 2551 C C . GLU A 1 318 ? -24.459 0.065 -6.397 1.00 84.62 318 GLU A C 1
ATOM 2553 O O . GLU A 1 318 ? -24.604 -0.720 -7.336 1.00 84.62 318 GLU A O 1
ATOM 2558 N N . LYS A 1 319 ? -25.422 0.266 -5.490 1.00 86.94 319 LYS A N 1
ATOM 2559 C CA . LYS A 1 319 ? -26.747 -0.371 -5.558 1.00 86.94 319 LYS A CA 1
ATOM 2560 C C . LYS A 1 319 ? -27.629 0.200 -6.669 1.00 86.94 319 LYS A C 1
ATOM 2562 O O . LYS A 1 319 ? -28.539 -0.487 -7.125 1.00 86.94 319 LYS A O 1
ATOM 2567 N N . ILE A 1 320 ? -27.383 1.436 -7.103 1.00 88.25 320 ILE A N 1
ATOM 2568 C CA . ILE A 1 320 ? -28.200 2.103 -8.120 1.00 88.25 320 ILE A CA 1
ATOM 2569 C C . ILE A 1 320 ? -27.705 1.667 -9.497 1.00 88.25 320 ILE A C 1
ATOM 2571 O O . ILE A 1 320 ? -26.699 2.174 -10.003 1.00 88.25 320 ILE A O 1
ATOM 2575 N N . ARG A 1 321 ? -28.409 0.695 -10.083 1.00 86.81 321 ARG A N 1
ATOM 2576 C CA . ARG A 1 321 ? -28.109 0.149 -11.408 1.00 86.81 321 ARG A CA 1
ATOM 2577 C C . ARG A 1 321 ? -28.362 1.177 -12.501 1.00 86.81 321 ARG A C 1
ATOM 2579 O O . ARG A 1 321 ? -29.297 1.969 -12.429 1.00 86.81 321 ARG A O 1
ATOM 2586 N N . ILE A 1 322 ? -27.518 1.120 -13.521 1.00 87.31 322 ILE A N 1
ATOM 2587 C CA . ILE A 1 322 ? -27.693 1.871 -14.754 1.00 87.31 322 ILE A CA 1
ATOM 2588 C C . ILE A 1 322 ? -28.160 0.879 -15.830 1.00 87.31 322 ILE A C 1
ATOM 2590 O O . ILE A 1 322 ? -27.476 -0.128 -16.035 1.00 87.31 322 ILE A O 1
ATOM 2594 N N . PRO A 1 323 ? -29.309 1.114 -16.491 1.00 86.25 323 PRO A N 1
ATOM 2595 C CA . PRO A 1 323 ? -29.747 0.294 -17.618 1.00 86.25 323 PRO A CA 1
ATOM 2596 C C . PRO A 1 323 ? -28.699 0.276 -18.738 1.00 86.25 323 PRO A C 1
ATOM 2598 O O . PRO A 1 323 ? -28.108 1.306 -19.057 1.00 86.25 323 PRO A O 1
ATOM 2601 N N . ALA A 1 324 ? -28.456 -0.893 -19.333 1.00 77.88 324 ALA A N 1
ATOM 2602 C CA . ALA A 1 324 ? -27.416 -1.064 -20.353 1.00 77.88 324 ALA A CA 1
ATOM 2603 C C . ALA A 1 324 ? -27.720 -0.312 -21.664 1.00 77.88 324 ALA A C 1
ATOM 2605 O O . ALA A 1 324 ? -26.810 0.010 -22.427 1.00 77.88 324 ALA A O 1
ATOM 2606 N N . ASP A 1 325 ? -28.998 -0.045 -21.912 1.00 82.81 325 ASP A N 1
ATOM 2607 C CA . ASP A 1 325 ? -29.571 0.669 -23.050 1.00 82.81 325 ASP A CA 1
ATOM 2608 C C . ASP A 1 325 ? -29.814 2.160 -22.761 1.00 82.81 325 ASP A C 1
ATOM 2610 O O . ASP A 1 325 ? -30.411 2.865 -23.575 1.00 82.81 325 ASP A O 1
ATOM 2614 N N . LEU A 1 326 ? -29.339 2.659 -21.614 1.00 84.94 326 LEU A N 1
ATOM 2615 C CA . LEU A 1 326 ? -29.526 4.045 -21.218 1.00 84.94 326 LEU A CA 1
ATOM 2616 C C . LEU A 1 326 ? -28.889 5.016 -22.223 1.00 84.94 326 LEU A C 1
ATOM 2618 O O . LEU A 1 326 ? -27.667 5.072 -22.377 1.00 84.94 326 LEU A O 1
ATOM 2622 N N . ASP A 1 327 ? -29.717 5.859 -22.837 1.00 83.81 327 ASP A N 1
ATOM 2623 C CA . ASP A 1 327 ? -29.236 6.951 -23.675 1.00 83.81 327 ASP A CA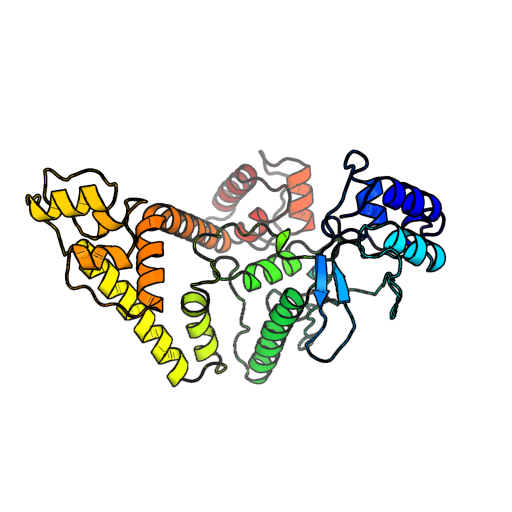 1
ATOM 2624 C C . ASP A 1 327 ? -28.855 8.177 -22.827 1.00 83.81 327 ASP A C 1
ATOM 2626 O O . ASP A 1 327 ? -29.702 8.831 -22.215 1.00 83.81 327 ASP A O 1
ATOM 2630 N N . TYR A 1 328 ? -27.565 8.521 -22.815 1.00 86.19 328 TYR A N 1
ATOM 2631 C CA . TYR A 1 328 ? -27.037 9.701 -22.118 1.00 86.19 328 TYR A CA 1
ATOM 2632 C C . TYR A 1 328 ? -27.184 11.007 -22.920 1.00 86.19 328 TYR A C 1
ATOM 2634 O O . TYR A 1 328 ? -27.015 12.096 -22.363 1.00 86.19 328 TYR A O 1
ATOM 2642 N N . ARG A 1 329 ? -27.482 10.940 -24.227 1.00 80.81 329 ARG A N 1
ATOM 2643 C CA . ARG A 1 329 ? -27.597 12.114 -25.114 1.00 80.81 329 ARG A CA 1
ATOM 2644 C C . ARG A 1 329 ? -28.686 13.116 -24.692 1.00 80.81 329 ARG A C 1
ATOM 2646 O O . ARG A 1 329 ? -28.397 14.313 -24.742 1.00 80.81 329 ARG A O 1
ATOM 2653 N N . PRO A 1 330 ? -29.890 12.711 -24.243 1.00 80.75 330 PRO A N 1
ATOM 2654 C CA . PRO A 1 330 ? -30.929 13.661 -23.851 1.00 80.75 330 PRO A CA 1
ATOM 2655 C C . PRO A 1 330 ? -30.745 14.256 -22.444 1.00 80.75 330 PRO A C 1
ATOM 2657 O O . PRO A 1 330 ? -31.585 15.044 -22.025 1.00 80.75 330 PRO A O 1
ATOM 2660 N N . MET A 1 331 ? -29.696 13.906 -21.684 1.00 83.31 331 MET A N 1
ATOM 2661 C CA . MET A 1 331 ? -29.582 14.302 -20.271 1.00 83.31 331 MET A CA 1
ATOM 2662 C C . MET A 1 331 ? -29.049 15.732 -20.077 1.00 83.31 331 MET A C 1
ATOM 2664 O O . MET A 1 331 ? -27.845 15.964 -20.258 1.00 83.31 331 MET A O 1
ATOM 2668 N N . PRO A 1 332 ? -29.882 16.706 -19.661 1.00 79.88 332 PRO A N 1
ATOM 2669 C CA . PRO A 1 332 ? -29.401 18.052 -19.365 1.00 79.88 332 PRO A CA 1
ATOM 2670 C C . PRO A 1 332 ? -28.440 18.028 -18.166 1.00 79.88 332 PRO A C 1
ATOM 2672 O O . PRO A 1 332 ? -28.637 17.273 -17.219 1.00 79.88 332 PRO A O 1
ATOM 2675 N N . GLY A 1 333 ? -27.386 18.848 -18.206 1.00 83.12 333 GLY A N 1
ATOM 2676 C CA . GLY A 1 333 ? -26.401 18.961 -17.119 1.00 83.12 333 GLY A CA 1
ATOM 2677 C C . GLY A 1 333 ? -25.195 18.015 -17.203 1.00 83.12 333 GLY A C 1
ATOM 2678 O O . GLY A 1 333 ? -24.261 18.169 -16.420 1.00 83.12 333 GLY A O 1
ATOM 2679 N N . LEU A 1 334 ? -25.159 17.085 -18.166 1.00 88.00 334 LEU A N 1
ATOM 2680 C CA . LEU A 1 334 ? -23.942 16.333 -18.505 1.00 88.00 334 LEU A CA 1
ATOM 2681 C C . LEU A 1 334 ? -23.189 17.013 -19.651 1.00 88.00 334 LEU A C 1
ATOM 2683 O O . LEU A 1 334 ? -23.772 17.241 -20.713 1.00 88.00 334 LEU A O 1
ATOM 2687 N N . SER A 1 335 ? -21.893 17.284 -19.461 1.00 88.94 335 SER A N 1
ATOM 2688 C CA . SER A 1 335 ? -21.028 17.772 -20.540 1.00 88.94 335 SER A CA 1
ATOM 2689 C C . SER A 1 335 ? -20.870 16.713 -21.635 1.00 88.94 335 SER A C 1
ATOM 2691 O O . SER A 1 335 ? -21.018 15.514 -21.388 1.00 88.94 335 SER A O 1
ATOM 2693 N N . ARG A 1 336 ? -20.541 17.152 -22.855 1.00 87.44 336 ARG A N 1
ATOM 2694 C CA . ARG A 1 336 ? -20.308 16.250 -23.990 1.00 87.44 336 ARG A CA 1
ATOM 2695 C C . ARG A 1 336 ? -19.215 15.216 -23.688 1.00 87.44 336 ARG A C 1
ATOM 2697 O O . ARG A 1 336 ? -19.442 14.036 -23.920 1.00 87.44 336 ARG A O 1
ATOM 2704 N N . GLU A 1 337 ? -18.107 15.638 -23.078 1.00 87.31 337 GLU A N 1
ATOM 2705 C CA . GLU A 1 337 ? -17.008 14.747 -22.671 1.00 87.31 337 GLU A CA 1
ATOM 2706 C C . GLU A 1 337 ? -17.475 13.661 -21.687 1.00 87.31 337 GLU A C 1
ATOM 2708 O O . GLU A 1 337 ? -17.152 12.485 -21.842 1.00 87.31 337 GLU A O 1
ATOM 2713 N N . ILE A 1 338 ? -18.278 14.030 -20.683 1.00 90.19 338 ILE A N 1
ATOM 2714 C CA . ILE A 1 338 ? -18.794 13.069 -19.701 1.00 90.19 338 ILE A CA 1
ATOM 2715 C C . ILE A 1 338 ? -19.738 12.069 -20.373 1.00 90.19 338 ILE A C 1
ATOM 2717 O O . ILE A 1 338 ? -19.670 10.879 -20.079 1.00 90.19 338 ILE A O 1
ATOM 2721 N N . ARG A 1 339 ? -20.591 12.520 -21.301 1.00 89.38 339 ARG A N 1
ATOM 2722 C CA . ARG A 1 339 ? -21.472 11.623 -22.064 1.00 89.38 339 ARG A CA 1
ATOM 2723 C C . ARG A 1 339 ? -20.674 10.652 -22.928 1.00 89.38 339 ARG A C 1
ATOM 2725 O O . ARG A 1 339 ? -20.965 9.464 -22.892 1.00 89.38 339 ARG A O 1
ATOM 2732 N N . GLU A 1 340 ? -19.668 11.133 -23.657 1.00 86.62 340 GLU A N 1
ATOM 2733 C CA . GLU A 1 340 ? -18.780 10.291 -24.473 1.00 86.62 340 GLU A CA 1
ATOM 2734 C C . GLU A 1 340 ? -18.117 9.206 -23.612 1.00 86.62 340 GLU A C 1
ATOM 2736 O O . GLU A 1 340 ? -18.151 8.028 -23.963 1.00 86.62 340 GLU A O 1
ATOM 2741 N N . LYS A 1 341 ? -17.623 9.574 -22.426 1.00 84.50 341 LYS A N 1
ATOM 2742 C CA . LYS A 1 341 ? -17.038 8.632 -21.463 1.00 84.50 341 LYS A CA 1
ATOM 2743 C C . LYS A 1 341 ? -18.047 7.615 -20.927 1.00 84.50 341 LYS A C 1
ATOM 2745 O O . LYS A 1 341 ? -17.737 6.431 -20.861 1.00 84.50 341 LYS A O 1
ATOM 2750 N N . LEU A 1 342 ? -19.256 8.038 -20.564 1.00 85.81 342 LEU A N 1
ATOM 2751 C CA . LEU A 1 342 ? -20.303 7.127 -20.083 1.00 85.81 342 LEU A CA 1
ATOM 2752 C C . LEU A 1 342 ? -20.761 6.151 -21.177 1.00 85.81 342 LEU A C 1
ATOM 2754 O O . LEU A 1 342 ? -20.946 4.970 -20.895 1.00 85.81 342 LEU A O 1
ATOM 2758 N N . VAL A 1 343 ? -20.883 6.620 -22.423 1.00 85.94 343 VAL A N 1
ATOM 2759 C CA . VAL A 1 343 ? -21.208 5.781 -23.590 1.00 85.94 343 VAL A CA 1
ATOM 2760 C C . VAL A 1 343 ? -20.093 4.779 -23.881 1.00 85.94 343 VAL A C 1
ATOM 2762 O O . VAL A 1 343 ? -20.386 3.624 -24.186 1.00 85.94 343 VAL A O 1
ATOM 2765 N N . MET A 1 344 ? -18.833 5.207 -23.774 1.00 81.81 344 MET A N 1
ATOM 2766 C CA . MET A 1 344 ? -17.659 4.360 -23.992 1.00 81.81 344 MET A CA 1
ATOM 2767 C C . MET A 1 344 ? -17.533 3.275 -22.915 1.00 81.81 344 MET A C 1
ATOM 2769 O O . MET A 1 344 ? -17.372 2.104 -23.241 1.00 81.81 344 MET A O 1
ATOM 2773 N N . HIS A 1 345 ? -17.631 3.648 -21.637 1.00 75.75 345 HIS A N 1
ATOM 2774 C CA . HIS A 1 345 ? -17.402 2.730 -20.518 1.00 75.75 345 HIS A CA 1
ATOM 2775 C C . HIS A 1 345 ? -18.629 1.896 -20.122 1.00 75.75 345 HIS A C 1
ATOM 2777 O O . HIS A 1 345 ? -18.458 0.880 -19.453 1.00 75.75 345 HIS A O 1
ATOM 2783 N N . ARG A 1 346 ? -19.849 2.323 -20.485 1.00 80.31 346 ARG A N 1
ATOM 2784 C CA . ARG A 1 346 ? -21.133 1.667 -20.153 1.00 80.31 346 ARG A CA 1
ATOM 2785 C C . ARG A 1 346 ? -21.198 1.140 -18.708 1.00 80.31 346 ARG A C 1
ATOM 2787 O O . ARG A 1 346 ? -21.300 -0.070 -18.491 1.00 80.31 346 ARG A O 1
ATOM 2794 N N . PRO A 1 347 ? -21.105 2.027 -17.701 1.00 82.31 347 PRO A N 1
ATOM 2795 C CA . PRO A 1 347 ? -21.060 1.605 -16.307 1.00 82.31 347 PRO A CA 1
ATOM 2796 C C . PRO A 1 347 ? -22.347 0.880 -15.891 1.00 82.31 347 PRO A C 1
ATOM 2798 O O . PRO A 1 347 ? -23.446 1.306 -16.226 1.00 82.31 347 PRO A O 1
ATOM 2801 N N . LEU A 1 348 ? -22.212 -0.178 -15.090 1.00 80.69 348 LEU A N 1
ATOM 2802 C CA . LEU A 1 348 ? -23.309 -1.019 -14.598 1.00 80.69 348 LEU A CA 1
ATOM 2803 C C . LEU A 1 348 ? -24.100 -0.377 -13.447 1.00 80.69 348 LEU A C 1
ATOM 2805 O O . LEU A 1 348 ? -25.226 -0.784 -13.149 1.00 80.69 348 LEU A O 1
ATOM 2809 N N . ASN A 1 349 ? -23.489 0.571 -12.737 1.00 86.62 349 ASN A N 1
ATOM 2810 C CA . ASN A 1 349 ? -24.080 1.285 -11.609 1.00 86.62 349 ASN A CA 1
ATOM 2811 C C . ASN A 1 349 ? -23.438 2.671 -11.429 1.00 86.62 349 ASN A C 1
ATOM 2813 O O . ASN A 1 349 ? -22.382 2.968 -11.998 1.00 86.62 349 ASN A O 1
ATOM 2817 N N . LEU A 1 350 ? -24.069 3.531 -10.621 1.00 89.12 350 LEU A N 1
ATOM 2818 C CA . LEU A 1 350 ? -23.566 4.889 -10.374 1.00 89.12 350 LEU A CA 1
ATOM 2819 C C . LEU A 1 350 ? -22.202 4.913 -9.680 1.00 89.12 350 LEU A C 1
ATOM 2821 O O . LEU A 1 350 ? -21.421 5.839 -9.900 1.00 89.12 350 LEU A O 1
ATOM 2825 N N . GLY A 1 351 ? -21.897 3.911 -8.854 1.00 86.81 351 GLY A N 1
ATOM 2826 C CA . GLY A 1 351 ? -20.590 3.814 -8.213 1.00 86.81 351 GLY A CA 1
ATOM 2827 C C . GLY A 1 351 ? -19.473 3.624 -9.238 1.00 86.81 351 GLY A C 1
ATOM 2828 O O . GLY A 1 351 ? -18.481 4.343 -9.175 1.00 86.81 351 GLY A O 1
ATOM 2829 N N . GLN A 1 352 ? -19.647 2.745 -10.226 1.00 80.25 352 GLN A N 1
ATOM 2830 C CA . GLN A 1 352 ? -18.696 2.559 -11.326 1.00 80.25 352 GLN A CA 1
ATOM 2831 C C . GLN A 1 352 ? -18.600 3.826 -12.180 1.00 80.25 352 GLN A C 1
ATOM 2833 O O . GLN A 1 352 ? -17.498 4.280 -12.481 1.00 80.25 352 GLN A O 1
ATOM 2838 N N . ALA A 1 353 ? -19.740 4.454 -12.494 1.00 87.25 353 ALA A N 1
ATOM 2839 C CA . ALA A 1 353 ? -19.766 5.713 -13.236 1.00 87.25 353 ALA A CA 1
ATOM 2840 C C . ALA A 1 353 ? -18.946 6.815 -12.541 1.00 87.25 353 ALA A C 1
ATOM 2842 O O . ALA A 1 353 ? -18.210 7.544 -13.200 1.00 87.25 353 ALA A O 1
ATOM 2843 N N . SER A 1 354 ? -19.014 6.902 -11.206 1.00 87.94 354 SER A N 1
ATOM 2844 C CA . SER A 1 354 ? -18.271 7.903 -10.422 1.00 87.94 354 SER A CA 1
ATOM 2845 C C . SER A 1 354 ? -16.753 7.723 -10.438 1.00 87.94 354 SER A C 1
ATOM 2847 O O . SER A 1 354 ? -16.028 8.651 -10.087 1.00 87.94 354 SER A O 1
ATOM 2849 N N . ARG A 1 355 ? -16.271 6.541 -10.843 1.00 82.50 355 ARG A N 1
ATOM 2850 C CA . ARG A 1 355 ? -14.843 6.201 -10.903 1.00 82.50 355 ARG A CA 1
ATOM 2851 C C . ARG A 1 355 ? -14.231 6.435 -12.281 1.00 82.50 355 ARG A C 1
ATOM 2853 O O . ARG A 1 355 ? -13.007 6.383 -12.410 1.00 82.50 355 ARG A O 1
ATOM 2860 N N . ILE A 1 356 ? -15.053 6.700 -13.296 1.00 82.62 356 ILE A N 1
ATOM 2861 C CA . ILE A 1 356 ? -14.576 7.010 -14.642 1.00 82.62 356 ILE A CA 1
ATOM 2862 C C . ILE A 1 356 ? -13.830 8.348 -14.605 1.00 82.62 356 ILE A C 1
ATOM 2864 O O . ILE A 1 356 ? -14.336 9.356 -14.106 1.00 82.62 356 ILE A O 1
ATOM 2868 N N . SER A 1 357 ? -12.612 8.362 -15.148 1.00 78.06 357 SER A N 1
ATOM 2869 C CA . SER A 1 357 ? -11.754 9.548 -15.138 1.00 78.06 357 SER A CA 1
ATOM 2870 C C . SER A 1 357 ? -12.441 10.746 -15.802 1.00 78.06 357 SER A C 1
ATOM 2872 O O . SER A 1 357 ? -12.847 10.686 -16.961 1.00 78.06 357 SER A O 1
ATOM 2874 N N . GLY A 1 358 ? -12.562 11.861 -15.079 1.00 80.75 358 GLY A N 1
ATOM 2875 C CA . GLY A 1 358 ? -13.226 13.081 -15.554 1.00 80.75 358 GLY A CA 1
ATOM 2876 C C . GLY A 1 358 ? -14.748 13.111 -15.372 1.00 80.75 358 GLY A C 1
ATOM 2877 O O . GLY A 1 358 ? -15.358 14.137 -15.658 1.00 80.75 358 GLY A O 1
ATOM 2878 N N . VAL A 1 359 ? -15.374 12.049 -14.849 1.00 86.25 359 VAL A N 1
ATOM 2879 C CA . VAL A 1 359 ? -16.768 12.123 -14.390 1.00 86.25 359 VAL A CA 1
ATOM 2880 C C . VAL A 1 359 ? -16.810 12.821 -13.033 1.00 86.25 359 VAL A C 1
ATOM 2882 O O . VAL A 1 359 ? -16.138 12.428 -12.082 1.00 86.25 359 VAL A O 1
ATOM 2885 N N . THR A 1 360 ? -17.586 13.900 -12.943 1.00 87.62 360 THR A N 1
ATOM 2886 C CA . THR A 1 360 ? -17.644 14.747 -11.746 1.00 87.62 360 THR A CA 1
ATOM 2887 C C . THR A 1 360 ? -18.743 14.296 -10.777 1.00 87.62 360 THR A C 1
ATOM 2889 O O . THR A 1 360 ? -19.751 13.727 -11.204 1.00 87.62 360 THR A O 1
ATOM 2892 N N . PRO A 1 361 ? -18.640 14.621 -9.473 1.00 85.69 361 PRO A N 1
ATOM 2893 C CA . PRO A 1 361 ? -19.730 14.381 -8.523 1.00 85.69 361 PRO A CA 1
ATOM 2894 C C . PRO A 1 361 ? -21.058 15.026 -8.949 1.00 85.69 361 PRO A C 1
ATOM 2896 O O . PRO A 1 361 ? -22.123 14.457 -8.723 1.00 85.69 361 PRO A O 1
ATOM 2899 N N . ALA A 1 362 ? -21.004 16.186 -9.614 1.00 87.88 362 ALA A N 1
ATOM 2900 C CA . ALA A 1 362 ? -22.184 16.847 -10.165 1.00 87.88 362 ALA A CA 1
ATOM 2901 C C . ALA A 1 362 ? -22.862 15.995 -11.252 1.00 87.88 362 ALA A C 1
ATOM 2903 O O . ALA A 1 362 ? -24.079 15.830 -11.225 1.00 87.88 362 ALA A O 1
ATOM 2904 N N . ALA A 1 363 ? -22.084 15.388 -12.153 1.00 91.25 363 ALA A N 1
ATOM 2905 C CA . ALA A 1 363 ? -22.613 14.481 -13.168 1.00 91.25 363 ALA A CA 1
ATOM 2906 C C . ALA A 1 363 ? -23.271 13.232 -12.561 1.00 91.25 363 ALA A C 1
ATOM 2908 O O . ALA A 1 363 ? -24.321 12.800 -13.034 1.00 91.25 363 ALA A O 1
ATOM 2909 N N . ILE A 1 364 ? -22.711 12.685 -11.479 1.00 91.12 364 ILE A N 1
ATOM 2910 C CA . ILE A 1 364 ? -23.316 11.555 -10.756 1.00 91.12 364 ILE A CA 1
ATOM 2911 C C . ILE A 1 364 ? -24.641 11.949 -10.106 1.00 91.12 364 ILE A C 1
ATOM 2913 O O . ILE A 1 364 ? -25.602 11.184 -10.173 1.00 91.12 364 ILE A O 1
ATOM 2917 N N . SER A 1 365 ? -24.731 13.152 -9.537 1.00 88.94 365 SER A N 1
ATOM 2918 C CA . SER A 1 365 ? -25.996 13.683 -9.019 1.00 88.94 365 SER A CA 1
ATOM 2919 C C . SER A 1 365 ? -27.046 13.834 -10.123 1.00 88.94 365 SER A C 1
ATOM 2921 O O . SER A 1 365 ? -28.189 13.425 -9.929 1.00 88.94 365 SER A O 1
ATOM 2923 N N . VAL A 1 366 ? -26.661 14.354 -11.296 1.00 90.25 366 VAL A N 1
ATOM 2924 C CA . VAL A 1 366 ? -27.550 14.462 -12.468 1.00 90.25 366 VAL A CA 1
ATOM 2925 C C . VAL A 1 366 ? -28.049 13.082 -12.902 1.00 90.25 366 VAL A C 1
ATOM 2927 O O . VAL A 1 366 ? -29.257 12.887 -13.036 1.00 90.25 366 VAL A O 1
ATOM 2930 N N . LEU A 1 367 ? -27.146 12.107 -13.050 1.00 89.56 367 LEU A N 1
ATOM 2931 C CA . LEU A 1 367 ? -27.501 10.727 -13.394 1.00 89.56 367 LEU A CA 1
ATOM 2932 C C . LEU A 1 367 ? -28.443 10.102 -12.362 1.00 89.56 367 LEU A C 1
ATOM 2934 O O . LEU A 1 367 ? -29.421 9.462 -12.734 1.00 89.56 367 LEU A O 1
ATOM 2938 N N . MET A 1 368 ? -28.191 10.311 -11.069 1.00 89.81 368 MET A N 1
ATOM 2939 C CA . MET A 1 368 ? -29.044 9.790 -10.002 1.00 89.81 368 MET A CA 1
ATOM 2940 C C . MET A 1 368 ? -30.468 10.345 -10.077 1.00 89.81 368 MET A C 1
ATOM 2942 O O . MET A 1 368 ? -31.429 9.586 -9.948 1.00 89.81 368 MET A O 1
ATOM 2946 N N . VAL A 1 369 ? -30.612 11.659 -10.276 1.00 88.81 369 VAL A N 1
ATOM 2947 C CA . VAL A 1 369 ? -31.925 12.305 -10.423 1.00 88.81 369 VAL A CA 1
ATOM 2948 C C . VAL A 1 369 ? -32.638 11.781 -11.667 1.00 88.81 369 VAL A C 1
ATOM 2950 O O . VAL A 1 369 ? -33.829 11.479 -11.606 1.00 88.81 369 VAL A O 1
ATOM 2953 N N . TRP A 1 370 ? -31.911 11.623 -12.774 1.00 88.19 370 TRP A N 1
ATOM 2954 C CA . TRP A 1 370 ? -32.472 11.114 -14.020 1.00 88.19 370 TRP A CA 1
ATOM 2955 C C . TRP A 1 370 ? -32.956 9.665 -13.882 1.00 88.19 370 TRP A C 1
ATOM 2957 O O . TRP A 1 370 ? -34.094 9.374 -14.233 1.00 88.19 370 TRP A O 1
ATOM 2967 N N . LEU A 1 371 ? -32.154 8.772 -13.290 1.00 87.06 371 LEU A N 1
ATOM 2968 C CA . LEU A 1 371 ? -32.529 7.368 -13.064 1.00 87.06 371 LEU A CA 1
ATOM 2969 C C . LEU A 1 371 ? -33.772 7.242 -12.178 1.00 87.06 371 LEU A C 1
ATOM 2971 O O . LEU A 1 371 ? -34.669 6.465 -12.491 1.00 87.06 371 LEU A O 1
ATOM 2975 N N . LYS A 1 372 ? -33.877 8.063 -11.124 1.00 83.88 372 LYS A N 1
ATOM 2976 C CA . LYS A 1 372 ? -35.087 8.120 -10.288 1.00 83.88 372 LYS A CA 1
ATOM 2977 C C . LYS A 1 372 ? -36.325 8.575 -11.063 1.00 83.88 372 LYS A C 1
ATOM 2979 O O . LYS A 1 372 ? -37.425 8.136 -10.746 1.00 83.88 372 LYS A O 1
ATOM 2984 N N . LYS A 1 373 ? -36.158 9.464 -12.048 1.00 79.88 373 LYS A N 1
ATOM 2985 C CA . LYS A 1 373 ? -37.256 9.997 -12.866 1.00 79.88 373 LYS A CA 1
ATOM 2986 C C . LYS A 1 373 ? -37.695 9.022 -13.966 1.00 79.88 373 LYS A C 1
ATOM 2988 O O . LYS A 1 373 ? -38.881 8.963 -14.268 1.00 79.88 373 LYS A O 1
ATOM 2993 N N . SER A 1 374 ? -36.758 8.270 -14.542 1.00 69.12 374 SER A N 1
ATOM 2994 C CA . SER A 1 374 ? -36.992 7.372 -15.682 1.00 69.12 374 SER A CA 1
ATOM 2995 C C . SER A 1 374 ? -37.336 5.923 -15.301 1.00 69.12 374 SER A C 1
ATOM 2997 O O . SER A 1 374 ? -37.732 5.158 -16.173 1.00 69.12 374 SER A O 1
ATOM 2999 N N . GLY A 1 375 ? -37.211 5.526 -14.028 1.00 56.22 375 GLY A N 1
ATOM 3000 C CA . GLY A 1 375 ? -37.496 4.159 -13.573 1.00 56.22 375 GLY A CA 1
ATOM 3001 C C . GLY A 1 375 ? -37.707 4.069 -12.063 1.00 56.22 375 GLY A C 1
ATOM 3002 O O . GLY A 1 375 ? -36.814 3.665 -11.324 1.00 56.22 375 GLY A O 1
ATOM 3003 N N . GLY A 1 376 ? -38.892 4.460 -11.593 1.00 44.41 376 GLY A N 1
ATOM 3004 C CA . GLY A 1 376 ? -39.269 4.365 -10.184 1.00 44.41 376 GLY A CA 1
ATOM 3005 C C . GLY A 1 376 ? -39.662 2.947 -9.763 1.00 44.41 376 GLY A C 1
ATOM 3006 O O . GLY A 1 376 ? -40.841 2.605 -9.827 1.00 44.41 376 GLY A O 1
ATOM 3007 N N . LYS A 1 377 ? -38.687 2.164 -9.290 1.00 35.25 377 LYS A N 1
ATOM 3008 C CA . LYS A 1 377 ? -38.755 1.363 -8.054 1.00 35.25 377 LYS A CA 1
ATOM 3009 C C . LYS A 1 377 ? -37.361 0.920 -7.627 1.00 35.25 377 LYS A C 1
ATOM 3011 O O . LYS A 1 377 ? -36.667 0.291 -8.453 1.00 35.25 377 LYS A O 1
#

Radius of gyration: 27.07 Å; Cα contacts (8 Å, |Δi|>4): 475; chains: 1; bounding box: 75×48×74 Å

pLDDT: mean 90.57, std 8.31, range [35.25, 98.56]

Nearest PDB structures (foldseek):
  2zxi-assembly1_B  TM=8.605E-01  e=4.602E-30  Aquifex aeolicus
  2zxi-assembly2_C  TM=8.591E-01  e=8.200E-30  Aquifex aeolicus
  3cp8-assembly1_A  TM=8.986E-01  e=1.204E-27  unclassified
  3cp8-assembly2_D  TM=8.965E-01  e=1.025E-21  unclassified
  3ces-assembly1_A  TM=9.001E-01  e=7.540E-21  Escherichia coli

Solvent-accessible surface area (backbone atoms only — not comparable to full-atom values): 21591 Å² total; per-residue (Å²): 78,45,36,62,70,24,51,54,48,45,60,76,37,41,85,64,15,42,74,71,61,60,72,46,80,73,60,68,36,87,89,70,49,37,38,66,52,44,49,66,76,42,64,86,57,66,58,46,73,56,45,81,40,71,75,49,93,91,52,93,53,62,46,59,48,62,61,51,31,48,46,53,67,77,47,49,53,54,30,45,36,52,22,81,95,26,65,80,66,80,81,90,70,83,62,64,75,87,86,81,82,59,50,68,24,58,50,26,43,69,43,28,34,35,74,88,42,86,96,40,64,63,50,21,54,48,46,33,36,59,55,68,66,62,22,52,49,34,40,52,45,25,52,50,25,56,54,26,52,78,66,76,40,80,68,66,61,63,51,54,81,64,30,71,63,13,39,53,41,47,45,32,34,72,71,36,70,88,37,52,42,46,76,86,78,52,83,73,86,48,56,80,75,46,40,86,94,46,45,62,82,63,42,42,65,58,36,35,78,77,66,79,41,56,67,74,62,48,52,52,51,53,51,40,53,52,48,27,56,51,49,50,53,44,28,57,72,41,63,48,64,60,40,74,67,52,36,50,54,27,49,76,47,74,40,78,70,56,90,55,73,42,32,47,45,64,53,44,53,36,91,70,37,49,66,75,60,47,48,81,79,42,97,70,84,69,58,70,74,28,37,57,49,37,41,50,53,59,58,40,40,70,61,43,53,49,44,53,53,53,48,54,54,45,57,55,31,49,68,42,67,40,66,93,82,64,76,60,84,84,47,81,86,54,53,69,69,46,39,53,49,48,69,72,67,59,44,64,15,49,38,56,43,57,66,41,89,84,42,47,74,67,42,50,53,46,50,52,54,47,50,55,72,77,54,83,126

Sequence (377 aa):
YTNKNTHDIIRSGLNRSPLYTGKIKATGVRYCPSIEDKIVKFADKERHQVFLEPEGLDTIEYYPNGVSTSLPLDIQIKMLHSIEGLEQAEITKPGYGIEHDVVDPLELYPALETKRIRNLYLAGQINGTTGYEEAGAQGLIAGINAALRIKDKPALVLDRSSSYIGVLIDDLTTKGTNEPYRMFTSRVEYRLIIREDNADLRLRKIGHEIGLIKESEFKKVQKKEKEIHNGIAYLRKTSISPTIEVNNRLKQANTATIDKKISLEDLLKRPQIGIISLKKFDRIVFMKDAAKQIEIEVKYAGFIRRQFKEVERFKNLEKIRIPADLDYRPMPGLSREIREKLVMHRPLNLGQASRISGVTPAAISVLMVWLKKSGGK

Mean predicted aligned error: 7.25 Å